Protein AF-A0A6A4HMC8-F1 (afdb_monomer)

Organism: NCBI:txid1447944

Mean predicted aligned error: 9.8 Å

Foldseek 3Di:
DQDPDLAAAAEEEEAEEQAQVCQLLLVLCLVCLVVLLVLLCPFPNHPDLRSYWYKYWYAWAQAPDDDVDRIAIDATDSPSVSVSVVSVPRHRYHHRQFQAGLVLVSVFCVQPVCPGHVDDPVSNVHAAEYEYEEQGHHACQPWDRGPRVQNDRPPDDGDCSFFVLCLQVVCLLSNYQYEYEHEAQSLQRTQCRQLSQQSNRPLSYGYHYDDDSNCSSVVSSLRSQLSSLLVVVLVVLVVVLPDPPPDDDQDAPVNCVRNVLLLLLLVCLVCQVQLPDDQDPVSVVVQVVNQDDPVSVVVVVVPSSHHNVVSLVVVLVVQVVVVRKGWHKDKPWFFDDDPLSVVQSVQSNPDRGSVSSPPRDPDRGRGRPDDNVRIDIDTDIGRDDSSSSSSSSSSCCSVPVPVPD

Radius of gyration: 22.46 Å; Cα contacts (8 Å, |Δi|>4): 718; chains: 1; bounding box: 55×52×68 Å

Sequence (405 aa):
MPPPNNEQLLDLVFVLDCTGSMRPYIRGAESSINEIVKAILNAPQLTSPSSLRVGVQAYRDAIIGFVEFLTKPCPLTSNVAVVHDFLKNLNAAGGGGDGPEAVATALDRTLNDKNELGWQPAQKGAHKIIVHITDAPPHGIKEIKDNFPNGGEPDTRGMFTENILNVNKIMKAHNINYFVVSCGEMGKEYRFAVPFYRRATRGTGYMLPLVRYDLLPKAITALALESLDLDVALEEMKKELGDFKKKGGPYTTSYISDVAPMHRLFMTIVTPEAANEPLTDDELQVIMDNAVTPEDLETLSKAARPKPADAVKTIHGYFKKKGTKIRTMKTNVDYHYTGAALHNWNIMENAKTPADLVGGVAVPEGIPLSSDAEQSVEIVEEPITEEQIERMAIRYKAKYGHQSD

Nearest PDB structures (foldseek):
  6m3y-assembly1_A  TM=6.739E-01  e=4.717E-08  Lacticaseibacillus rhamnosus
  6m48-assembly2_B  TM=6.546E-01  e=2.188E-07  Lacticaseibacillus rhamnosus GG
  6m48-assembly1_A  TM=6.293E-01  e=1.490E-06  Lacticaseibacillus rhamnosus GG
  3rag-assembly2_B  TM=7.246E-01  e=1.752E-01  Alicyclobacillus acidocaldarius subsp. acidocaldarius DSM 446
  6xjn-assembly1_A  TM=2.126E-01  e=6.525E+00  Homo sapiens

Structure (mmCIF, N/CA/C/O backbone):
data_AF-A0A6A4HMC8-F1
#
_entry.id   AF-A0A6A4HMC8-F1
#
loop_
_atom_site.group_PDB
_atom_site.id
_atom_site.type_symbol
_atom_site.label_atom_id
_atom_site.label_alt_id
_atom_site.label_comp_id
_atom_site.label_asym_id
_atom_site.label_entity_id
_atom_site.label_seq_id
_atom_site.pdbx_PDB_ins_code
_atom_site.Cartn_x
_atom_site.Cartn_y
_atom_site.Cartn_z
_atom_site.occupancy
_atom_site.B_iso_or_equiv
_atom_site.auth_seq_id
_atom_site.auth_comp_id
_atom_site.auth_asym_id
_atom_site.auth_atom_id
_atom_site.pdbx_PDB_model_num
ATOM 1 N N . MET A 1 1 ? -29.595 9.388 3.428 1.00 24.64 1 MET A N 1
ATOM 2 C CA . MET A 1 1 ? -29.557 8.252 4.376 1.00 24.64 1 MET A CA 1
ATOM 3 C C . MET A 1 1 ? -28.440 7.322 3.929 1.00 24.64 1 MET A C 1
ATOM 5 O O . MET A 1 1 ? -28.307 7.174 2.717 1.00 24.64 1 MET A O 1
ATOM 9 N N . PRO A 1 2 ? -27.625 6.750 4.830 1.00 31.86 2 PRO A N 1
ATOM 10 C CA . PRO A 1 2 ? -26.753 5.639 4.455 1.00 31.86 2 PRO A CA 1
ATOM 11 C C . PRO A 1 2 ? -27.612 4.458 3.962 1.00 31.86 2 PRO A C 1
ATOM 13 O O . PRO A 1 2 ? -28.777 4.361 4.367 1.00 31.86 2 PRO A O 1
ATOM 16 N N . PRO A 1 3 ? -27.096 3.612 3.054 1.00 34.03 3 PRO A N 1
ATOM 17 C CA . PRO A 1 3 ? -27.858 2.492 2.523 1.00 34.03 3 PRO A CA 1
ATOM 18 C C . PRO A 1 3 ? -28.289 1.527 3.646 1.00 34.03 3 PRO A C 1
ATOM 20 O O . PRO A 1 3 ? -27.579 1.402 4.644 1.00 34.03 3 PRO A O 1
ATOM 23 N N . PRO A 1 4 ? -29.442 0.843 3.510 1.00 34.12 4 PRO A N 1
ATOM 24 C CA . PRO A 1 4 ? -30.077 0.103 4.607 1.00 34.12 4 PRO A CA 1
ATOM 25 C C . PRO A 1 4 ? -29.382 -1.208 4.995 1.00 34.12 4 PRO A C 1
ATOM 27 O O . PRO A 1 4 ? -29.833 -1.865 5.926 1.00 34.12 4 PRO A O 1
ATOM 30 N N . ASN A 1 5 ? -28.301 -1.592 4.312 1.00 43.25 5 ASN A N 1
ATOM 31 C CA . ASN A 1 5 ? -27.521 -2.778 4.635 1.00 43.25 5 ASN A CA 1
ATOM 32 C C . ASN A 1 5 ? -26.105 -2.371 5.029 1.00 43.25 5 ASN A C 1
ATOM 34 O O . ASN A 1 5 ? -25.445 -1.598 4.340 1.00 43.25 5 ASN A O 1
ATOM 38 N N . ASN A 1 6 ? -25.649 -2.948 6.133 1.00 53.34 6 ASN A N 1
ATOM 39 C CA . ASN A 1 6 ? -24.319 -2.844 6.725 1.00 53.34 6 ASN A CA 1
ATOM 40 C C . ASN A 1 6 ? -23.243 -3.554 5.859 1.00 53.34 6 ASN A C 1
ATOM 42 O O . ASN A 1 6 ? -22.357 -4.210 6.394 1.00 53.34 6 ASN A O 1
ATOM 46 N N . GLU A 1 7 ? -23.378 -3.504 4.530 1.00 62.94 7 GLU A N 1
ATOM 47 C CA . GLU A 1 7 ? -22.524 -4.188 3.560 1.00 62.94 7 GLU A CA 1
ATOM 48 C C . GLU A 1 7 ? -21.294 -3.323 3.267 1.00 62.94 7 GLU A C 1
ATOM 50 O O . GLU A 1 7 ? -21.396 -2.257 2.654 1.00 62.94 7 GLU A O 1
ATOM 55 N N . GLN A 1 8 ? -20.122 -3.770 3.725 1.00 72.38 8 GLN A N 1
ATOM 56 C CA . GLN A 1 8 ? -18.859 -3.125 3.388 1.00 72.38 8 GLN A CA 1
ATOM 57 C C . GLN A 1 8 ? -18.488 -3.501 1.953 1.00 72.38 8 GLN A C 1
ATOM 59 O O . GLN A 1 8 ? -18.275 -4.668 1.641 1.00 72.38 8 GLN A O 1
ATOM 64 N N . LEU A 1 9 ? -18.424 -2.508 1.067 1.00 86.44 9 LEU A N 1
ATOM 65 C CA . LEU A 1 9 ? -17.899 -2.695 -0.283 1.00 86.44 9 LEU A CA 1
ATOM 66 C C . LEU A 1 9 ? -16.376 -2.552 -0.249 1.00 86.44 9 LEU A C 1
ATOM 68 O O . LEU A 1 9 ? -15.867 -1.632 0.386 1.00 86.44 9 LEU A O 1
ATOM 72 N N . LEU A 1 10 ? -15.663 -3.421 -0.955 1.00 90.44 10 LEU A N 1
ATOM 73 C CA . LEU A 1 10 ? -14.213 -3.422 -1.092 1.00 90.44 10 LEU A CA 1
ATOM 74 C C . LEU A 1 10 ? -13.833 -3.400 -2.573 1.00 90.44 10 LEU A C 1
ATOM 76 O O . LEU A 1 10 ? -14.146 -4.325 -3.322 1.00 90.44 10 LEU A O 1
ATOM 80 N N . ASP A 1 11 ? -13.111 -2.358 -2.966 1.00 93.25 11 ASP A N 1
ATOM 81 C CA . ASP A 1 11 ? -12.377 -2.302 -4.223 1.00 93.25 11 ASP A CA 1
ATOM 82 C C . ASP A 1 11 ? -10.901 -2.610 -3.944 1.00 93.25 11 ASP A C 1
ATOM 84 O O . ASP A 1 11 ? -10.215 -1.845 -3.259 1.00 93.25 11 ASP A O 1
ATOM 88 N N . LEU A 1 12 ? -10.418 -3.733 -4.475 1.00 94.62 12 LEU A N 1
ATOM 89 C CA . LEU A 1 12 ? -9.025 -4.163 -4.390 1.00 94.62 12 LEU A CA 1
ATOM 90 C C . LEU A 1 12 ? -8.379 -4.062 -5.772 1.00 94.62 12 LEU A C 1
ATOM 92 O O . LEU A 1 12 ? -8.794 -4.741 -6.708 1.00 94.62 12 LEU A O 1
ATOM 96 N N . VAL A 1 13 ? -7.348 -3.234 -5.902 1.00 95.81 13 VAL A N 1
ATOM 97 C CA . VAL A 1 13 ? -6.609 -3.068 -7.156 1.00 95.81 13 VAL A CA 1
ATOM 98 C C . VAL A 1 13 ? -5.182 -3.562 -6.995 1.00 95.81 13 VAL A C 1
ATOM 100 O O . VAL A 1 13 ? -4.468 -3.139 -6.085 1.00 95.81 13 VAL A O 1
ATOM 103 N N . PHE A 1 14 ? -4.755 -4.419 -7.918 1.00 96.31 14 PHE A N 1
ATOM 104 C CA . PHE A 1 14 ? -3.350 -4.767 -8.085 1.00 96.31 14 PHE A CA 1
ATOM 105 C C . PHE A 1 14 ? -2.696 -3.796 -9.052 1.00 96.31 14 PHE A C 1
ATOM 107 O O . PHE A 1 14 ? -3.033 -3.802 -10.230 1.00 96.31 14 PHE A O 1
ATOM 114 N N . VAL A 1 15 ? -1.761 -2.979 -8.581 1.00 97.06 15 VAL A N 1
ATOM 115 C CA . VAL A 1 15 ? -0.849 -2.264 -9.483 1.00 97.06 15 VAL A CA 1
ATOM 116 C C . VAL A 1 15 ? 0.330 -3.202 -9.700 1.00 97.06 15 VAL A C 1
ATOM 118 O O . VAL A 1 15 ? 0.981 -3.581 -8.731 1.00 97.06 15 VAL A O 1
ATOM 121 N N . LEU A 1 16 ? 0.533 -3.672 -10.925 1.00 96.00 16 LEU A N 1
ATOM 122 C CA . LEU A 1 16 ? 1.386 -4.824 -11.205 1.00 96.00 16 LEU A CA 1
ATOM 123 C C . LEU A 1 16 ? 2.454 -4.475 -12.234 1.00 96.00 16 LEU A C 1
ATOM 125 O O . LEU A 1 16 ? 2.151 -4.236 -13.404 1.00 96.00 16 LEU A O 1
ATOM 129 N N . ASP A 1 17 ? 3.697 -4.509 -11.782 1.00 94.69 17 ASP A N 1
ATOM 130 C CA . ASP A 1 17 ? 4.871 -4.440 -12.637 1.00 94.69 17 ASP A CA 1
ATOM 131 C C . ASP A 1 17 ? 4.947 -5.688 -13.535 1.00 94.69 17 ASP A C 1
ATOM 133 O O . ASP A 1 17 ? 4.818 -6.829 -13.076 1.00 94.69 17 ASP A O 1
ATOM 137 N N . CYS A 1 18 ? 5.076 -5.460 -14.842 1.00 93.94 18 CYS A N 1
ATOM 138 C CA . CYS A 1 18 ? 5.064 -6.482 -15.885 1.00 93.94 18 CYS A CA 1
ATOM 139 C C . CYS A 1 18 ? 6.369 -6.556 -16.683 1.00 93.94 18 CYS A C 1
ATOM 141 O O . CYS A 1 18 ? 6.367 -7.018 -17.836 1.00 93.94 18 CYS A O 1
ATOM 143 N N . THR A 1 19 ? 7.469 -6.109 -16.089 1.00 90.75 19 THR A N 1
ATOM 144 C CA . THR A 1 19 ? 8.820 -6.247 -16.637 1.00 90.75 19 THR A CA 1
ATOM 145 C C . THR A 1 19 ? 9.311 -7.694 -16.553 1.00 90.75 19 THR A C 1
ATOM 147 O O . THR A 1 19 ? 8.660 -8.581 -15.989 1.00 90.75 19 THR A O 1
ATOM 150 N N . GLY A 1 20 ? 10.442 -7.995 -17.198 1.00 87.50 20 GLY A N 1
ATOM 151 C CA . GLY A 1 20 ? 10.935 -9.365 -17.345 1.00 87.50 20 GLY A CA 1
ATOM 152 C C . GLY A 1 20 ? 11.198 -10.097 -16.022 1.00 87.50 20 GLY A C 1
ATOM 153 O O . GLY A 1 20 ? 10.907 -11.297 -15.935 1.00 87.50 20 GLY A O 1
ATOM 154 N N . SER A 1 21 ? 11.712 -9.398 -15.007 1.00 86.94 21 SER A N 1
ATOM 155 C CA . SER A 1 21 ? 12.037 -9.936 -13.676 1.00 86.94 21 SER A CA 1
ATOM 156 C C . SER A 1 21 ? 10.790 -10.333 -12.880 1.00 86.94 21 SER A C 1
ATOM 158 O O . SER A 1 21 ? 10.805 -11.334 -12.161 1.00 86.94 21 SER A O 1
ATOM 160 N N . MET A 1 22 ? 9.660 -9.670 -13.129 1.00 92.81 22 MET A N 1
ATOM 161 C CA . MET A 1 22 ? 8.394 -9.898 -12.429 1.00 92.81 22 MET A CA 1
ATOM 162 C C . MET A 1 22 ? 7.649 -11.178 -12.835 1.00 92.81 22 MET A C 1
ATOM 164 O O . MET A 1 22 ? 6.642 -11.548 -12.223 1.00 92.81 22 MET A O 1
ATOM 168 N N . ARG A 1 23 ? 8.152 -11.930 -13.825 1.00 91.69 23 ARG A N 1
ATOM 169 C CA . ARG A 1 23 ? 7.510 -13.153 -14.346 1.00 91.69 23 ARG A CA 1
ATOM 170 C C . ARG A 1 23 ? 7.078 -14.169 -13.271 1.00 91.69 23 ARG A C 1
ATOM 172 O O . ARG A 1 23 ? 5.972 -14.700 -13.404 1.00 91.69 23 ARG A O 1
ATOM 179 N N . PRO A 1 24 ? 7.888 -14.510 -12.247 1.00 90.38 24 PRO A N 1
ATOM 180 C CA . PRO A 1 24 ? 7.466 -15.453 -11.210 1.00 90.38 24 PRO A CA 1
ATOM 181 C C . PRO A 1 24 ? 6.285 -14.931 -10.381 1.00 90.38 24 PRO A C 1
ATOM 183 O O . PRO A 1 24 ? 5.378 -15.701 -10.071 1.00 90.38 24 PRO A O 1
ATOM 186 N N . TYR A 1 25 ? 6.258 -13.630 -10.087 1.00 90.75 25 TYR A N 1
ATOM 187 C CA . TYR A 1 25 ? 5.217 -12.985 -9.285 1.00 90.75 25 TYR A CA 1
ATOM 188 C C . TYR A 1 25 ? 3.895 -12.861 -10.044 1.00 90.75 25 TYR A C 1
ATOM 190 O O . TYR A 1 25 ? 2.848 -13.148 -9.468 1.00 90.75 25 TYR A O 1
ATOM 198 N N . ILE A 1 26 ? 3.929 -12.550 -11.347 1.00 90.56 26 ILE A N 1
ATOM 199 C CA . ILE A 1 26 ? 2.722 -12.550 -12.197 1.00 90.56 26 ILE A CA 1
ATOM 200 C C . ILE A 1 26 ? 2.078 -13.941 -12.213 1.00 90.56 26 ILE A C 1
ATOM 202 O O . ILE A 1 26 ? 0.873 -14.062 -12.001 1.00 90.56 26 ILE A O 1
ATOM 206 N N . ARG A 1 27 ? 2.879 -15.004 -12.378 1.00 89.44 27 ARG A N 1
ATOM 207 C CA . ARG A 1 27 ? 2.373 -16.387 -12.320 1.00 89.44 27 ARG A CA 1
ATOM 208 C C . ARG A 1 27 ? 1.831 -16.758 -10.942 1.00 89.44 27 ARG A C 1
ATOM 210 O O . ARG A 1 27 ? 0.804 -17.419 -10.862 1.00 89.44 27 ARG A O 1
ATOM 217 N N . GLY A 1 28 ? 2.498 -16.327 -9.870 1.00 87.44 28 GLY A N 1
ATOM 218 C CA . GLY A 1 28 ? 2.013 -16.530 -8.502 1.00 87.44 28 GLY A CA 1
ATOM 219 C C . GLY A 1 28 ? 0.676 -15.827 -8.239 1.00 87.44 28 GLY A C 1
ATOM 220 O O . GLY A 1 28 ? -0.197 -16.387 -7.574 1.00 87.44 28 GLY A O 1
ATOM 221 N N . ALA A 1 29 ? 0.482 -14.626 -8.792 1.00 87.44 29 ALA A N 1
ATOM 222 C CA . ALA A 1 29 ? -0.785 -13.904 -8.729 1.00 87.44 29 ALA A CA 1
ATOM 223 C C . ALA A 1 29 ? -1.881 -14.605 -9.551 1.00 87.44 29 ALA A C 1
ATOM 225 O O . ALA A 1 29 ? -2.974 -14.828 -9.034 1.00 87.44 29 ALA A O 1
ATOM 226 N N . GLU A 1 30 ? -1.582 -15.009 -10.792 1.00 91.12 30 GLU A N 1
ATOM 227 C CA . GLU A 1 30 ? -2.493 -15.768 -11.662 1.00 91.12 30 GLU A CA 1
ATOM 228 C C . GLU A 1 30 ? -2.985 -17.049 -10.977 1.00 91.12 30 GLU A C 1
ATOM 230 O O . GLU A 1 30 ? -4.192 -17.260 -10.854 1.00 91.12 30 GLU A O 1
ATOM 235 N N . SER A 1 31 ? -2.066 -17.884 -10.476 1.00 88.62 31 SER A N 1
ATOM 236 C CA . SER A 1 31 ? -2.408 -19.193 -9.907 1.00 88.62 31 SER A CA 1
ATOM 237 C C . SER A 1 31 ? -3.272 -19.102 -8.652 1.00 88.62 31 SER A C 1
ATOM 239 O O . SER A 1 31 ? -3.951 -20.064 -8.300 1.00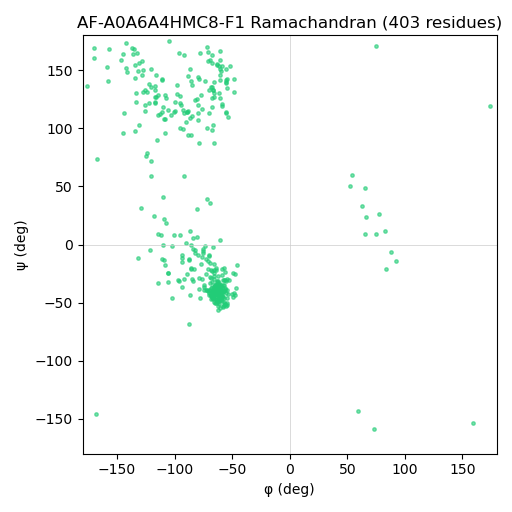 88.62 31 SER A O 1
ATOM 241 N N . SER A 1 32 ? -3.247 -17.955 -7.973 1.00 88.56 32 SER A N 1
ATOM 242 C CA . SER A 1 32 ? -3.755 -17.830 -6.608 1.00 88.56 32 SER A CA 1
ATOM 243 C C . SER A 1 32 ? -4.869 -16.800 -6.462 1.00 88.56 32 SER A C 1
ATOM 245 O O . SER A 1 32 ? -5.460 -16.694 -5.390 1.00 88.56 32 SER A O 1
ATOM 247 N N . ILE A 1 33 ? -5.209 -16.057 -7.521 1.00 91.88 33 ILE A N 1
ATOM 248 C CA . ILE A 1 33 ? -6.241 -15.013 -7.472 1.00 91.88 33 ILE A CA 1
ATOM 249 C C . ILE A 1 33 ? -7.586 -15.537 -6.955 1.00 91.88 33 ILE A C 1
ATOM 251 O O . ILE A 1 33 ? -8.244 -14.883 -6.148 1.00 91.88 33 ILE A O 1
ATOM 255 N N . ASN A 1 34 ? -7.964 -16.754 -7.352 1.00 90.81 34 ASN A N 1
ATOM 256 C CA . ASN A 1 34 ? -9.186 -17.399 -6.879 1.00 90.81 34 ASN A CA 1
ATOM 257 C C . ASN A 1 34 ? -9.133 -17.695 -5.373 1.00 90.81 34 ASN A C 1
ATOM 259 O O . ASN A 1 34 ? -10.136 -17.533 -4.679 1.00 90.81 34 ASN A O 1
ATOM 263 N N . GLU A 1 35 ? -7.972 -18.104 -4.857 1.00 90.19 35 GLU A N 1
ATOM 264 C CA . GLU A 1 35 ? -7.773 -18.376 -3.431 1.00 90.19 35 GLU A CA 1
ATOM 265 C C . GLU A 1 35 ? -7.791 -17.087 -2.609 1.00 90.19 35 GLU A C 1
ATOM 267 O O . GLU A 1 35 ? -8.472 -17.035 -1.587 1.00 90.19 35 GLU A O 1
ATOM 272 N N . ILE A 1 36 ? -7.126 -16.033 -3.095 1.00 91.06 36 ILE A N 1
ATOM 273 C CA . ILE A 1 36 ? -7.125 -14.695 -2.485 1.00 91.06 36 ILE A CA 1
ATOM 274 C C . ILE A 1 36 ? -8.558 -14.172 -2.380 1.00 91.06 36 ILE A C 1
ATOM 276 O O . ILE A 1 36 ? -9.013 -13.811 -1.295 1.00 91.06 36 ILE A O 1
ATOM 280 N N . VAL A 1 37 ? -9.300 -14.172 -3.493 1.00 91.31 37 VAL A N 1
ATOM 281 C CA . VAL A 1 37 ? -10.685 -13.687 -3.511 1.00 91.31 37 VAL A CA 1
ATOM 282 C C . VAL A 1 37 ? -11.560 -14.515 -2.579 1.00 91.31 37 VAL A C 1
ATOM 284 O O . VAL A 1 37 ? -12.314 -13.948 -1.790 1.00 91.31 37 VAL A O 1
ATOM 287 N N . LYS A 1 38 ? -11.438 -15.845 -2.612 1.00 90.06 38 LYS A N 1
ATOM 288 C CA . LYS A 1 38 ? -12.190 -16.722 -1.713 1.00 90.06 38 LYS A CA 1
ATOM 289 C C . LYS A 1 38 ? -11.878 -16.429 -0.243 1.00 90.06 38 LYS A C 1
ATOM 291 O O . LYS A 1 38 ? -12.799 -16.373 0.564 1.00 90.06 38 LYS A O 1
ATOM 296 N N . ALA A 1 39 ? -10.610 -16.232 0.112 1.00 89.38 39 ALA A N 1
ATOM 297 C CA . ALA A 1 39 ? -10.204 -15.927 1.481 1.00 89.38 39 ALA A CA 1
ATOM 298 C C . ALA A 1 39 ? -10.748 -14.572 1.959 1.00 89.38 39 ALA A C 1
ATOM 300 O O . ALA A 1 39 ? -11.254 -14.483 3.077 1.00 89.38 39 ALA A O 1
ATOM 301 N N . ILE A 1 40 ? -10.706 -13.546 1.104 1.00 89.50 40 ILE A N 1
ATOM 302 C CA . ILE A 1 40 ? -11.240 -12.214 1.412 1.00 89.50 40 ILE A CA 1
ATOM 303 C C . ILE A 1 40 ? -12.770 -12.252 1.528 1.00 89.50 40 ILE A C 1
ATOM 305 O O . ILE A 1 40 ? -13.314 -11.713 2.484 1.00 89.50 40 ILE A O 1
ATOM 309 N N . LEU A 1 41 ? -13.476 -12.928 0.617 1.00 88.81 41 LEU A N 1
ATOM 310 C CA . LEU A 1 41 ? -14.940 -13.059 0.667 1.00 88.81 41 LEU A CA 1
ATOM 311 C C . LEU A 1 41 ? -15.445 -13.866 1.870 1.00 88.81 41 LEU A C 1
ATOM 313 O O . LEU A 1 41 ? -16.579 -13.672 2.292 1.00 88.81 41 LEU A O 1
ATOM 317 N N . ASN A 1 42 ? -14.620 -14.748 2.436 1.00 87.94 42 ASN A N 1
ATOM 318 C CA . ASN A 1 42 ? -14.941 -15.452 3.679 1.00 87.94 42 ASN A CA 1
ATOM 319 C C . ASN A 1 42 ? -14.794 -14.564 4.927 1.00 87.94 42 ASN A C 1
ATOM 321 O O . ASN A 1 42 ? -15.096 -15.012 6.035 1.00 87.94 42 ASN A O 1
ATOM 325 N N . ALA A 1 43 ? -14.294 -13.335 4.785 1.00 84.75 43 ALA A N 1
ATOM 326 C CA . ALA A 1 43 ? -14.191 -12.404 5.893 1.00 84.75 43 ALA A CA 1
ATOM 327 C C . ALA A 1 43 ? -15.600 -11.991 6.366 1.00 84.75 43 ALA A C 1
ATOM 329 O O . ALA A 1 43 ? -16.420 -11.606 5.533 1.00 84.75 43 ALA A O 1
ATOM 330 N N . PRO A 1 44 ? -15.888 -11.995 7.683 1.00 82.12 44 PRO A N 1
ATOM 331 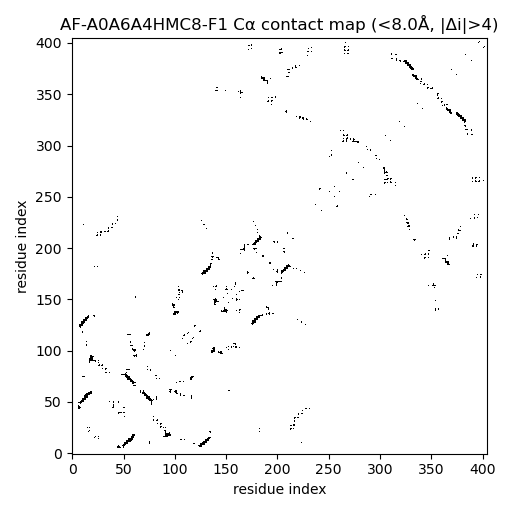C CA . PRO A 1 44 ? -17.220 -11.667 8.211 1.00 82.12 44 PRO A CA 1
ATOM 332 C C . PRO A 1 44 ? -17.748 -10.283 7.807 1.00 82.12 44 PRO A C 1
ATOM 334 O O . PRO A 1 44 ? -18.945 -10.022 7.890 1.00 82.12 44 PRO A O 1
ATOM 337 N N . GLN A 1 45 ? -16.846 -9.387 7.403 1.00 81.19 45 GLN A N 1
ATOM 338 C CA . GLN A 1 45 ? -17.141 -8.022 6.983 1.00 81.19 45 GLN A CA 1
ATOM 339 C C . GLN A 1 45 ? -17.811 -7.935 5.607 1.00 81.19 45 GLN A C 1
ATOM 341 O O . GLN A 1 45 ? -18.515 -6.965 5.326 1.00 81.19 45 GLN A O 1
ATOM 346 N N . LEU A 1 46 ? -17.588 -8.931 4.747 1.00 81.06 46 LEU A N 1
ATOM 347 C CA . LEU A 1 46 ? -18.123 -8.965 3.394 1.00 81.06 46 LEU A CA 1
ATOM 348 C C . LEU A 1 46 ? -19.344 -9.879 3.368 1.00 81.06 46 LEU A C 1
ATOM 350 O O . LEU A 1 46 ? -19.262 -11.081 3.599 1.00 81.06 46 LEU A O 1
ATOM 354 N N . THR A 1 47 ? -20.507 -9.289 3.114 1.00 76.75 47 THR A N 1
ATOM 355 C CA . THR A 1 47 ? -21.795 -9.979 3.256 1.00 76.75 47 THR A CA 1
ATOM 356 C C . THR A 1 47 ? -22.296 -10.611 1.959 1.00 76.75 47 THR A C 1
ATOM 358 O O . THR A 1 47 ? -23.264 -11.369 1.987 1.00 76.75 47 THR A O 1
ATOM 361 N N . SER A 1 48 ? -21.680 -10.300 0.814 1.00 82.00 48 SER A N 1
ATOM 362 C CA . SER A 1 48 ? -22.032 -10.882 -0.479 1.00 82.00 48 SER A CA 1
ATOM 363 C C . SER A 1 48 ? -20.816 -11.042 -1.406 1.00 82.00 48 SER A C 1
ATOM 365 O O . SER A 1 48 ? -19.827 -10.322 -1.275 1.00 82.00 48 SER A O 1
ATOM 367 N N . PRO A 1 49 ? -20.886 -11.928 -2.419 1.00 77.56 49 PRO A N 1
ATOM 368 C CA . PRO A 1 49 ? -19.853 -12.010 -3.455 1.00 77.56 49 PRO A CA 1
ATOM 369 C C . PRO A 1 49 ? -19.651 -10.703 -4.236 1.00 77.56 49 PRO A C 1
ATOM 371 O O . PRO A 1 49 ? -18.566 -10.454 -4.748 1.00 77.56 49 PRO A O 1
ATOM 374 N N . SER A 1 50 ? -20.679 -9.851 -4.324 1.00 82.38 50 SER A N 1
ATOM 375 C CA . SER A 1 50 ? -20.580 -8.522 -4.943 1.00 82.38 50 SER A CA 1
ATOM 376 C C . SER A 1 50 ? -19.950 -7.462 -4.039 1.00 82.38 50 SER A C 1
ATOM 378 O O . SER A 1 50 ? -19.657 -6.368 -4.523 1.00 82.38 50 SER A O 1
ATOM 380 N N . SER A 1 51 ? -19.722 -7.770 -2.756 1.00 86.38 51 SER A N 1
ATOM 381 C CA . SER A 1 51 ? -19.039 -6.870 -1.829 1.00 86.38 51 SER A CA 1
ATOM 382 C C . SER A 1 51 ? -17.562 -6.686 -2.184 1.00 86.38 51 SER A C 1
ATOM 384 O O . SER A 1 51 ? -16.996 -5.665 -1.819 1.00 86.38 51 SER A O 1
ATOM 386 N N . LEU A 1 52 ? -16.941 -7.620 -2.917 1.00 92.00 52 LEU A N 1
ATOM 387 C CA . LEU A 1 52 ? -15.565 -7.501 -3.403 1.00 92.00 52 LEU A CA 1
ATOM 388 C C . LEU A 1 52 ? -15.538 -7.276 -4.916 1.00 92.00 52 LEU A C 1
ATOM 390 O O . LEU A 1 52 ? -16.102 -8.054 -5.688 1.00 92.00 52 LEU A O 1
ATOM 394 N N . ARG A 1 53 ? -14.813 -6.245 -5.346 1.00 93.56 53 ARG A N 1
ATOM 395 C CA . ARG A 1 53 ? -14.428 -6.044 -6.743 1.00 93.56 53 ARG A CA 1
ATOM 396 C C . ARG A 1 53 ? -12.917 -6.003 -6.841 1.00 93.56 53 ARG A C 1
ATOM 398 O O . ARG A 1 53 ? -12.260 -5.338 -6.043 1.00 93.56 53 ARG A O 1
ATOM 405 N N . VAL A 1 54 ? -12.385 -6.702 -7.833 1.00 94.81 54 VAL A N 1
ATOM 406 C CA . VAL A 1 54 ? -10.949 -6.778 -8.079 1.00 94.81 54 VAL A CA 1
ATOM 407 C C . VAL A 1 54 ? -10.633 -6.180 -9.440 1.00 94.81 54 VAL A C 1
ATOM 409 O O . VAL A 1 54 ? -11.360 -6.412 -10.406 1.00 94.81 54 VAL A O 1
ATOM 412 N N . GLY A 1 55 ? -9.579 -5.375 -9.495 1.00 95.19 55 GLY A N 1
ATOM 413 C CA . GLY A 1 55 ? -9.043 -4.780 -10.715 1.00 95.19 55 GLY A CA 1
ATOM 414 C C . GLY A 1 55 ? -7.528 -4.942 -10.776 1.00 95.19 55 GLY A C 1
ATOM 415 O O . GLY A 1 55 ? -6.882 -5.249 -9.772 1.00 95.19 55 GLY A O 1
ATOM 416 N N . VAL A 1 56 ? -6.958 -4.734 -11.958 1.00 96.31 56 VAL A N 1
ATOM 417 C CA . VAL A 1 56 ? -5.506 -4.788 -12.179 1.00 96.31 56 VAL A CA 1
ATOM 418 C C . VAL A 1 56 ? -5.098 -3.580 -13.006 1.00 96.31 56 VAL A C 1
ATOM 420 O O . VAL A 1 56 ? -5.689 -3.333 -14.047 1.00 96.31 56 VAL A O 1
ATOM 423 N N . GLN A 1 57 ? -4.080 -2.849 -12.576 1.00 96.00 57 GLN A N 1
ATOM 424 C CA . GLN A 1 57 ? -3.362 -1.889 -13.397 1.00 96.00 57 GLN A CA 1
ATOM 425 C C . GLN A 1 57 ? -1.980 -2.467 -13.693 1.00 96.00 57 GLN A C 1
ATOM 427 O O . GLN A 1 57 ? -1.068 -2.363 -12.876 1.00 96.00 57 GLN A O 1
ATOM 432 N N . ALA A 1 58 ? -1.830 -3.104 -14.850 1.00 95.38 58 ALA A N 1
ATOM 433 C CA . ALA A 1 58 ? -0.530 -3.580 -15.299 1.00 95.38 58 ALA A CA 1
ATOM 434 C C . ALA A 1 58 ? 0.282 -2.417 -15.878 1.00 95.38 58 ALA A C 1
ATOM 436 O O . ALA A 1 58 ? -0.286 -1.565 -16.566 1.00 95.38 58 ALA A O 1
ATOM 437 N N . TYR A 1 59 ? 1.590 -2.394 -15.643 1.00 92.94 59 TYR A N 1
ATOM 438 C CA . TYR A 1 59 ? 2.488 -1.414 -16.250 1.00 92.94 59 TYR A CA 1
ATOM 439 C C . TYR A 1 59 ? 3.865 -2.008 -16.565 1.00 92.94 59 TYR A C 1
ATOM 441 O O . TYR A 1 59 ? 4.202 -3.094 -16.100 1.00 92.94 59 TYR A O 1
ATOM 449 N N . ARG A 1 60 ? 4.628 -1.317 -17.408 1.00 90.06 60 ARG A N 1
ATOM 450 C CA . ARG A 1 60 ? 6.019 -1.623 -17.790 1.00 90.06 60 ARG A CA 1
ATOM 451 C C . ARG A 1 60 ? 6.791 -0.313 -17.927 1.00 90.06 60 ARG A C 1
ATOM 453 O O . ARG A 1 60 ? 6.149 0.730 -17.952 1.00 90.06 60 ARG A O 1
ATOM 460 N N . ASP A 1 61 ? 8.102 -0.364 -18.132 1.00 86.69 61 ASP A N 1
ATOM 461 C CA . ASP A 1 61 ? 8.851 0.829 -18.518 1.00 86.69 61 ASP A CA 1
ATOM 462 C C . ASP A 1 61 ? 8.526 1.370 -19.922 1.00 86.69 61 ASP A C 1
ATOM 464 O O . ASP A 1 61 ? 8.169 0.645 -20.862 1.00 86.69 61 ASP A O 1
ATOM 468 N N . ALA A 1 62 ? 8.788 2.661 -20.086 1.00 76.62 62 ALA A N 1
ATOM 469 C CA . ALA A 1 62 ? 8.936 3.361 -21.339 1.00 76.62 62 ALA A CA 1
ATOM 470 C C . ALA A 1 62 ? 10.325 3.136 -21.973 1.00 76.62 62 ALA A C 1
ATOM 472 O O . ALA A 1 62 ? 11.235 3.951 -21.867 1.00 76.62 62 ALA A O 1
ATOM 473 N N . ILE A 1 63 ? 10.480 2.077 -22.762 1.00 68.06 63 ILE A N 1
ATOM 474 C CA . ILE A 1 63 ? 11.717 1.852 -23.529 1.00 68.06 63 ILE A CA 1
ATOM 475 C C . ILE A 1 63 ? 11.725 2.711 -24.807 1.00 68.06 63 ILE A C 1
ATOM 477 O O . ILE A 1 63 ? 10.706 2.833 -25.492 1.00 68.06 63 ILE A O 1
ATOM 481 N N . ILE A 1 64 ? 12.897 3.223 -25.215 1.00 53.84 64 ILE A N 1
ATOM 482 C CA . ILE A 1 64 ? 13.124 3.739 -26.581 1.00 53.84 64 ILE A CA 1
ATOM 483 C C . ILE A 1 64 ? 13.020 2.562 -27.572 1.00 53.84 64 ILE A C 1
ATOM 485 O O . ILE A 1 64 ? 14.002 1.890 -27.882 1.00 53.84 64 ILE A O 1
ATOM 489 N N . GLY A 1 65 ? 11.806 2.272 -28.041 1.00 60.91 65 GLY A N 1
ATOM 490 C CA . GLY A 1 65 ? 11.497 1.118 -28.883 1.00 60.91 65 GLY A CA 1
ATOM 491 C C . GLY A 1 65 ? 10.011 0.752 -28.855 1.00 60.91 65 GLY A C 1
ATOM 492 O O . GLY A 1 65 ? 9.157 1.607 -28.631 1.00 60.91 65 GLY A O 1
ATOM 493 N N . PHE A 1 66 ? 9.691 -0.521 -29.111 1.00 55.16 66 PHE A N 1
ATOM 494 C CA . PHE A 1 66 ? 8.311 -1.011 -29.059 1.00 55.16 66 PHE A CA 1
ATOM 495 C C . PHE A 1 66 ? 7.972 -1.517 -27.656 1.00 55.16 66 PHE A C 1
ATOM 497 O O . PHE A 1 66 ? 8.374 -2.614 -27.264 1.00 55.16 66 PHE A O 1
ATOM 504 N N . VAL A 1 67 ? 7.192 -0.728 -26.928 1.00 67.25 67 VAL A N 1
ATOM 505 C CA . VAL A 1 67 ? 6.485 -1.171 -25.729 1.00 67.25 67 VAL A CA 1
ATOM 506 C C . VAL A 1 67 ? 5.068 -1.555 -26.161 1.00 67.25 67 VAL A C 1
ATOM 508 O O . VAL A 1 67 ? 4.353 -0.737 -26.731 1.00 67.25 67 VAL A O 1
ATOM 511 N N . GLU A 1 68 ? 4.656 -2.805 -25.924 1.00 75.94 68 GLU A N 1
ATOM 512 C CA . GLU A 1 68 ? 3.298 -3.280 -26.264 1.00 75.94 68 GLU A CA 1
ATOM 513 C C . GLU A 1 68 ? 2.210 -2.431 -25.584 1.00 75.94 68 GLU A C 1
ATOM 515 O O . GLU A 1 68 ? 1.182 -2.131 -26.184 1.00 75.94 68 GLU A O 1
ATOM 520 N N . PHE A 1 69 ? 2.455 -2.053 -24.328 1.00 86.94 69 PHE A N 1
ATOM 521 C CA . PHE A 1 69 ? 1.659 -1.113 -23.550 1.00 86.94 69 PHE A CA 1
ATOM 522 C C . PHE A 1 69 ? 2.520 -0.533 -22.422 1.00 86.94 69 PHE A C 1
ATOM 524 O O . PHE A 1 69 ? 3.282 -1.272 -21.798 1.00 86.94 69 PHE A O 1
ATOM 531 N N . LEU A 1 70 ? 2.373 0.763 -22.143 1.00 87.31 70 LEU A N 1
ATOM 532 C CA . LEU A 1 70 ? 2.963 1.380 -20.951 1.00 87.31 70 LEU A CA 1
ATOM 533 C C . LEU A 1 70 ? 2.120 1.051 -19.715 1.00 87.31 70 LEU A C 1
ATOM 535 O O . LEU A 1 70 ? 2.634 0.596 -18.701 1.00 87.31 70 LEU A O 1
ATOM 539 N N . THR A 1 71 ? 0.798 1.191 -19.844 1.00 90.75 71 THR A N 1
ATOM 540 C CA . THR A 1 71 ? -0.187 0.739 -18.862 1.00 90.75 71 THR A CA 1
ATOM 541 C C . THR A 1 71 ? -1.304 -0.057 -19.532 1.00 90.75 71 THR A C 1
ATOM 543 O O . THR A 1 71 ? -1.642 0.168 -20.695 1.00 90.75 71 THR A O 1
ATOM 546 N N . LYS A 1 72 ? -1.881 -1.017 -18.806 1.00 92.94 72 LYS A N 1
ATOM 547 C CA . LYS A 1 72 ? -2.996 -1.841 -19.276 1.00 92.94 72 LYS A CA 1
ATOM 548 C C . LYS A 1 72 ? -3.952 -2.150 -18.119 1.00 92.94 72 LYS A C 1
ATOM 550 O O . LYS A 1 72 ? -3.568 -2.883 -17.203 1.00 92.94 72 LYS A O 1
ATOM 555 N N . PRO A 1 73 ? -5.188 -1.631 -18.150 1.00 94.94 73 PRO A N 1
ATOM 556 C CA . PRO A 1 73 ? -6.151 -1.858 -17.084 1.00 94.94 73 PRO A CA 1
ATOM 557 C C . PRO A 1 73 ? -6.984 -3.130 -17.298 1.00 94.94 73 PRO A C 1
ATOM 559 O O . PRO A 1 73 ? -7.400 -3.464 -18.409 1.00 94.94 73 PRO A O 1
ATOM 562 N N . CYS A 1 74 ? -7.298 -3.793 -16.192 1.00 95.38 74 CYS A N 1
ATOM 563 C CA . CYS A 1 74 ? -8.439 -4.674 -16.004 1.00 95.38 74 CYS A CA 1
ATOM 564 C C . CYS A 1 74 ? -9.412 -3.952 -15.062 1.00 95.38 74 CYS A C 1
ATOM 566 O O . CYS A 1 74 ? -9.105 -3.840 -13.868 1.00 95.38 74 CYS A O 1
ATOM 568 N N . PRO A 1 75 ? -10.563 -3.463 -15.559 1.00 94.69 75 PRO A N 1
ATOM 569 C CA . PRO A 1 75 ? -11.521 -2.730 -14.738 1.00 94.69 75 PRO A CA 1
ATOM 570 C C . PRO A 1 75 ? -11.984 -3.512 -13.503 1.00 94.69 75 PRO A C 1
ATOM 572 O O . PRO A 1 75 ? -12.068 -4.742 -13.532 1.00 94.69 75 PRO A O 1
ATOM 575 N N . LEU A 1 76 ? -12.343 -2.793 -12.432 1.00 93.50 76 LEU A N 1
ATOM 576 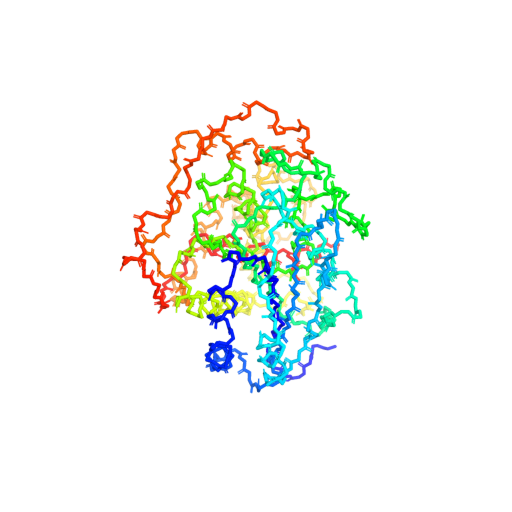C CA . LEU A 1 76 ? -12.876 -3.382 -11.202 1.00 93.50 76 LEU A CA 1
ATOM 577 C C . LEU A 1 76 ? -14.151 -4.181 -11.485 1.00 93.50 76 LEU A C 1
ATOM 579 O O . LEU A 1 76 ? -15.174 -3.638 -11.911 1.00 93.50 76 LEU A O 1
ATOM 583 N N . THR A 1 77 ? -14.114 -5.469 -11.162 1.00 93.00 77 THR A N 1
ATOM 584 C CA . THR A 1 77 ? -15.221 -6.400 -11.390 1.00 93.00 77 THR A CA 1
ATOM 585 C C . THR A 1 77 ? -15.358 -7.387 -10.236 1.00 93.00 77 THR A C 1
ATOM 587 O O . THR A 1 77 ? -14.372 -7.764 -9.608 1.00 93.00 77 THR A O 1
ATOM 590 N N . SER A 1 78 ? -16.583 -7.824 -9.943 1.00 92.56 78 SER A N 1
ATOM 591 C CA . SER A 1 78 ? -16.836 -8.947 -9.027 1.00 92.56 78 SER A CA 1
ATOM 592 C C . SER A 1 78 ? -16.697 -10.311 -9.720 1.00 92.56 78 SER A C 1
ATOM 594 O O . SER A 1 78 ? -16.744 -11.351 -9.066 1.00 92.56 78 SER A O 1
ATOM 596 N N . ASN A 1 79 ? -16.518 -10.334 -11.048 1.00 93.69 79 ASN A N 1
ATOM 597 C CA . ASN A 1 79 ? -16.265 -11.558 -11.796 1.00 93.69 79 ASN A CA 1
ATOM 598 C C . ASN A 1 79 ? -14.767 -11.887 -11.800 1.00 93.69 79 ASN A C 1
ATOM 600 O O . ASN A 1 79 ? -14.017 -11.436 -12.664 1.00 93.69 79 ASN A O 1
ATOM 604 N N . VAL A 1 80 ? -14.352 -12.720 -10.847 1.00 92.06 80 VAL A N 1
ATOM 605 C CA . VAL A 1 80 ? -12.955 -13.150 -10.676 1.00 92.06 80 VAL A CA 1
ATOM 606 C C . VAL A 1 80 ? -12.394 -13.834 -11.922 1.00 92.06 80 VAL A C 1
ATOM 608 O O . VAL A 1 80 ? -11.207 -13.693 -12.193 1.00 92.06 80 VAL A O 1
ATOM 611 N N . ALA A 1 81 ? -13.227 -14.516 -12.718 1.00 94.25 81 ALA A N 1
ATOM 612 C CA . ALA A 1 81 ? -12.768 -15.168 -13.943 1.00 94.25 81 ALA A CA 1
ATOM 613 C C . ALA A 1 81 ? -12.200 -14.157 -14.951 1.00 94.25 81 ALA A C 1
ATOM 615 O O . ALA A 1 81 ? -11.194 -14.440 -15.588 1.00 94.25 81 ALA A O 1
ATOM 616 N N . VAL A 1 82 ? -12.772 -12.948 -15.029 1.00 95.56 82 VAL A N 1
ATOM 617 C CA . VAL A 1 82 ? -12.253 -11.871 -15.891 1.00 95.56 82 VAL A CA 1
ATOM 618 C C . VAL A 1 82 ? -10.859 -11.437 -15.441 1.00 95.56 82 VAL A C 1
ATOM 620 O O . VAL A 1 82 ? -9.973 -11.259 -16.271 1.00 95.56 82 VAL A O 1
ATOM 623 N N . VAL A 1 83 ? -10.649 -11.305 -14.129 1.00 95.19 83 VAL A N 1
ATOM 624 C CA . VAL A 1 83 ? -9.349 -10.923 -13.556 1.00 95.19 83 VAL A CA 1
ATOM 625 C C . VAL A 1 83 ? -8.322 -12.035 -13.753 1.00 95.19 83 VAL A C 1
ATOM 627 O O . VAL A 1 83 ? -7.193 -11.769 -14.157 1.00 95.19 83 VAL A O 1
ATOM 630 N N . HIS A 1 84 ? -8.716 -13.285 -13.513 1.00 94.62 84 HIS A N 1
ATOM 631 C CA . HIS A 1 84 ? -7.877 -14.452 -13.763 1.00 94.62 84 HIS A CA 1
ATOM 632 C C . HIS A 1 84 ? -7.459 -14.534 -15.236 1.00 94.62 84 HIS A C 1
ATOM 634 O O . HIS A 1 84 ? -6.276 -14.672 -15.530 1.00 94.62 84 HIS A O 1
ATOM 640 N N . ASP A 1 85 ? -8.403 -14.396 -16.170 1.00 96.31 85 ASP A N 1
ATOM 641 C CA . ASP A 1 85 ? -8.110 -14.426 -17.602 1.00 96.31 85 ASP A CA 1
ATOM 642 C C . ASP A 1 85 ? -7.238 -13.242 -18.033 1.00 96.31 85 ASP A C 1
ATOM 644 O O . ASP A 1 85 ? -6.371 -13.401 -18.892 1.00 96.31 85 ASP A O 1
ATOM 648 N N . PHE A 1 86 ? -7.409 -12.067 -17.422 1.00 96.12 86 PHE A N 1
ATOM 649 C CA . PHE A 1 86 ? -6.509 -10.939 -17.642 1.00 96.12 86 PHE A CA 1
ATOM 650 C C . PHE A 1 86 ? -5.073 -11.274 -17.219 1.00 96.12 86 PHE A C 1
ATOM 652 O O . PHE A 1 86 ? -4.161 -11.113 -18.027 1.00 96.12 86 PHE A O 1
ATOM 659 N N . LEU A 1 87 ? -4.877 -11.784 -15.995 1.00 93.94 87 LEU A N 1
ATOM 660 C CA . LEU A 1 87 ? -3.561 -12.168 -15.466 1.00 93.94 87 LEU A CA 1
ATOM 661 C C . LEU A 1 87 ? -2.914 -13.284 -16.294 1.00 93.94 87 LEU A C 1
ATOM 663 O O . LEU A 1 87 ? -1.739 -13.195 -16.631 1.00 93.94 87 LEU A O 1
ATOM 667 N N . LYS A 1 88 ? -3.691 -14.291 -16.697 1.00 94.12 88 LYS A N 1
ATOM 668 C CA . LYS A 1 88 ? -3.233 -15.397 -17.547 1.00 94.12 88 LYS A CA 1
ATOM 669 C C . LYS A 1 88 ? -2.709 -14.933 -18.908 1.00 94.12 88 LYS A C 1
ATOM 671 O O . LYS A 1 88 ? -1.793 -15.533 -19.463 1.00 94.12 88 LYS A O 1
ATOM 676 N N . ASN A 1 89 ? -3.304 -13.881 -19.470 1.00 93.06 89 ASN A N 1
ATOM 677 C CA . ASN A 1 89 ? -2.878 -13.297 -20.744 1.00 93.06 89 ASN A CA 1
ATOM 678 C C . ASN A 1 89 ? -1.829 -12.185 -20.571 1.00 93.06 89 ASN A C 1
ATOM 680 O O . ASN A 1 89 ? -1.409 -11.570 -21.557 1.00 93.06 89 ASN A O 1
ATOM 684 N N . LEU A 1 90 ? -1.418 -11.900 -19.335 1.00 90.50 90 LEU A N 1
ATOM 685 C CA . LEU A 1 90 ? -0.433 -10.882 -19.023 1.00 90.50 90 LEU A CA 1
ATOM 686 C C . LEU A 1 90 ? 0.965 -11.496 -19.061 1.00 90.50 90 LEU A C 1
ATOM 688 O O . LEU A 1 90 ? 1.328 -12.342 -18.249 1.00 90.50 90 LEU A O 1
ATOM 692 N N . ASN A 1 91 ? 1.773 -11.053 -20.018 1.00 85.69 91 ASN A N 1
ATOM 693 C CA . ASN A 1 91 ? 3.142 -11.528 -20.155 1.00 85.69 91 ASN A CA 1
ATOM 694 C C . ASN A 1 91 ? 4.117 -10.550 -19.496 1.00 85.69 91 ASN A C 1
ATOM 696 O O . ASN A 1 91 ? 4.116 -9.363 -19.823 1.00 85.69 91 ASN A O 1
ATOM 700 N N . ALA A 1 92 ? 4.999 -11.070 -18.642 1.00 85.75 92 ALA A N 1
ATOM 701 C CA . ALA A 1 92 ? 6.218 -10.370 -18.248 1.00 85.75 92 ALA A CA 1
ATOM 702 C C . ALA A 1 92 ? 7.151 -10.262 -19.457 1.00 85.75 92 ALA A C 1
ATOM 704 O O . ALA A 1 92 ? 7.589 -11.290 -20.000 1.00 85.75 92 ALA A O 1
ATOM 705 N N . ALA A 1 93 ? 7.456 -9.040 -19.880 1.00 79.62 93 ALA A N 1
ATOM 706 C CA . ALA A 1 93 ? 8.284 -8.800 -21.052 1.00 79.62 93 ALA A CA 1
ATOM 707 C C . ALA A 1 93 ? 9.215 -7.605 -20.859 1.00 79.62 93 ALA A C 1
ATOM 709 O O . ALA A 1 93 ? 8.888 -6.654 -20.158 1.00 79.62 93 ALA A O 1
ATOM 710 N N . GLY A 1 94 ? 10.350 -7.664 -21.557 1.00 67.31 94 GLY A N 1
ATOM 711 C CA . GLY A 1 94 ? 11.331 -6.587 -21.600 1.00 67.31 94 GLY A CA 1
ATOM 712 C C . GLY A 1 94 ? 12.151 -6.424 -20.319 1.00 67.31 94 GLY A C 1
ATOM 713 O O . GLY A 1 94 ? 12.307 -7.356 -19.530 1.00 67.31 94 GLY A O 1
ATOM 71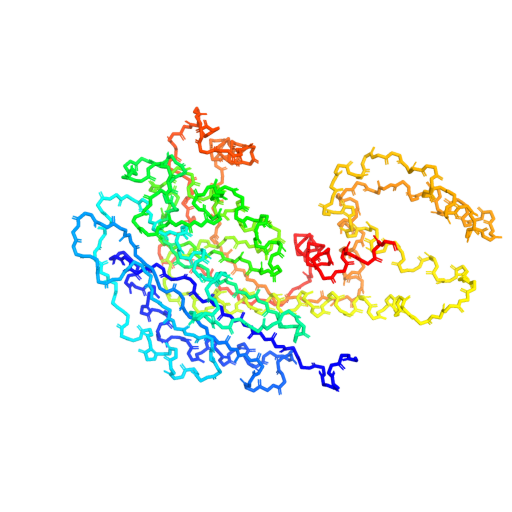4 N N . GLY A 1 95 ? 12.682 -5.212 -20.206 1.00 63.38 95 GLY A N 1
ATOM 715 C CA . GLY A 1 95 ? 13.368 -4.542 -19.105 1.00 63.38 95 GLY A CA 1
ATOM 716 C C . GLY A 1 95 ? 13.631 -3.125 -19.623 1.00 63.38 95 GLY A C 1
ATOM 717 O O . GLY A 1 95 ? 13.971 -3.003 -20.805 1.00 63.38 95 GLY A O 1
ATOM 718 N N . GLY A 1 96 ? 13.410 -2.091 -18.812 1.00 59.34 96 GLY A N 1
ATOM 719 C CA . GLY A 1 96 ? 13.429 -0.682 -19.229 1.00 59.34 96 GLY A CA 1
ATOM 720 C C . GLY A 1 96 ? 14.637 -0.216 -20.041 1.00 59.34 96 GLY A C 1
ATOM 721 O O . GLY A 1 96 ? 14.586 0.713 -20.847 1.00 59.34 96 GLY A O 1
ATOM 722 N N . GLY A 1 97 ? 15.754 -0.925 -19.883 1.00 70.50 97 GLY A N 1
ATOM 723 C CA . GLY A 1 97 ? 17.064 -0.464 -20.327 1.00 70.50 97 GLY A CA 1
ATOM 724 C C . GLY A 1 97 ? 17.695 0.458 -19.282 1.00 70.50 97 GLY A C 1
ATOM 725 O O . GLY A 1 97 ? 18.921 0.564 -19.227 1.00 70.50 97 GLY A O 1
ATOM 726 N N . ASP A 1 98 ? 16.874 1.038 -18.415 1.00 79.31 98 ASP A N 1
ATOM 727 C CA . ASP A 1 98 ? 17.172 1.520 -17.079 1.00 79.31 98 ASP A CA 1
ATOM 728 C C . ASP A 1 98 ? 16.621 0.595 -15.982 1.00 79.31 98 ASP A C 1
ATOM 730 O O . ASP A 1 98 ? 16.062 -0.463 -16.264 1.00 79.31 98 ASP A O 1
ATOM 734 N N . GLY A 1 99 ? 16.953 0.926 -14.731 1.00 84.94 99 GLY A N 1
ATOM 735 C CA . GLY A 1 99 ? 16.492 0.197 -13.551 1.00 84.94 99 GLY A CA 1
ATOM 736 C C . GLY A 1 99 ? 15.130 0.662 -13.008 1.00 84.94 99 GLY A C 1
ATOM 737 O O . GLY A 1 99 ? 14.331 -0.189 -12.640 1.00 84.94 99 GLY A O 1
ATOM 738 N N . PRO A 1 100 ? 14.844 1.976 -12.900 1.00 90.50 100 PRO A N 1
ATOM 739 C CA . PRO A 1 100 ? 13.513 2.444 -12.505 1.00 90.50 100 PRO A CA 1
ATOM 740 C C . PRO A 1 100 ? 12.442 2.152 -13.561 1.00 90.50 100 PRO A C 1
ATOM 742 O O . PRO A 1 100 ? 12.778 1.887 -14.704 1.00 90.50 100 PRO A O 1
ATOM 745 N N . GLU A 1 101 ? 11.171 2.213 -13.158 1.00 91.00 101 GLU A N 1
ATOM 746 C CA . GLU A 1 101 ? 10.018 1.806 -13.972 1.00 91.00 101 GLU A CA 1
ATOM 747 C C . GLU A 1 101 ? 8.859 2.829 -13.904 1.00 91.00 101 GLU A C 1
ATOM 749 O O . GLU A 1 101 ? 8.814 3.696 -13.017 1.00 91.00 101 GLU A O 1
ATOM 754 N N . ALA A 1 102 ? 7.859 2.691 -14.791 1.00 90.44 102 ALA A N 1
ATOM 755 C CA . ALA A 1 102 ? 6.747 3.637 -15.017 1.00 90.44 102 ALA A CA 1
ATOM 756 C C . ALA A 1 102 ? 5.658 3.710 -13.918 1.00 90.44 102 ALA A C 1
ATOM 758 O O . ALA A 1 102 ? 4.449 3.824 -14.169 1.00 90.44 102 ALA A O 1
ATOM 759 N N . VAL A 1 103 ? 6.070 3.645 -12.656 1.00 92.88 103 VAL A N 1
ATOM 760 C CA . VAL A 1 103 ? 5.205 3.644 -11.469 1.00 92.88 103 VAL A CA 1
ATOM 761 C C . VAL A 1 103 ? 4.363 4.919 -11.379 1.00 92.88 103 VAL A C 1
ATOM 763 O O . VAL A 1 103 ? 3.191 4.857 -11.002 1.00 92.88 103 VAL A O 1
ATOM 766 N N . ALA A 1 104 ? 4.933 6.082 -11.714 1.00 90.12 104 ALA A N 1
ATOM 767 C CA . ALA A 1 104 ? 4.213 7.354 -11.657 1.00 90.12 104 ALA A CA 1
ATOM 768 C C . ALA A 1 104 ? 3.010 7.345 -12.613 1.00 90.12 104 ALA A C 1
ATOM 770 O O . ALA A 1 104 ? 1.900 7.694 -12.198 1.00 90.12 104 ALA A O 1
ATOM 771 N N . THR A 1 105 ? 3.211 6.862 -13.846 1.00 89.06 105 THR A N 1
ATOM 772 C CA . THR A 1 105 ? 2.129 6.629 -14.811 1.00 89.06 105 THR A CA 1
ATOM 773 C C . THR A 1 105 ? 1.081 5.690 -14.237 1.00 89.06 105 THR A C 1
ATOM 775 O O . THR A 1 105 ? -0.109 6.004 -14.239 1.00 89.06 105 THR A O 1
ATOM 778 N N . ALA A 1 106 ? 1.513 4.531 -13.738 1.00 91.75 106 ALA A N 1
ATOM 779 C CA . ALA A 1 106 ? 0.612 3.486 -13.279 1.00 91.75 106 ALA A CA 1
ATOM 780 C C . ALA A 1 106 ? -0.293 3.967 -12.137 1.00 91.75 106 ALA A C 1
ATOM 782 O O . ALA A 1 106 ? -1.504 3.733 -12.169 1.00 91.75 106 ALA A O 1
ATOM 783 N N . LEU A 1 107 ? 0.267 4.680 -11.153 1.00 92.44 107 LEU A N 1
ATOM 784 C CA . LEU A 1 107 ? -0.499 5.239 -10.039 1.00 92.44 107 LEU A CA 1
ATOM 785 C C . LEU A 1 107 ? -1.445 6.357 -10.490 1.00 92.44 107 LEU A C 1
ATOM 787 O O . LEU A 1 107 ? -2.585 6.400 -10.028 1.00 92.44 107 LEU A O 1
ATOM 791 N N . ASP A 1 108 ? -1.019 7.229 -11.406 1.00 89.38 108 ASP A N 1
ATOM 792 C CA . ASP A 1 108 ? -1.885 8.288 -11.930 1.00 89.38 108 ASP A CA 1
ATOM 793 C C . ASP A 1 108 ? -3.095 7.706 -12.678 1.00 89.38 108 ASP A C 1
ATOM 795 O O . ASP A 1 108 ? -4.237 8.041 -12.353 1.00 89.38 108 ASP A O 1
ATOM 799 N N . ARG A 1 109 ? -2.866 6.744 -13.584 1.00 88.81 109 ARG A N 1
ATOM 800 C CA . ARG A 1 109 ? -3.934 6.036 -14.314 1.00 88.81 109 ARG A CA 1
ATOM 801 C C . ARG A 1 109 ? -4.867 5.271 -13.389 1.00 88.81 109 ARG A C 1
ATOM 803 O O . ARG A 1 109 ? -6.085 5.375 -13.523 1.00 88.81 109 ARG A O 1
ATOM 810 N N . THR A 1 110 ? -4.298 4.608 -12.383 1.00 91.81 110 THR A N 1
ATOM 811 C CA . THR A 1 110 ? -5.066 3.909 -11.348 1.00 91.81 110 THR A CA 1
ATOM 812 C C . THR A 1 110 ? -6.043 4.848 -10.645 1.00 91.81 110 THR A C 1
ATOM 814 O O . THR A 1 110 ? -7.160 4.446 -10.337 1.00 91.81 110 THR A O 1
ATOM 817 N N . LEU A 1 111 ? -5.655 6.094 -10.367 1.00 87.44 111 LEU A N 1
ATOM 818 C CA . LEU A 1 111 ? -6.442 7.006 -9.535 1.00 87.44 111 LEU A CA 1
ATOM 819 C C . LEU A 1 111 ? -7.380 7.922 -10.319 1.00 87.44 111 LEU A C 1
ATOM 821 O O . LEU A 1 111 ? -8.482 8.213 -9.842 1.00 87.44 111 LEU A O 1
ATOM 825 N N . ASN A 1 112 ? -6.951 8.388 -11.490 1.00 76.62 112 ASN A N 1
ATOM 826 C CA . ASN A 1 112 ? -7.598 9.493 -12.191 1.00 76.62 112 ASN A CA 1
ATOM 827 C C . ASN A 1 112 ? -8.420 9.058 -13.405 1.00 76.62 112 ASN A C 1
ATOM 829 O O . ASN A 1 112 ? -9.380 9.753 -13.757 1.00 76.62 112 ASN A O 1
ATOM 833 N N . ASP A 1 113 ? -8.120 7.914 -14.023 1.00 68.25 113 ASP A N 1
ATOM 834 C CA . ASP A 1 113 ? -8.854 7.499 -15.212 1.00 68.25 113 ASP A CA 1
ATOM 835 C C . ASP A 1 113 ? -10.101 6.684 -14.844 1.00 68.25 113 ASP A C 1
ATOM 837 O O . ASP A 1 113 ? -10.090 5.464 -14.652 1.00 68.25 113 ASP A O 1
ATOM 841 N N . LYS A 1 114 ? -11.231 7.393 -14.742 1.00 61.62 114 LYS A N 1
ATOM 842 C CA . LYS A 1 114 ? -12.547 6.789 -14.483 1.00 61.62 114 LYS A CA 1
ATOM 843 C C . LYS A 1 114 ? -12.950 5.759 -15.543 1.00 61.62 114 LYS A C 1
ATOM 845 O O . LYS A 1 114 ? -13.816 4.938 -15.244 1.00 61.62 114 LYS A O 1
ATOM 850 N N . ASN A 1 115 ? -12.358 5.804 -16.739 1.00 60.84 115 ASN A N 1
ATOM 851 C CA . ASN A 1 115 ? -12.627 4.852 -17.813 1.00 60.84 115 ASN A CA 1
ATOM 852 C C . ASN A 1 115 ? -11.738 3.602 -17.733 1.00 60.84 115 ASN A C 1
ATOM 854 O O . ASN A 1 115 ? -12.043 2.621 -18.406 1.00 60.84 115 ASN A O 1
ATOM 858 N N . GLU A 1 116 ? -10.680 3.611 -16.916 1.00 75.56 116 GLU A N 1
ATOM 859 C CA . GLU A 1 116 ? -9.793 2.458 -16.744 1.00 75.56 116 GLU A CA 1
ATOM 860 C C . GLU A 1 116 ? -10.305 1.514 -15.653 1.00 75.56 116 GLU A C 1
ATOM 862 O O . GLU A 1 116 ? -10.752 0.409 -15.951 1.00 75.56 116 GLU A O 1
ATOM 867 N N . LEU A 1 117 ? -10.286 1.934 -14.382 1.00 84.38 117 LEU A N 1
ATOM 868 C CA . LEU A 1 117 ? -10.600 1.019 -13.275 1.00 84.38 117 LEU A CA 1
ATOM 869 C C . LEU A 1 117 ? -12.041 1.096 -12.772 1.00 84.38 117 LEU A C 1
ATOM 871 O O . LEU A 1 117 ? -12.567 0.087 -12.310 1.00 84.38 117 LEU A O 1
ATOM 875 N N . GLY A 1 118 ? -12.702 2.254 -12.846 1.00 85.00 118 GLY A N 1
ATOM 876 C CA . GLY A 1 118 ? -14.094 2.384 -12.394 1.00 85.00 118 GLY A CA 1
ATOM 877 C C . GLY A 1 118 ? -14.292 2.179 -10.879 1.00 85.00 118 GLY A C 1
ATOM 878 O O . GLY A 1 118 ? -15.186 1.434 -10.446 1.00 85.00 118 GLY A O 1
ATOM 879 N N . TRP A 1 119 ? -13.467 2.842 -10.055 1.00 87.69 119 TRP A N 1
ATOM 880 C CA . TRP A 1 119 ? -13.629 2.882 -8.592 1.00 87.69 119 TRP A CA 1
ATOM 881 C C . TRP A 1 119 ? -15.061 3.229 -8.188 1.00 87.69 119 TRP A C 1
ATOM 883 O O . TRP A 1 119 ? -15.700 4.088 -8.804 1.00 87.69 119 TRP A O 1
ATOM 893 N N . GLN A 1 120 ? -15.565 2.615 -7.114 1.00 77.94 120 GLN A N 1
ATOM 894 C CA . GLN A 1 120 ? -16.871 3.005 -6.598 1.00 77.94 120 GLN A CA 1
ATOM 895 C C . GLN A 1 120 ? -16.812 4.488 -6.189 1.00 77.94 120 GLN A C 1
ATOM 897 O O . GLN A 1 120 ? -15.811 4.951 -5.610 1.00 77.94 120 GLN A O 1
ATOM 902 N N . PRO A 1 121 ? -17.894 5.244 -6.448 1.00 67.31 121 PRO A N 1
ATOM 903 C CA . PRO A 1 121 ? -18.018 6.603 -5.953 1.00 67.31 121 PRO A CA 1
ATOM 904 C C . PRO A 1 121 ? -17.859 6.637 -4.431 1.00 67.31 121 PRO A C 1
ATOM 906 O O . PRO A 1 121 ? -18.377 5.764 -3.732 1.00 67.31 121 PRO A O 1
ATOM 909 N N . ALA A 1 122 ? -17.189 7.667 -3.908 1.00 61.00 122 ALA A N 1
ATOM 910 C CA . ALA A 1 122 ? -16.974 7.842 -2.467 1.00 61.00 122 ALA A CA 1
ATOM 911 C C . ALA A 1 122 ? -18.293 7.815 -1.667 1.00 61.00 122 ALA A C 1
ATOM 913 O O . ALA A 1 122 ? -18.337 7.328 -0.543 1.00 61.00 122 ALA A O 1
ATOM 914 N N . GLN A 1 123 ? -19.395 8.253 -2.282 1.00 55.59 123 GLN A N 1
ATOM 915 C CA . GLN A 1 123 ? -20.740 8.262 -1.700 1.00 55.59 123 GLN A CA 1
ATOM 916 C C . GLN A 1 123 ? -21.295 6.856 -1.430 1.00 55.59 123 GLN A C 1
ATOM 918 O O . GLN A 1 123 ? -22.191 6.710 -0.603 1.00 55.59 123 GLN A O 1
ATOM 923 N N . LYS A 1 124 ? -20.777 5.825 -2.112 1.00 62.34 124 LYS A N 1
ATOM 924 C CA . LYS A 1 124 ? -21.120 4.425 -1.835 1.00 62.34 124 LYS A CA 1
ATOM 925 C C . LYS A 1 124 ? -20.297 3.824 -0.693 1.00 62.34 124 LYS A C 1
ATOM 927 O O . LYS A 1 124 ? -20.554 2.688 -0.320 1.00 62.34 124 LYS A O 1
ATOM 932 N N . GLY A 1 125 ? -19.330 4.567 -0.145 1.00 66.81 125 GLY A N 1
ATOM 933 C CA . GLY A 1 125 ? -18.573 4.169 1.043 1.00 66.81 125 GLY A CA 1
ATOM 934 C C . GLY A 1 125 ? -17.672 2.951 0.848 1.00 66.81 125 GLY A C 1
ATOM 935 O O . GLY A 1 125 ? -17.381 2.271 1.826 1.00 66.81 125 GLY A O 1
ATOM 936 N N . ALA A 1 126 ? -17.259 2.654 -0.389 1.00 76.19 126 ALA A N 1
ATOM 937 C CA . ALA A 1 126 ? -16.370 1.529 -0.644 1.00 76.19 126 ALA A CA 1
ATOM 938 C C . ALA A 1 126 ? -14.990 1.772 -0.033 1.00 76.19 126 ALA A C 1
ATOM 940 O O . ALA A 1 126 ? -14.388 2.834 -0.222 1.00 76.19 126 ALA A O 1
ATOM 941 N N . HIS A 1 127 ? -14.503 0.755 0.661 1.00 86.62 127 HIS A N 1
ATOM 942 C CA . HIS A 1 127 ? -13.133 0.639 1.108 1.00 86.62 127 HIS A CA 1
ATOM 943 C C . HIS A 1 127 ? -12.219 0.407 -0.090 1.00 86.62 127 HIS A C 1
ATOM 945 O O . HIS A 1 127 ? -12.535 -0.416 -0.949 1.00 86.62 127 HIS A O 1
ATOM 951 N N . LYS A 1 128 ? -11.109 1.142 -0.175 1.00 91.12 128 LYS A N 1
ATOM 952 C CA . LYS A 1 128 ? -10.235 1.127 -1.353 1.00 91.12 128 LYS A CA 1
ATOM 953 C C . LYS A 1 128 ? -8.831 0.720 -0.967 1.00 91.12 128 LYS A C 1
ATOM 955 O O . LYS A 1 128 ? -8.189 1.376 -0.145 1.00 91.12 128 LYS A O 1
ATOM 960 N N . ILE A 1 129 ? -8.360 -0.347 -1.593 1.00 94.19 129 ILE A N 1
ATOM 961 C CA . ILE A 1 129 ? -7.032 -0.894 -1.366 1.00 94.19 129 ILE A CA 1
ATOM 962 C C . ILE A 1 129 ? -6.300 -0.961 -2.698 1.00 94.19 129 ILE A C 1
ATOM 964 O O . ILE A 1 129 ? -6.818 -1.496 -3.677 1.00 94.19 129 ILE A O 1
ATOM 968 N N . ILE A 1 130 ? -5.074 -0.451 -2.710 1.00 96.88 130 ILE A N 1
ATOM 969 C CA . ILE A 1 130 ? -4.091 -0.747 -3.743 1.00 96.88 130 ILE A CA 1
ATOM 970 C C . ILE A 1 130 ? -3.032 -1.650 -3.122 1.00 96.88 130 ILE A C 1
ATOM 972 O O . ILE A 1 130 ? -2.429 -1.296 -2.106 1.00 96.88 130 ILE A O 1
ATOM 976 N N . VAL A 1 131 ? -2.783 -2.790 -3.760 1.00 97.12 131 VAL A N 1
ATOM 977 C CA . VAL A 1 131 ? -1.584 -3.591 -3.522 1.00 97.12 131 VAL A CA 1
ATOM 978 C C . VAL A 1 131 ? -0.687 -3.447 -4.742 1.00 97.12 131 VAL A C 1
ATOM 980 O O . VAL A 1 131 ? -1.007 -3.939 -5.822 1.00 97.12 131 VAL A O 1
ATOM 983 N N . HIS A 1 132 ? 0.414 -2.724 -4.577 1.00 97.94 132 HIS A N 1
ATOM 984 C CA . HIS A 1 132 ? 1.394 -2.486 -5.625 1.00 97.94 132 HIS A CA 1
ATOM 985 C C . HIS A 1 132 ? 2.517 -3.517 -5.540 1.00 97.94 132 HIS A C 1
ATOM 987 O O . HIS A 1 132 ? 3.181 -3.621 -4.515 1.00 97.94 132 HIS A O 1
ATOM 993 N N . ILE A 1 133 ? 2.698 -4.295 -6.600 1.00 95.94 133 ILE A N 1
ATOM 994 C CA . ILE A 1 133 ? 3.614 -5.430 -6.680 1.00 95.94 133 ILE A CA 1
ATOM 995 C C . ILE A 1 133 ? 4.699 -5.070 -7.700 1.00 95.94 133 ILE A C 1
ATOM 997 O O . ILE A 1 133 ? 4.393 -4.937 -8.884 1.00 95.94 133 ILE A O 1
ATOM 1001 N N . THR A 1 134 ? 5.933 -4.875 -7.235 1.00 95.12 134 THR A N 1
ATOM 1002 C CA . THR A 1 134 ? 7.064 -4.391 -8.051 1.00 95.12 134 THR A CA 1
ATOM 1003 C C . THR A 1 134 ? 8.399 -4.762 -7.415 1.00 95.12 134 THR A C 1
ATOM 1005 O O . THR A 1 134 ? 8.477 -4.922 -6.194 1.00 95.12 134 THR A O 1
ATOM 1008 N N . ASP A 1 135 ? 9.441 -4.901 -8.225 1.00 92.00 135 ASP A N 1
ATOM 1009 C CA . ASP A 1 135 ? 10.834 -5.069 -7.810 1.00 92.00 135 ASP A CA 1
ATOM 1010 C C . ASP A 1 135 ? 11.717 -3.854 -8.156 1.00 92.00 135 ASP A C 1
ATOM 1012 O O . ASP A 1 135 ? 12.927 -3.901 -7.930 1.00 92.00 135 ASP A O 1
ATOM 1016 N N . ALA A 1 136 ? 11.116 -2.748 -8.614 1.00 91.81 136 ALA A N 1
ATOM 1017 C CA . ALA A 1 136 ? 11.812 -1.536 -9.029 1.00 91.81 136 ALA A CA 1
ATOM 1018 C C . ALA A 1 136 ? 11.168 -0.238 -8.481 1.00 91.81 136 ALA A C 1
ATOM 1020 O O . ALA A 1 136 ? 9.980 -0.181 -8.142 1.00 91.81 136 ALA A O 1
ATOM 1021 N N . PRO A 1 137 ? 11.948 0.847 -8.329 1.00 91.81 137 PRO A N 1
ATOM 1022 C CA . PRO A 1 137 ? 11.437 2.167 -7.966 1.00 91.81 137 PRO A CA 1
ATOM 1023 C C . PRO A 1 137 ? 10.791 2.908 -9.149 1.00 91.81 137 PRO A C 1
ATOM 1025 O O . PRO A 1 137 ? 11.050 2.571 -10.299 1.00 91.81 137 PRO A O 1
ATOM 1028 N N . PRO A 1 138 ? 10.017 3.983 -8.892 1.00 92.25 138 PRO A N 1
ATOM 1029 C CA . PRO A 1 138 ? 9.626 4.928 -9.939 1.00 92.25 138 PRO A CA 1
ATOM 1030 C C . PRO A 1 138 ? 10.832 5.651 -10.550 1.00 92.25 138 PRO A C 1
ATOM 1032 O O . PRO A 1 138 ? 11.816 5.922 -9.855 1.00 92.25 138 PRO A O 1
ATOM 1035 N N . HIS A 1 139 ? 10.690 6.130 -11.784 1.00 89.25 139 HIS A N 1
ATOM 1036 C CA . HIS A 1 139 ? 11.557 7.192 -12.298 1.00 89.25 139 HIS A CA 1
ATOM 1037 C C . HIS A 1 139 ? 11.460 8.484 -11.476 1.00 89.25 139 HIS A C 1
ATOM 1039 O O . HIS A 1 139 ? 10.480 8.765 -10.776 1.00 89.25 139 HIS A O 1
ATOM 1045 N N . GLY A 1 140 ? 12.488 9.327 -11.587 1.00 85.69 140 GLY A N 1
ATOM 1046 C CA . GLY A 1 140 ? 12.469 10.670 -11.009 1.00 85.69 140 GLY A CA 1
ATOM 1047 C C . GLY A 1 140 ? 12.826 10.735 -9.524 1.00 85.69 140 GLY A C 1
ATOM 1048 O O . GLY A 1 140 ? 12.684 11.795 -8.917 1.00 85.69 140 GLY A O 1
ATOM 1049 N N . ILE A 1 141 ? 13.342 9.652 -8.930 1.00 86.56 141 ILE A N 1
ATOM 1050 C CA . ILE A 1 141 ? 13.817 9.634 -7.530 1.00 86.56 141 ILE A CA 1
ATOM 1051 C C . ILE A 1 141 ? 15.346 9.524 -7.396 1.00 86.56 141 ILE A C 1
ATOM 1053 O O . ILE A 1 141 ? 15.859 9.150 -6.344 1.00 86.56 141 ILE A O 1
ATOM 1057 N N . LYS A 1 142 ? 16.084 9.907 -8.449 1.00 84.62 142 LYS A N 1
ATOM 1058 C CA . LYS A 1 142 ? 17.562 9.960 -8.483 1.00 84.62 142 LYS A CA 1
ATOM 1059 C C . LYS A 1 142 ? 18.253 8.605 -8.297 1.00 84.62 142 LYS A C 1
ATOM 1061 O O . LYS A 1 142 ? 19.353 8.544 -7.742 1.00 84.62 142 LYS A O 1
ATOM 1066 N N . GLU A 1 143 ? 17.635 7.535 -8.781 1.00 86.00 143 GLU A N 1
ATOM 1067 C CA . GLU A 1 143 ? 18.311 6.244 -8.895 1.00 86.00 143 GLU A CA 1
ATOM 1068 C C . GLU A 1 143 ? 19.389 6.271 -9.982 1.00 86.00 143 GLU A C 1
ATOM 1070 O O . GLU A 1 143 ? 19.419 7.134 -10.864 1.00 86.00 143 GLU A O 1
ATOM 1075 N N . ILE A 1 144 ? 20.333 5.339 -9.875 1.00 79.56 144 ILE A N 1
ATOM 1076 C CA . ILE A 1 144 ? 21.421 5.206 -10.844 1.00 79.56 144 ILE A CA 1
ATOM 1077 C C . ILE A 1 144 ? 20.851 4.595 -12.128 1.00 79.56 144 ILE A C 1
ATOM 1079 O O . ILE A 1 144 ? 20.062 3.662 -12.051 1.00 79.56 144 ILE A O 1
ATOM 1083 N N . LYS A 1 145 ? 21.312 5.075 -13.295 1.00 81.25 145 LYS A N 1
ATOM 1084 C CA . LYS A 1 145 ? 20.807 4.660 -14.618 1.00 81.25 145 LYS A CA 1
ATOM 1085 C C . LYS A 1 145 ? 19.287 4.834 -14.693 1.00 81.25 145 LYS A C 1
ATOM 1087 O O . LYS A 1 145 ? 18.593 3.853 -14.868 1.00 81.25 145 LYS A O 1
ATOM 1092 N N . ASP A 1 146 ? 18.811 6.062 -14.517 1.00 86.19 146 ASP A N 1
ATOM 1093 C CA . ASP A 1 146 ? 17.424 6.472 -14.766 1.00 86.19 146 ASP A CA 1
ATOM 1094 C C . ASP A 1 146 ? 17.407 7.292 -16.064 1.00 86.19 146 ASP A C 1
ATOM 1096 O O . ASP A 1 146 ? 18.048 8.349 -16.137 1.00 86.19 146 ASP A O 1
ATOM 1100 N N . ASN A 1 147 ? 16.732 6.793 -17.097 1.00 85.75 147 ASN A N 1
ATOM 1101 C CA . ASN A 1 147 ? 16.582 7.460 -18.389 1.00 85.75 147 ASN A CA 1
ATOM 1102 C C . ASN A 1 147 ? 15.534 8.582 -18.331 1.00 85.75 147 ASN A C 1
ATOM 1104 O O . ASN A 1 147 ? 15.565 9.494 -19.164 1.00 85.75 147 ASN A O 1
ATOM 1108 N N . PHE A 1 148 ? 14.678 8.587 -17.305 1.00 83.50 148 PHE A N 1
ATOM 1109 C CA . PHE A 1 148 ? 13.659 9.602 -17.049 1.00 83.50 148 PHE A CA 1
ATOM 1110 C C . PHE A 1 148 ? 13.866 10.275 -15.676 1.00 83.50 148 PHE A C 1
ATOM 1112 O O . PHE A 1 148 ? 12.947 10.346 -14.862 1.00 83.50 148 PHE A O 1
ATOM 1119 N N . PRO A 1 149 ? 15.021 10.921 -15.412 1.00 78.62 149 PRO A N 1
ATOM 1120 C CA . PRO A 1 149 ? 15.402 11.423 -14.081 1.00 78.62 149 PRO A CA 1
ATOM 1121 C C . PRO A 1 149 ? 14.542 12.574 -13.530 1.00 78.62 149 PRO A C 1
ATOM 1123 O O . PRO A 1 149 ? 14.787 13.051 -12.416 1.00 78.62 149 PRO A O 1
ATOM 1126 N N . ASN A 1 150 ? 13.566 13.042 -14.312 1.00 75.75 150 ASN A N 1
ATOM 1127 C CA . ASN A 1 150 ? 12.564 14.038 -13.936 1.00 75.75 150 ASN A CA 1
ATOM 1128 C C . ASN A 1 150 ? 11.132 13.453 -13.898 1.00 75.75 150 ASN A C 1
ATOM 1130 O O . ASN A 1 150 ? 10.183 14.224 -13.811 1.00 75.75 150 ASN A O 1
ATOM 1134 N N . GLY A 1 151 ? 10.966 12.127 -14.010 1.00 69.56 151 GLY A N 1
ATOM 1135 C CA . GLY A 1 151 ? 9.674 11.422 -13.998 1.00 69.56 151 GLY A CA 1
ATOM 1136 C C . GLY A 1 151 ? 8.837 11.548 -15.280 1.00 69.56 151 GLY A C 1
ATOM 1137 O O . GLY A 1 151 ? 7.666 11.184 -15.282 1.00 69.56 151 GLY A O 1
ATOM 1138 N N . GLY A 1 152 ? 9.404 12.118 -16.350 1.00 63.28 152 GLY A N 1
ATOM 1139 C CA . GLY A 1 152 ? 8.698 12.475 -17.586 1.00 63.28 152 GLY A CA 1
ATOM 1140 C C . GLY A 1 152 ? 8.720 11.384 -18.657 1.00 63.28 152 GLY A C 1
ATOM 1141 O O . GLY A 1 152 ? 9.230 11.629 -19.751 1.00 63.28 152 GLY A O 1
ATOM 1142 N N . GLU A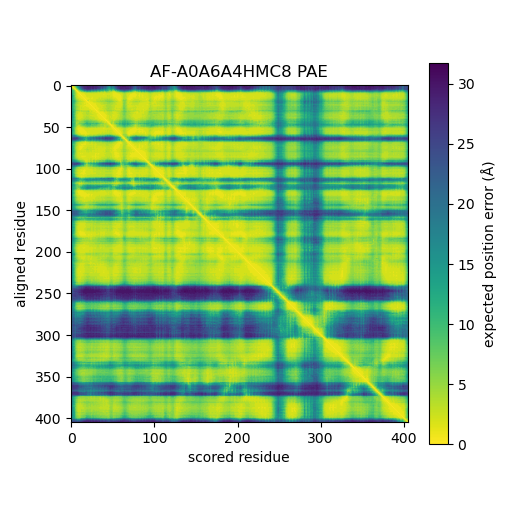 1 153 ? 8.197 10.199 -18.345 1.00 72.62 153 GLU A N 1
ATOM 1143 C CA . GLU A 1 153 ? 7.957 9.125 -19.323 1.00 72.62 153 GLU A CA 1
ATOM 1144 C C . GLU A 1 153 ? 7.001 9.607 -20.448 1.00 72.62 153 GLU A C 1
ATOM 1146 O O . GLU A 1 153 ? 6.170 10.497 -20.220 1.00 72.62 153 GLU A O 1
ATOM 1151 N N . PRO A 1 154 ? 7.051 9.051 -21.675 1.00 59.81 154 PRO A N 1
ATOM 1152 C CA . PRO A 1 154 ? 6.101 9.375 -22.740 1.00 59.81 154 PRO A CA 1
ATOM 1153 C C . PRO A 1 154 ? 4.654 9.166 -22.265 1.00 59.81 154 PRO A C 1
ATOM 1155 O O . PRO A 1 154 ? 4.343 8.161 -21.638 1.00 59.81 154 PRO A O 1
ATOM 1158 N N . ASP A 1 155 ? 3.769 10.123 -22.554 1.00 57.56 155 ASP A N 1
ATOM 1159 C CA . ASP A 1 155 ? 2.367 10.158 -22.096 1.00 57.56 155 ASP A CA 1
ATOM 1160 C C . ASP A 1 155 ? 2.125 10.305 -20.579 1.00 57.56 155 ASP A C 1
ATOM 1162 O O . ASP A 1 155 ? 0.966 10.311 -20.144 1.00 57.56 155 ASP A O 1
ATOM 1166 N N . THR A 1 156 ? 3.165 10.572 -19.778 1.00 58.19 156 THR A N 1
ATOM 1167 C CA . THR A 1 156 ? 2.968 11.086 -18.415 1.00 58.19 156 THR A CA 1
ATOM 1168 C C . 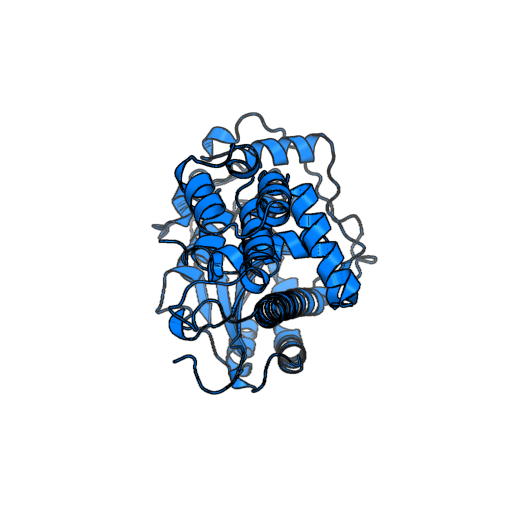THR A 1 156 ? 2.689 12.580 -18.400 1.00 58.19 156 THR A C 1
ATOM 1170 O O . THR A 1 156 ? 3.554 13.431 -18.605 1.00 58.19 156 THR A O 1
ATOM 1173 N N . ARG A 1 157 ? 1.434 12.926 -18.132 1.00 60.31 157 ARG A N 1
ATOM 1174 C CA . ARG A 1 157 ? 1.026 14.272 -17.725 1.00 60.31 157 ARG A CA 1
ATOM 1175 C C . ARG A 1 157 ? 0.078 14.085 -16.557 1.00 60.31 157 ARG A C 1
ATOM 1177 O O . ARG A 1 157 ? -1.082 13.754 -16.773 1.00 60.31 157 ARG A O 1
ATOM 1184 N N . GLY A 1 158 ? 0.572 14.212 -15.332 1.00 63.53 158 GLY A N 1
ATOM 1185 C CA . GLY A 1 158 ? -0.234 13.829 -14.180 1.00 63.53 158 GLY A CA 1
ATOM 1186 C C . GLY A 1 158 ? 0.354 14.245 -12.847 1.00 63.53 158 GLY A C 1
ATOM 1187 O O . GLY A 1 158 ? 1.507 14.662 -12.737 1.00 63.53 158 GLY A O 1
ATOM 1188 N N . MET A 1 159 ? -0.471 14.109 -11.813 1.00 70.62 159 MET A N 1
ATOM 1189 C CA . MET A 1 159 ? -0.169 14.581 -10.464 1.00 70.62 159 MET A CA 1
ATOM 1190 C C . MET A 1 159 ? 1.072 13.891 -9.884 1.00 70.62 159 MET A C 1
ATOM 1192 O O . MET A 1 159 ? 1.822 14.520 -9.141 1.00 70.62 159 MET A O 1
ATOM 1196 N N . PHE A 1 160 ? 1.310 12.624 -10.241 1.00 77.94 160 PHE A N 1
ATOM 1197 C CA . PHE A 1 160 ? 2.436 11.835 -9.736 1.00 77.94 160 PHE A CA 1
ATOM 1198 C C . PHE A 1 160 ? 3.766 12.140 -10.417 1.00 77.94 160 PHE A C 1
ATOM 1200 O O . PHE A 1 160 ? 4.786 12.050 -9.750 1.00 77.94 160 PHE A O 1
ATOM 1207 N N . THR A 1 161 ? 3.784 12.561 -11.679 1.00 68.88 161 THR A N 1
ATOM 1208 C CA . THR A 1 161 ? 5.026 12.932 -12.378 1.00 68.88 161 THR A CA 1
ATOM 1209 C C . THR A 1 161 ? 5.735 14.096 -11.689 1.00 68.88 161 THR A C 1
ATOM 1211 O O . THR A 1 161 ? 6.941 14.063 -11.475 1.00 68.88 161 THR A O 1
ATOM 1214 N N . GLU A 1 162 ? 4.973 15.099 -11.252 1.00 66.94 162 GLU A N 1
ATOM 1215 C CA . GLU A 1 162 ? 5.514 16.266 -10.544 1.00 66.94 162 GLU A CA 1
ATOM 1216 C C . GLU A 1 162 ? 5.662 16.030 -9.032 1.00 66.94 162 GLU A C 1
ATOM 1218 O O . GLU A 1 162 ? 6.436 16.715 -8.363 1.00 66.94 162 GLU A O 1
ATOM 1223 N N . ASN A 1 163 ? 4.925 15.061 -8.475 1.00 76.62 163 ASN A N 1
ATOM 1224 C CA . ASN A 1 163 ? 4.799 14.862 -7.029 1.00 76.62 163 ASN A CA 1
ATOM 1225 C C . ASN A 1 163 ? 5.066 13.423 -6.579 1.00 76.62 163 ASN A C 1
ATOM 1227 O O . ASN A 1 163 ? 4.498 12.990 -5.574 1.00 76.62 163 ASN A O 1
ATOM 1231 N N . ILE A 1 164 ? 5.932 12.679 -7.268 1.00 85.75 164 ILE A N 1
ATOM 1232 C CA . ILE A 1 164 ? 6.190 11.264 -6.961 1.00 85.75 164 ILE A CA 1
ATOM 1233 C C . ILE A 1 164 ? 6.622 11.059 -5.498 1.00 85.75 164 ILE A C 1
ATOM 1235 O O . ILE A 1 164 ? 6.232 10.093 -4.853 1.00 85.75 164 ILE A O 1
ATOM 1239 N N . LEU A 1 165 ? 7.310 12.038 -4.900 1.00 87.00 165 LEU A N 1
ATOM 1240 C CA . LEU A 1 165 ? 7.710 12.025 -3.485 1.00 87.00 165 LEU A CA 1
ATOM 1241 C C . LEU A 1 165 ? 6.558 12.243 -2.482 1.00 87.00 165 LEU A C 1
ATOM 1243 O O . LEU A 1 165 ? 6.745 12.039 -1.281 1.00 87.00 165 LEU A O 1
ATOM 1247 N N . ASN A 1 166 ? 5.380 12.663 -2.951 1.00 87.44 166 ASN A N 1
ATOM 1248 C CA . ASN A 1 166 ? 4.182 12.940 -2.153 1.00 87.44 166 ASN A CA 1
ATOM 1249 C C . ASN A 1 166 ? 3.079 11.876 -2.338 1.00 87.44 166 ASN A C 1
ATOM 1251 O O . ASN A 1 166 ? 1.926 12.140 -1.986 1.00 87.44 166 ASN A O 1
ATOM 1255 N N . VAL A 1 167 ? 3.400 10.677 -2.847 1.00 90.50 167 VAL A N 1
ATOM 1256 C CA . VAL A 1 167 ? 2.430 9.571 -3.023 1.00 90.50 167 VAL A CA 1
ATOM 1257 C C . VAL A 1 167 ? 1.582 9.348 -1.770 1.00 90.50 167 VAL A C 1
ATOM 1259 O O . VAL A 1 167 ? 0.364 9.239 -1.865 1.00 90.50 167 VAL A O 1
ATOM 1262 N N . ASN A 1 168 ? 2.186 9.367 -0.581 1.00 88.88 168 ASN A N 1
ATOM 1263 C CA . ASN A 1 168 ? 1.465 9.175 0.678 1.00 88.88 168 ASN A CA 1
ATOM 1264 C C . ASN A 1 168 ? 0.372 10.226 0.927 1.00 88.88 168 ASN A C 1
ATOM 1266 O O . ASN A 1 168 ? -0.712 9.886 1.396 1.00 88.88 168 ASN A O 1
ATOM 1270 N N . LYS A 1 169 ? 0.628 11.502 0.619 1.00 87.06 169 LYS A N 1
ATOM 1271 C CA . LYS A 1 169 ? -0.361 12.582 0.748 1.00 87.06 169 LYS A CA 1
ATOM 1272 C C . LYS A 1 169 ? -1.502 12.382 -0.239 1.00 87.06 169 LYS A C 1
ATOM 1274 O O . LYS A 1 169 ? -2.657 12.557 0.137 1.00 87.06 169 LYS A O 1
ATOM 1279 N N . ILE A 1 170 ? -1.179 11.971 -1.463 1.00 88.38 170 ILE A N 1
ATOM 1280 C CA . ILE A 1 170 ? -2.175 11.709 -2.501 1.00 88.38 170 ILE A CA 1
ATOM 1281 C C . ILE A 1 170 ? -3.060 10.520 -2.103 1.00 88.38 170 ILE A C 1
ATOM 1283 O O . ILE A 1 170 ? -4.282 10.646 -2.090 1.00 88.38 170 ILE A O 1
ATOM 1287 N N . MET A 1 171 ? -2.471 9.397 -1.683 1.00 90.12 171 MET A N 1
ATOM 1288 C CA . MET A 1 171 ? -3.224 8.219 -1.229 1.00 90.12 171 MET A CA 1
ATOM 1289 C C . MET A 1 171 ? -4.153 8.555 -0.054 1.00 90.12 171 MET A C 1
ATOM 1291 O O . MET A 1 171 ? -5.317 8.152 -0.052 1.00 90.12 171 MET A O 1
ATOM 1295 N N . LYS A 1 172 ? -3.683 9.370 0.904 1.00 85.81 172 LYS A N 1
ATOM 1296 C CA . LYS A 1 172 ? -4.510 9.891 2.009 1.00 85.81 172 LYS A CA 1
ATOM 1297 C C . LYS A 1 172 ? -5.685 10.723 1.500 1.00 85.81 172 LYS A C 1
ATOM 1299 O O . LYS A 1 172 ? -6.810 10.492 1.929 1.00 85.81 172 LYS A O 1
ATOM 1304 N N . ALA A 1 173 ? -5.439 11.657 0.582 1.00 84.06 173 ALA A N 1
ATOM 1305 C CA . ALA A 1 173 ? -6.475 12.526 0.022 1.00 84.06 173 ALA A CA 1
ATOM 1306 C C . ALA A 1 173 ? -7.548 11.747 -0.759 1.00 84.06 173 ALA A C 1
ATOM 1308 O O . ALA A 1 173 ? -8.719 12.117 -0.732 1.00 84.06 173 ALA A O 1
ATOM 1309 N N . HIS A 1 174 ? -7.171 10.642 -1.407 1.00 84.12 174 HIS A N 1
ATOM 1310 C CA . HIS A 1 174 ? -8.102 9.759 -2.115 1.00 84.12 174 HIS A CA 1
ATOM 1311 C C . HIS A 1 174 ? -8.755 8.691 -1.215 1.00 84.12 174 HIS A C 1
ATOM 1313 O O . HIS A 1 174 ? -9.588 7.923 -1.704 1.00 84.12 174 HIS A O 1
ATOM 1319 N N . ASN A 1 175 ? -8.420 8.653 0.083 1.00 84.88 175 ASN A N 1
ATOM 1320 C CA . ASN A 1 175 ? -8.846 7.627 1.039 1.00 84.88 175 ASN A CA 1
ATOM 1321 C C . ASN A 1 175 ? -8.549 6.201 0.536 1.00 84.88 175 ASN A C 1
ATOM 1323 O O . ASN A 1 175 ? -9.432 5.344 0.482 1.00 84.88 175 ASN A O 1
ATOM 1327 N N . ILE A 1 176 ? -7.305 5.979 0.107 1.00 89.25 176 ILE A N 1
ATOM 1328 C CA . ILE A 1 176 ? -6.827 4.694 -0.403 1.00 89.25 176 ILE A CA 1
ATOM 1329 C C . ILE A 1 176 ? -5.742 4.156 0.515 1.00 89.25 176 ILE A C 1
ATOM 1331 O O . ILE A 1 176 ? -4.739 4.823 0.784 1.00 89.25 176 ILE A O 1
ATOM 1335 N N . ASN A 1 177 ? -5.930 2.915 0.951 1.00 92.81 177 ASN A N 1
ATOM 1336 C CA . ASN A 1 177 ? -4.887 2.173 1.635 1.00 92.81 177 ASN A CA 1
ATOM 1337 C C . ASN A 1 177 ? -3.916 1.627 0.598 1.00 92.81 177 ASN A C 1
ATOM 1339 O O . ASN A 1 177 ? -4.306 0.884 -0.302 1.00 92.81 177 ASN A O 1
ATOM 1343 N N . TYR A 1 178 ? -2.660 2.039 0.714 1.00 95.56 178 TYR A N 1
ATOM 1344 C CA . TYR A 1 178 ? -1.621 1.731 -0.253 1.00 95.56 178 TYR A CA 1
ATOM 1345 C C . TYR A 1 178 ? -0.593 0.816 0.395 1.00 95.56 178 TYR A C 1
ATOM 1347 O O . TYR A 1 178 ? 0.120 1.224 1.314 1.00 95.56 178 TYR A O 1
ATOM 1355 N N . PHE A 1 179 ? -0.546 -0.421 -0.081 1.00 96.50 179 PHE A N 1
ATOM 1356 C CA . PHE A 1 179 ? 0.426 -1.422 0.327 1.00 96.50 179 PHE A CA 1
ATOM 1357 C C . PHE A 1 179 ? 1.371 -1.705 -0.829 1.00 96.50 179 PHE A C 1
ATOM 1359 O O . PHE A 1 179 ? 0.940 -1.773 -1.979 1.00 96.50 179 PHE A O 1
ATOM 1366 N N . VAL A 1 180 ? 2.650 -1.894 -0.526 1.00 95.62 180 VAL A N 1
ATOM 1367 C CA . VAL A 1 180 ? 3.657 -2.253 -1.530 1.00 95.62 180 VAL A CA 1
ATOM 1368 C C . VAL A 1 180 ? 4.207 -3.626 -1.187 1.00 95.62 180 VAL A C 1
ATOM 1370 O O . VAL A 1 180 ? 4.744 -3.810 -0.103 1.00 95.62 180 VAL A O 1
ATOM 1373 N N . VAL A 1 181 ? 4.089 -4.581 -2.100 1.00 93.81 181 VAL A N 1
ATOM 1374 C CA . VAL A 1 181 ? 4.795 -5.858 -2.041 1.00 93.81 181 VAL A CA 1
ATOM 1375 C C . VAL A 1 181 ? 6.048 -5.717 -2.890 1.00 93.81 181 VAL A C 1
ATOM 1377 O O . VAL A 1 181 ? 6.003 -5.780 -4.118 1.00 93.81 181 VAL A O 1
ATOM 1380 N N . SER A 1 182 ? 7.162 -5.487 -2.210 1.00 91.00 182 SER A N 1
ATOM 1381 C CA . SER A 1 182 ? 8.463 -5.365 -2.842 1.00 91.00 182 SER A CA 1
ATOM 1382 C C . SER A 1 182 ? 9.008 -6.737 -3.158 1.00 91.00 182 SER A C 1
ATOM 1384 O O . SER A 1 182 ? 9.337 -7.508 -2.260 1.00 91.00 182 SER A O 1
ATOM 1386 N N . CYS A 1 183 ? 9.109 -7.016 -4.440 1.00 89.25 183 CYS A N 1
ATOM 1387 C CA . CYS A 1 183 ? 9.531 -8.296 -4.953 1.00 89.25 183 CYS A CA 1
ATOM 1388 C C . CYS A 1 183 ? 11.059 -8.361 -5.060 1.00 89.25 183 CYS A C 1
ATOM 1390 O O . CYS A 1 183 ? 11.736 -7.342 -5.210 1.00 89.25 183 CYS A O 1
ATOM 1392 N N . GLY A 1 184 ? 11.600 -9.569 -4.927 1.00 83.62 184 GLY A N 1
ATOM 1393 C CA . GLY A 1 184 ? 13.030 -9.830 -5.036 1.00 83.62 184 GLY A CA 1
ATOM 1394 C C . GLY A 1 184 ? 13.874 -9.061 -4.018 1.00 83.62 184 GLY A C 1
ATOM 1395 O O . GLY A 1 184 ? 13.498 -8.870 -2.858 1.00 83.62 184 GLY A O 1
ATOM 1396 N N . GLU A 1 185 ? 15.049 -8.628 -4.464 1.00 79.75 185 GLU A N 1
ATOM 1397 C CA . GLU A 1 185 ? 16.052 -7.968 -3.632 1.00 79.75 185 GLU A CA 1
ATOM 1398 C C . GLU A 1 185 ? 16.194 -6.480 -3.987 1.00 79.75 185 GLU A C 1
ATOM 1400 O O . GLU A 1 185 ? 17.299 -5.948 -3.991 1.00 79.75 185 GLU A O 1
ATOM 1405 N N . MET A 1 186 ? 15.078 -5.782 -4.236 1.00 83.69 186 MET A N 1
ATOM 1406 C CA . MET A 1 186 ? 15.043 -4.367 -4.654 1.00 83.69 186 MET A CA 1
ATOM 1407 C C . MET A 1 186 ? 15.958 -3.445 -3.820 1.00 83.69 186 MET A C 1
ATOM 1409 O O . MET A 1 186 ? 16.617 -2.555 -4.351 1.00 83.69 186 MET A O 1
ATOM 1413 N N . GLY A 1 187 ? 16.068 -3.674 -2.507 1.00 77.00 187 GLY A N 1
ATOM 1414 C CA . GLY A 1 187 ? 16.951 -2.896 -1.627 1.00 77.00 187 GLY A CA 1
ATOM 1415 C C . GLY A 1 187 ? 18.459 -3.132 -1.815 1.00 77.00 187 GLY A C 1
ATOM 1416 O O . GLY A 1 187 ? 19.253 -2.411 -1.211 1.00 77.00 187 GLY A O 1
ATOM 1417 N N . LYS A 1 188 ? 18.871 -4.131 -2.609 1.00 77.88 188 LYS A N 1
ATOM 1418 C CA . LYS A 1 188 ? 20.256 -4.327 -3.078 1.00 77.88 188 LYS A CA 1
ATOM 1419 C C . LYS A 1 188 ? 20.544 -3.604 -4.388 1.00 77.88 188 LYS A C 1
ATOM 1421 O O . LYS A 1 188 ? 21.700 -3.323 -4.682 1.00 77.88 188 LYS A O 1
ATOM 1426 N N . GLU A 1 189 ? 19.521 -3.356 -5.189 1.00 78.88 189 GLU A N 1
ATOM 1427 C CA . GLU A 1 189 ? 19.684 -2.81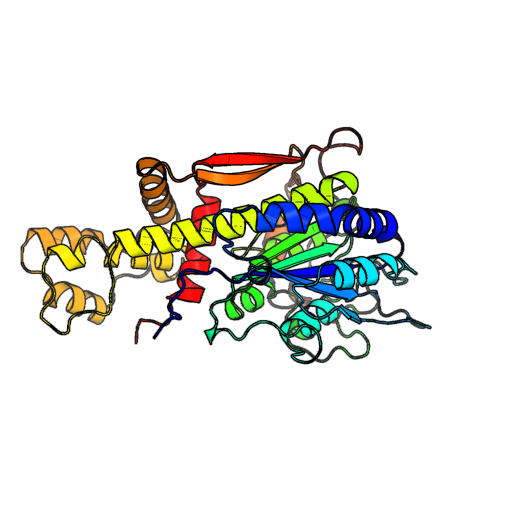5 -6.539 1.00 78.88 189 GLU A CA 1
ATOM 1428 C C . GLU A 1 189 ? 19.507 -1.297 -6.557 1.00 78.88 189 GLU A C 1
ATOM 1430 O O . GLU A 1 189 ? 20.188 -0.595 -7.306 1.00 78.88 189 GLU A O 1
ATOM 1435 N N . TYR A 1 190 ? 18.666 -0.785 -5.657 1.00 83.75 190 TYR A N 1
ATOM 1436 C CA . TYR A 1 190 ? 18.206 0.595 -5.666 1.00 83.75 190 TYR A CA 1
ATOM 1437 C C . TYR A 1 190 ? 18.420 1.272 -4.319 1.00 83.75 190 TYR A C 1
ATOM 1439 O O . TYR A 1 190 ? 18.060 0.764 -3.254 1.00 83.75 190 TYR A O 1
ATOM 1447 N N . ARG A 1 191 ? 19.009 2.464 -4.364 1.00 81.88 191 ARG A N 1
ATOM 1448 C CA . ARG A 1 191 ? 19.459 3.201 -3.180 1.00 81.88 191 ARG A CA 1
ATOM 1449 C C . ARG A 1 191 ? 18.301 3.813 -2.393 1.00 81.88 191 ARG A C 1
ATOM 1451 O O . ARG A 1 191 ? 18.363 3.932 -1.168 1.00 81.88 191 ARG A O 1
ATOM 1458 N N . PHE A 1 192 ? 17.292 4.282 -3.107 1.00 85.38 192 PHE A N 1
ATOM 1459 C CA . PHE A 1 192 ? 16.162 5.036 -2.595 1.00 85.38 192 PHE A CA 1
ATOM 1460 C C . PHE A 1 192 ? 14.848 4.263 -2.661 1.00 85.38 192 PHE A C 1
ATOM 1462 O O . PHE A 1 192 ? 13.914 4.682 -1.986 1.00 85.38 192 PHE A O 1
ATOM 1469 N N . ALA A 1 193 ? 14.765 3.132 -3.366 1.00 86.94 193 ALA A N 1
ATOM 1470 C CA . ALA A 1 193 ? 13.520 2.374 -3.511 1.00 86.94 193 ALA A CA 1
ATOM 1471 C C . ALA A 1 193 ? 12.852 1.982 -2.178 1.00 86.94 193 ALA A C 1
ATOM 1473 O O . ALA A 1 193 ? 11.680 2.293 -1.960 1.00 86.94 193 ALA A O 1
ATOM 1474 N N . VAL A 1 194 ? 13.579 1.347 -1.246 1.00 86.19 194 VAL A N 1
ATOM 1475 C CA . VAL A 1 194 ? 13.007 0.945 0.058 1.00 86.19 194 VAL A CA 1
ATOM 1476 C C . VAL A 1 194 ? 12.574 2.168 0.887 1.00 86.19 194 VAL A C 1
ATOM 1478 O O . VAL A 1 194 ? 11.419 2.207 1.325 1.00 86.19 194 VAL A O 1
ATOM 1481 N N . PRO A 1 195 ? 13.421 3.205 1.083 1.00 85.88 195 PRO A N 1
ATOM 1482 C CA . PRO A 1 195 ? 12.984 4.447 1.713 1.00 85.88 195 PRO A CA 1
ATOM 1483 C C . PRO A 1 195 ? 11.783 5.108 1.030 1.00 85.88 195 PRO A C 1
ATOM 1485 O O . PRO A 1 195 ? 10.869 5.578 1.704 1.00 85.88 195 PRO A O 1
ATOM 1488 N N . PHE A 1 196 ? 11.766 5.127 -0.301 1.00 89.88 196 PHE A N 1
ATOM 1489 C CA . PHE A 1 196 ? 10.697 5.714 -1.092 1.00 89.88 196 PHE A CA 1
ATOM 1490 C C . PHE A 1 196 ? 9.368 5.017 -0.815 1.00 89.88 196 PHE A C 1
ATOM 1492 O O . PHE A 1 196 ? 8.412 5.673 -0.407 1.00 89.88 196 PHE A O 1
ATOM 1499 N N . TYR A 1 197 ? 9.294 3.693 -0.964 1.00 91.56 197 TYR A N 1
ATOM 1500 C CA . TYR A 1 197 ? 8.034 2.969 -0.799 1.00 91.56 197 TYR A CA 1
ATOM 1501 C C . TYR A 1 197 ? 7.548 2.946 0.651 1.00 91.56 197 TYR A C 1
ATOM 1503 O O . TYR A 1 197 ? 6.343 3.051 0.898 1.00 91.56 197 TYR A O 1
ATOM 1511 N N . ARG A 1 198 ? 8.451 2.908 1.637 1.00 88.88 198 ARG A N 1
ATOM 1512 C CA . ARG A 1 198 ? 8.059 3.061 3.050 1.00 88.88 198 ARG A CA 1
ATOM 1513 C C . ARG A 1 198 ? 7.506 4.455 3.338 1.00 88.88 198 ARG A C 1
ATOM 1515 O O . ARG A 1 198 ? 6.516 4.574 4.056 1.00 88.88 198 ARG A O 1
ATOM 1522 N N . ARG A 1 199 ? 8.053 5.506 2.718 1.00 89.25 199 ARG A N 1
ATOM 1523 C CA . ARG A 1 199 ? 7.480 6.858 2.795 1.00 89.25 199 ARG A CA 1
ATOM 1524 C C . ARG A 1 199 ? 6.137 6.923 2.075 1.00 89.25 199 ARG A C 1
ATOM 1526 O O . ARG A 1 199 ? 5.187 7.471 2.629 1.00 89.25 199 ARG A O 1
ATOM 1533 N N . ALA A 1 200 ? 6.047 6.361 0.871 1.00 91.56 200 ALA A N 1
ATOM 1534 C CA . ALA A 1 200 ? 4.867 6.387 0.010 1.00 91.56 200 ALA A CA 1
ATOM 1535 C C . ALA A 1 200 ? 3.660 5.677 0.641 1.00 91.56 200 ALA A C 1
ATOM 1537 O O . ALA A 1 200 ? 2.526 6.113 0.465 1.00 91.56 200 ALA A O 1
ATOM 1538 N N . THR A 1 201 ? 3.905 4.619 1.414 1.00 92.31 201 THR A N 1
ATOM 1539 C CA . THR A 1 201 ? 2.874 3.867 2.148 1.00 92.31 201 THR A CA 1
ATOM 1540 C C . THR A 1 201 ? 2.581 4.444 3.537 1.00 92.31 201 THR A C 1
ATOM 1542 O O . THR A 1 201 ? 1.567 4.096 4.145 1.00 92.31 201 THR A O 1
ATOM 1545 N N . ARG A 1 202 ? 3.417 5.369 4.044 1.00 87.88 202 ARG A N 1
ATOM 1546 C CA . ARG A 1 202 ? 3.355 5.869 5.425 1.00 87.88 202 ARG A CA 1
ATOM 1547 C C . ARG A 1 202 ? 1.967 6.380 5.801 1.00 87.88 202 ARG A C 1
ATOM 1549 O O . ARG A 1 202 ? 1.532 7.474 5.414 1.00 87.88 202 ARG A O 1
ATOM 1556 N N . GLY A 1 203 ? 1.333 5.611 6.679 1.00 84.31 203 GLY A N 1
ATOM 1557 C CA . GLY A 1 203 ? 0.101 5.967 7.357 1.00 84.31 203 GLY A CA 1
ATOM 1558 C C . GLY A 1 203 ? -1.192 5.510 6.681 1.00 84.31 203 GLY A C 1
ATOM 1559 O O . GLY A 1 203 ? -2.230 5.504 7.330 1.00 84.31 203 GLY A O 1
ATOM 1560 N N . THR A 1 204 ? -1.145 5.093 5.418 1.00 87.19 204 THR A N 1
ATOM 1561 C CA . THR A 1 204 ? -2.282 4.446 4.733 1.00 87.19 204 THR A CA 1
ATOM 1562 C C . THR A 1 204 ? -2.053 2.953 4.515 1.00 87.19 204 THR A C 1
ATOM 1564 O O . THR A 1 204 ? -3.007 2.203 4.333 1.00 87.19 204 THR A O 1
ATOM 1567 N N . GLY A 1 205 ? -0.809 2.497 4.611 1.00 92.06 205 GLY A N 1
ATOM 1568 C CA . GLY A 1 205 ? -0.440 1.091 4.600 1.00 92.06 205 GLY A CA 1
ATOM 1569 C C . GLY A 1 205 ? 1.013 0.918 5.022 1.00 92.06 205 GLY A C 1
ATOM 1570 O O . GLY A 1 205 ? 1.506 1.642 5.890 1.00 92.06 205 GLY A O 1
ATOM 1571 N N . TYR A 1 206 ? 1.675 -0.065 4.426 1.00 91.38 206 TYR A N 1
ATOM 1572 C CA . TYR A 1 206 ? 3.089 -0.351 4.634 1.00 91.38 206 TYR A CA 1
ATOM 1573 C C . TYR A 1 206 ? 3.663 -1.116 3.439 1.00 91.38 206 TYR A C 1
ATOM 1575 O O . TYR A 1 206 ? 2.941 -1.585 2.556 1.00 91.38 206 TYR A O 1
ATOM 1583 N N . MET A 1 207 ? 4.986 -1.215 3.416 1.00 90.25 207 MET A N 1
ATOM 1584 C CA . MET A 1 207 ? 5.738 -1.998 2.448 1.00 90.25 207 MET A CA 1
ATOM 1585 C C . MET A 1 207 ? 6.111 -3.350 3.061 1.00 90.25 207 MET A C 1
ATOM 1587 O O . MET A 1 207 ? 6.557 -3.401 4.205 1.00 90.25 207 MET A O 1
ATOM 1591 N N . LEU A 1 208 ? 5.967 -4.419 2.285 1.00 89.12 208 LEU A N 1
ATOM 1592 C CA . LEU A 1 208 ? 6.341 -5.782 2.628 1.00 89.12 208 LEU A CA 1
ATOM 1593 C C . LEU A 1 208 ? 7.431 -6.282 1.665 1.00 89.12 208 LEU A C 1
ATOM 1595 O O . LEU A 1 208 ? 7.168 -6.335 0.463 1.00 89.12 208 LEU A O 1
ATOM 1599 N N . PRO A 1 209 ? 8.608 -6.706 2.151 1.00 88.06 209 PRO A N 1
ATOM 1600 C CA . PRO A 1 209 ? 9.542 -7.498 1.353 1.00 88.06 209 PRO A CA 1
ATOM 1601 C C . PRO A 1 209 ? 8.994 -8.892 1.035 1.00 88.06 209 PRO A C 1
ATOM 1603 O O . PRO A 1 209 ? 8.535 -9.610 1.924 1.00 88.06 209 PRO A O 1
ATOM 1606 N N . LEU A 1 210 ? 9.131 -9.332 -0.211 1.00 88.12 210 LEU A N 1
ATOM 1607 C CA . LEU A 1 210 ? 8.712 -10.650 -0.664 1.00 88.12 210 LEU A CA 1
ATOM 1608 C C . LEU A 1 210 ? 9.671 -11.210 -1.720 1.00 88.12 210 LEU A C 1
ATOM 1610 O O . LEU A 1 210 ? 9.528 -10.967 -2.915 1.00 88.12 210 LEU A O 1
ATOM 1614 N N . VAL A 1 211 ? 10.618 -12.035 -1.286 1.00 84.81 211 VAL A N 1
ATOM 1615 C CA . VAL A 1 211 ? 11.524 -12.732 -2.210 1.00 84.81 211 VAL A CA 1
ATOM 1616 C C . VAL A 1 211 ? 10.814 -13.940 -2.822 1.00 84.81 211 VAL A C 1
ATOM 1618 O O . VAL A 1 211 ? 10.885 -14.188 -4.023 1.00 84.81 211 VAL A O 1
ATOM 1621 N N . ARG A 1 212 ? 10.003 -14.633 -2.020 1.00 86.00 212 ARG A N 1
ATOM 1622 C CA . ARG A 1 212 ? 9.266 -15.831 -2.425 1.00 86.00 212 ARG A CA 1
ATOM 1623 C C . ARG A 1 212 ? 7.913 -15.518 -3.063 1.00 86.00 212 ARG A C 1
ATOM 1625 O O . ARG A 1 212 ? 6.950 -15.173 -2.377 1.00 86.00 212 ARG A O 1
ATOM 1632 N N . TYR A 1 213 ? 7.805 -15.724 -4.374 1.00 85.00 213 TYR A N 1
ATOM 1633 C CA . TYR A 1 213 ? 6.561 -15.496 -5.120 1.00 85.00 213 TYR A CA 1
ATOM 1634 C C . TYR A 1 213 ? 5.392 -16.389 -4.664 1.00 85.00 213 TYR A C 1
ATOM 1636 O O . TYR A 1 213 ? 4.238 -15.981 -4.775 1.00 85.00 213 TYR A O 1
ATOM 1644 N N . ASP A 1 214 ? 5.657 -17.579 -4.114 1.00 86.31 214 ASP A N 1
ATOM 1645 C CA . ASP A 1 214 ? 4.625 -18.496 -3.608 1.00 86.31 214 ASP A CA 1
ATOM 1646 C C . ASP A 1 214 ? 3.917 -17.975 -2.345 1.00 86.31 214 ASP A C 1
ATOM 1648 O O . ASP A 1 214 ? 2.834 -18.442 -1.994 1.00 86.31 214 ASP A O 1
ATOM 1652 N N . LEU A 1 215 ? 4.492 -16.972 -1.675 1.00 89.44 215 LEU A N 1
ATOM 1653 C CA . LEU A 1 215 ? 3.912 -16.330 -0.494 1.00 89.44 215 LEU A CA 1
ATOM 1654 C C . LEU A 1 215 ? 3.089 -15.077 -0.825 1.00 89.44 215 LEU A C 1
ATOM 1656 O O . LEU A 1 215 ? 2.359 -14.584 0.040 1.00 89.44 215 LEU A O 1
ATOM 1660 N N . LEU A 1 216 ? 3.138 -14.602 -2.074 1.00 89.00 216 LEU A N 1
ATOM 1661 C CA . LEU A 1 216 ? 2.366 -13.454 -2.558 1.00 89.00 216 LEU A CA 1
ATOM 1662 C C . LEU A 1 216 ? 0.863 -13.540 -2.222 1.00 89.00 216 LEU A C 1
ATOM 1664 O O . LEU A 1 216 ? 0.304 -12.544 -1.756 1.00 89.00 216 LEU A O 1
ATOM 1668 N N . PRO A 1 217 ? 0.193 -14.702 -2.357 1.00 87.31 217 PRO A N 1
ATOM 1669 C CA . PRO A 1 217 ? -1.238 -14.799 -2.074 1.00 87.31 217 PRO A CA 1
ATOM 1670 C C . PRO A 1 217 ? -1.560 -14.585 -0.596 1.00 87.31 217 PRO A C 1
ATOM 1672 O O . PRO A 1 217 ? -2.533 -13.906 -0.255 1.00 87.31 217 PRO A O 1
ATOM 1675 N N . LYS A 1 218 ? -0.716 -15.126 0.291 1.00 89.81 218 LYS A N 1
ATOM 1676 C CA . LYS A 1 218 ? -0.854 -14.946 1.740 1.00 89.81 218 LYS A CA 1
ATOM 1677 C C . LYS A 1 218 ? -0.632 -13.492 2.129 1.00 89.81 218 LYS A C 1
ATOM 1679 O O . LYS A 1 218 ? -1.424 -12.963 2.901 1.00 89.81 218 LYS A O 1
ATOM 1684 N N . ALA A 1 219 ? 0.387 -12.850 1.558 1.00 91.12 219 ALA A N 1
ATOM 1685 C CA . ALA A 1 219 ? 0.672 -11.438 1.783 1.00 91.12 219 ALA A CA 1
ATOM 1686 C C . ALA A 1 219 ? -0.518 -10.550 1.393 1.00 91.12 219 ALA A C 1
ATOM 1688 O O . ALA A 1 219 ? -1.031 -9.809 2.226 1.00 91.12 219 ALA A O 1
ATOM 1689 N N . ILE A 1 220 ? -1.019 -10.679 0.158 1.00 91.31 220 ILE A N 1
ATOM 1690 C CA . ILE A 1 220 ? -2.176 -9.910 -0.330 1.00 91.31 220 ILE A CA 1
ATOM 1691 C C . ILE A 1 220 ? -3.400 -10.127 0.567 1.00 91.31 220 ILE A C 1
ATOM 1693 O O . ILE A 1 220 ? -4.075 -9.169 0.945 1.00 91.31 220 ILE A O 1
ATOM 1697 N N . THR A 1 221 ? -3.676 -11.384 0.919 1.00 91.88 221 THR A N 1
ATOM 1698 C CA . THR A 1 221 ? -4.808 -11.737 1.782 1.00 91.88 221 THR A CA 1
ATOM 1699 C C . THR A 1 221 ? -4.668 -11.084 3.155 1.00 91.88 221 THR A C 1
ATOM 1701 O O . THR A 1 221 ? -5.618 -10.469 3.631 1.00 91.88 221 THR A O 1
ATOM 1704 N N . ALA A 1 222 ? -3.488 -11.158 3.776 1.00 92.81 222 ALA A N 1
ATOM 1705 C CA . ALA A 1 222 ? -3.233 -10.547 5.077 1.00 92.81 222 ALA A CA 1
ATOM 1706 C C . ALA A 1 222 ? -3.451 -9.029 5.043 1.00 92.81 222 ALA A C 1
ATOM 1708 O O . ALA A 1 222 ? -4.185 -8.506 5.876 1.00 92.81 222 ALA A O 1
ATOM 1709 N N . LEU A 1 223 ? -2.891 -8.346 4.037 1.00 93.19 223 LEU A N 1
ATOM 1710 C CA . LEU A 1 223 ? -3.020 -6.897 3.851 1.00 93.19 223 LEU A CA 1
ATOM 1711 C C . LEU A 1 223 ? -4.490 -6.472 3.719 1.00 93.19 223 LEU A C 1
ATOM 1713 O O . LEU A 1 223 ? -4.931 -5.509 4.352 1.00 93.19 223 LEU A O 1
ATOM 1717 N N . ALA A 1 224 ? -5.270 -7.205 2.919 1.00 91.88 224 ALA A N 1
ATOM 1718 C CA . ALA A 1 224 ? -6.687 -6.921 2.723 1.00 91.88 224 ALA A CA 1
ATOM 1719 C C . ALA A 1 224 ? -7.510 -7.162 4.000 1.00 91.88 224 ALA A C 1
ATOM 1721 O O . ALA A 1 224 ? -8.308 -6.304 4.383 1.00 91.88 224 ALA A O 1
ATOM 1722 N N . LEU A 1 225 ? -7.302 -8.300 4.673 1.00 92.38 225 LEU A N 1
ATOM 1723 C CA . LEU A 1 225 ? -8.033 -8.664 5.889 1.00 92.38 225 LEU A CA 1
ATOM 1724 C C . LEU A 1 225 ? -7.709 -7.733 7.059 1.00 92.38 225 LEU A C 1
ATOM 1726 O O . LEU A 1 225 ? -8.634 -7.239 7.701 1.00 92.38 225 LEU A O 1
ATOM 1730 N N . GLU A 1 226 ? -6.428 -7.427 7.281 1.00 94.00 226 GLU A N 1
ATOM 1731 C CA . GLU A 1 226 ? -5.999 -6.431 8.268 1.00 94.00 226 GLU A CA 1
ATOM 1732 C C . GLU A 1 226 ? -6.698 -5.102 8.001 1.00 94.00 226 GLU A C 1
ATOM 1734 O O . GLU A 1 226 ? -7.247 -4.455 8.895 1.00 94.00 226 GLU A O 1
ATOM 1739 N N . SER A 1 227 ? -6.715 -4.689 6.734 1.00 91.19 227 SER A N 1
ATOM 1740 C CA . SER A 1 227 ? -7.320 -3.429 6.367 1.00 91.19 227 SER A CA 1
ATOM 1741 C C . SER A 1 227 ? -8.825 -3.391 6.630 1.00 91.19 227 SER A C 1
ATOM 1743 O O . SER A 1 227 ? -9.293 -2.331 7.037 1.00 91.19 227 SER A O 1
ATOM 1745 N N . LEU A 1 228 ? -9.563 -4.480 6.415 1.00 89.81 228 LEU A N 1
ATOM 1746 C CA . LEU A 1 228 ? -10.990 -4.562 6.740 1.00 89.81 228 LEU A CA 1
ATOM 1747 C C . LEU A 1 228 ? -11.229 -4.553 8.256 1.00 89.81 228 LEU A C 1
ATOM 1749 O O . LEU A 1 228 ? -12.101 -3.830 8.734 1.00 89.81 228 LEU A O 1
ATOM 1753 N N . ASP A 1 229 ? -10.431 -5.302 9.016 1.00 92.12 229 ASP A N 1
ATOM 1754 C CA . ASP A 1 229 ? -10.570 -5.400 10.472 1.00 92.12 229 ASP A CA 1
ATOM 1755 C C . ASP A 1 229 ? -10.316 -4.056 11.168 1.00 92.12 229 ASP A C 1
ATOM 1757 O O . ASP A 1 229 ? -11.062 -3.673 12.069 1.00 92.12 229 ASP A O 1
ATOM 1761 N N . LEU A 1 230 ? -9.315 -3.292 10.717 1.00 91.44 230 LEU A N 1
ATOM 1762 C CA . LEU A 1 230 ? -9.049 -1.946 11.240 1.00 91.44 230 LEU A CA 1
ATOM 1763 C C . LEU A 1 230 ? -10.215 -0.978 10.985 1.00 91.44 230 LEU A C 1
ATOM 1765 O O . LEU A 1 230 ? -10.503 -0.123 11.821 1.00 91.44 230 LEU A O 1
ATOM 1769 N N . ASP A 1 231 ? -10.909 -1.115 9.854 1.00 86.94 231 ASP A N 1
ATOM 1770 C CA . ASP A 1 231 ? -12.093 -0.309 9.550 1.00 86.94 231 ASP A CA 1
ATOM 1771 C C . ASP A 1 231 ? -13.279 -0.687 10.440 1.00 86.94 231 ASP A C 1
ATOM 1773 O O . ASP A 1 231 ? -13.996 0.191 10.921 1.00 86.94 231 ASP A O 1
ATOM 1777 N N . VAL A 1 232 ? -13.467 -1.980 10.712 1.00 87.62 232 VAL A N 1
ATOM 1778 C CA . VAL A 1 232 ? -14.473 -2.437 11.678 1.00 87.62 232 VAL A CA 1
ATOM 1779 C C . VAL A 1 232 ? -14.163 -1.905 13.067 1.00 87.62 232 VAL A C 1
ATOM 1781 O O . VAL A 1 232 ? -15.047 -1.323 13.688 1.00 87.62 232 VAL A O 1
ATOM 1784 N N . ALA A 1 233 ? -12.919 -2.033 13.533 1.00 89.19 233 ALA A N 1
ATOM 1785 C CA . ALA A 1 233 ? -12.502 -1.507 14.829 1.00 89.19 233 ALA A CA 1
ATOM 1786 C C . ALA A 1 233 ? -12.771 0.005 14.934 1.00 89.19 233 ALA A C 1
ATOM 1788 O O . ALA A 1 233 ? -13.235 0.487 15.968 1.00 89.19 233 ALA A O 1
ATOM 1789 N N . LEU A 1 234 ? -12.552 0.748 13.843 1.00 85.38 234 LEU A N 1
ATOM 1790 C CA . LEU A 1 234 ? -12.842 2.177 13.766 1.00 85.38 234 LEU A CA 1
ATOM 1791 C C . LEU A 1 234 ? -14.341 2.475 13.912 1.00 85.38 234 LEU A C 1
ATOM 1793 O O . LEU A 1 234 ? -14.728 3.368 14.670 1.00 85.38 234 LEU A O 1
ATOM 1797 N N . GLU A 1 235 ? -15.187 1.735 13.193 1.00 80.62 235 GLU A N 1
ATOM 1798 C CA . GLU A 1 235 ? -16.642 1.894 13.254 1.00 80.62 235 GLU A CA 1
ATOM 1799 C C . GLU A 1 235 ? -17.233 1.441 14.587 1.00 80.62 235 GLU A C 1
ATOM 1801 O O . GLU A 1 235 ? -18.154 2.074 15.098 1.00 80.62 235 GLU A O 1
ATOM 1806 N N . GLU A 1 236 ? -16.727 0.356 15.164 1.00 80.50 236 GLU A N 1
ATOM 1807 C CA . GLU A 1 236 ? -17.141 -0.110 16.482 1.00 80.50 236 GLU A CA 1
ATOM 1808 C C . GLU A 1 236 ? -16.822 0.911 17.559 1.00 80.50 236 GLU A C 1
ATOM 1810 O O . GLU A 1 236 ? -17.694 1.252 18.352 1.00 80.50 236 GLU A O 1
ATOM 1815 N N . MET A 1 237 ? -15.598 1.429 17.551 1.00 77.25 237 MET A N 1
ATOM 1816 C CA . MET A 1 237 ? -15.199 2.475 18.473 1.00 77.25 237 MET A CA 1
ATOM 1817 C C . MET A 1 237 ? -16.102 3.696 18.301 1.00 77.25 237 MET A C 1
ATOM 1819 O O . MET A 1 237 ? -16.624 4.214 19.277 1.00 77.25 237 MET A O 1
ATOM 1823 N N . LYS A 1 238 ? -16.399 4.117 17.067 1.00 72.38 238 LYS A N 1
ATOM 1824 C CA . LYS A 1 238 ? -17.370 5.194 16.833 1.00 72.38 238 LYS A CA 1
ATOM 1825 C C . LYS A 1 238 ? -18.759 4.880 17.406 1.00 72.38 238 LYS A C 1
ATOM 1827 O O . LYS A 1 238 ? -19.389 5.773 17.956 1.00 72.38 238 LYS A O 1
ATOM 1832 N N . LYS A 1 239 ? -19.247 3.641 17.288 1.00 70.75 239 LYS A N 1
ATOM 1833 C CA . LYS A 1 239 ? -20.537 3.225 17.869 1.00 70.75 239 LYS A CA 1
ATOM 1834 C C . LYS A 1 239 ? -20.520 3.272 19.393 1.00 70.75 239 LYS A C 1
ATOM 1836 O O . LYS A 1 239 ? -21.489 3.744 19.979 1.00 70.75 239 LYS A O 1
ATOM 1841 N N . GLU A 1 240 ? -19.443 2.809 20.020 1.00 65.44 240 GLU A N 1
ATOM 1842 C CA . GLU A 1 240 ? -19.255 2.880 21.475 1.00 65.44 240 GLU A CA 1
ATOM 1843 C C . GLU A 1 240 ? -19.202 4.326 21.967 1.00 65.44 240 GLU A C 1
ATOM 1845 O O . GLU A 1 240 ? -19.697 4.627 23.048 1.00 65.44 240 GLU A O 1
ATOM 1850 N N . LEU A 1 241 ? -18.685 5.226 21.132 1.00 58.03 241 LEU A N 1
ATOM 1851 C CA . LEU A 1 241 ? -18.673 6.665 21.368 1.00 58.03 241 LEU A CA 1
ATOM 1852 C C . LEU A 1 241 ? -20.005 7.356 20.990 1.00 58.03 241 LEU A C 1
ATOM 1854 O O . LEU A 1 241 ? -20.162 8.542 21.231 1.00 58.03 241 LEU A O 1
ATOM 1858 N N . GLY A 1 242 ? -20.996 6.666 20.421 1.00 52.66 242 GLY A N 1
ATOM 1859 C CA . GLY A 1 242 ? -22.298 7.254 20.077 1.00 52.66 242 GLY A CA 1
ATOM 1860 C C . GLY A 1 242 ? -22.329 8.178 18.839 1.00 52.66 242 GLY A C 1
ATOM 1861 O O . GLY A 1 242 ? -21.323 8.522 18.221 1.00 52.66 242 GLY A O 1
ATOM 1862 N N . ASP A 1 243 ? -23.548 8.552 18.427 1.00 44.50 243 ASP A N 1
ATOM 1863 C CA . ASP A 1 243 ? -23.848 9.220 17.150 1.00 44.50 243 ASP A CA 1
ATOM 1864 C C . ASP A 1 243 ? -23.853 10.761 17.312 1.00 44.50 243 ASP A C 1
ATOM 1866 O O . ASP A 1 243 ? -24.843 11.353 17.742 1.00 44.50 243 ASP A O 1
ATOM 1870 N N . PHE A 1 244 ? -22.754 11.424 16.930 1.00 44.75 244 PHE A N 1
ATOM 1871 C CA . PHE A 1 244 ? -22.511 12.882 17.020 1.00 44.75 244 PHE A CA 1
ATOM 1872 C C . PHE A 1 244 ? -23.657 13.791 16.508 1.00 44.75 244 PHE A C 1
ATOM 1874 O O . PHE A 1 244 ? -23.775 14.937 16.933 1.00 44.75 244 PHE A O 1
ATOM 1881 N N . LYS A 1 245 ? -24.515 13.311 15.592 1.00 41.06 245 LYS A N 1
ATOM 1882 C CA . LYS A 1 245 ? -25.485 14.145 14.845 1.00 41.06 245 LYS A CA 1
ATOM 1883 C C . LYS A 1 245 ? -26.935 14.120 15.335 1.00 41.06 245 LYS A C 1
ATOM 1885 O O . LYS A 1 245 ? -27.800 14.670 14.654 1.00 41.06 245 LYS A O 1
ATOM 1890 N N . LYS A 1 246 ? -27.259 13.512 16.478 1.00 38.22 246 LYS A N 1
ATOM 1891 C CA . LYS A 1 246 ? -28.654 13.482 16.960 1.00 38.22 246 LYS A CA 1
ATOM 1892 C C . LYS A 1 246 ? -28.813 14.035 18.370 1.00 38.22 246 LYS A C 1
ATOM 1894 O O . LYS A 1 246 ? -29.097 13.283 19.295 1.00 38.22 246 LYS A O 1
ATOM 1899 N N . LYS A 1 247 ? -28.758 15.367 18.479 1.00 35.19 247 LYS A N 1
ATOM 1900 C CA . LYS A 1 247 ? -29.823 16.225 19.048 1.00 35.19 247 LYS A CA 1
ATOM 1901 C C . LYS A 1 247 ? -29.326 17.670 19.137 1.00 35.19 247 LYS A C 1
ATOM 1903 O O . LYS A 1 247 ? -28.378 17.950 19.853 1.00 35.19 247 LYS A O 1
ATOM 1908 N N . GLY A 1 248 ? -30.004 18.584 18.443 1.00 36.22 248 GLY A N 1
ATOM 1909 C CA . GLY A 1 248 ? -29.906 20.012 18.736 1.00 36.22 248 GLY A CA 1
ATOM 1910 C C . GLY A 1 248 ? -30.540 20.280 20.100 1.00 36.22 248 GLY A C 1
ATOM 1911 O O . GLY A 1 248 ? -31.761 20.328 20.217 1.00 36.22 248 GLY A O 1
ATOM 1912 N N . GLY A 1 249 ? -29.704 20.370 21.126 1.00 40.91 249 GLY A N 1
ATOM 1913 C CA . GLY A 1 249 ? -30.046 20.707 22.504 1.00 40.91 249 GLY A CA 1
ATOM 1914 C C . GLY A 1 249 ? -28.753 20.946 23.293 1.00 40.91 249 GLY A C 1
ATOM 1915 O O . GLY A 1 249 ? -27.698 20.518 22.828 1.00 40.91 249 GLY A O 1
ATOM 1916 N N . PRO A 1 250 ? -28.799 21.642 24.443 1.00 39.19 250 PRO A N 1
ATOM 1917 C CA . PRO A 1 250 ? -27.610 21.859 25.264 1.00 39.19 250 PRO A CA 1
ATOM 1918 C C . PRO A 1 250 ? -27.025 20.500 25.676 1.00 39.19 250 PRO A C 1
ATOM 1920 O O . PRO A 1 250 ? -27.716 19.673 26.277 1.00 39.19 250 PRO A O 1
ATOM 1923 N N . TYR A 1 251 ? -25.783 20.241 25.271 1.00 40.47 251 TYR A N 1
ATOM 1924 C CA . TYR A 1 251 ? -25.080 18.988 25.530 1.00 40.47 251 TYR A CA 1
ATOM 1925 C C . TYR A 1 251 ? -24.765 18.862 27.037 1.00 40.47 251 TYR A C 1
ATOM 1927 O O . TYR A 1 251 ? -24.351 19.831 27.664 1.00 40.47 251 TYR A O 1
ATOM 1935 N N . THR A 1 252 ? -24.986 17.689 27.642 1.00 40.06 252 THR A N 1
ATOM 1936 C CA . THR A 1 252 ? -24.742 17.426 29.079 1.00 40.06 252 THR A CA 1
ATOM 1937 C C . THR A 1 252 ? -23.330 16.877 29.340 1.00 40.06 252 THR A C 1
ATOM 1939 O O . THR A 1 252 ? -22.693 16.350 28.433 1.00 40.06 252 THR A O 1
ATOM 1942 N N . THR A 1 253 ? -22.855 16.912 30.591 1.00 38.28 253 THR A N 1
ATOM 1943 C CA . THR A 1 253 ? -21.519 16.453 31.048 1.00 38.28 253 THR A CA 1
ATOM 1944 C C . THR A 1 253 ? -21.136 15.023 30.649 1.00 38.28 253 THR A C 1
ATOM 1946 O O . THR A 1 253 ? -19.974 14.767 30.351 1.00 38.28 253 THR A O 1
ATOM 1949 N N . SER A 1 254 ? -22.098 14.105 30.519 1.00 40.34 254 SER A N 1
ATOM 1950 C CA . SER A 1 254 ? -21.850 12.743 30.010 1.00 40.34 254 SER A CA 1
ATOM 1951 C C . SER A 1 254 ? -21.524 12.672 28.507 1.00 40.34 254 SER A C 1
ATOM 1953 O O . SER A 1 254 ? -21.127 11.629 28.009 1.00 40.34 254 SER A O 1
ATOM 1955 N N . TYR A 1 255 ? -21.767 13.747 27.751 1.00 37.09 255 TYR A N 1
ATOM 1956 C CA . TYR A 1 255 ? -21.583 13.819 26.294 1.00 37.09 255 TYR A CA 1
ATOM 1957 C C . TYR A 1 255 ? -20.177 14.324 25.918 1.00 37.09 255 TYR A C 1
ATOM 1959 O O . TYR A 1 255 ? -19.618 13.942 24.891 1.00 37.09 255 TYR A O 1
ATOM 1967 N N . ILE A 1 256 ? -19.590 15.166 26.776 1.00 42.44 256 ILE A N 1
ATOM 1968 C CA . ILE A 1 256 ? -18.252 15.756 26.614 1.00 42.44 256 ILE A CA 1
ATOM 1969 C C . ILE A 1 256 ? -17.161 14.807 27.132 1.00 42.44 256 ILE A C 1
ATOM 1971 O O . ILE A 1 256 ? -16.056 14.800 26.587 1.00 42.44 256 ILE A O 1
ATOM 1975 N N . SER A 1 257 ? -17.471 13.973 28.132 1.00 44.09 257 SER A N 1
ATOM 1976 C CA . SER A 1 257 ? -16.505 13.067 28.764 1.00 44.09 257 SER A CA 1
ATOM 1977 C C . SER A 1 257 ? -16.036 11.917 27.867 1.00 44.09 257 SER A C 1
ATOM 1979 O O . SER A 1 257 ? -14.903 11.470 28.027 1.00 44.09 257 SER A O 1
ATOM 1981 N N . ASP A 1 258 ? -16.861 11.465 26.912 1.00 46.66 258 ASP A N 1
ATOM 1982 C CA . ASP A 1 258 ? -16.634 10.158 26.274 1.00 46.66 258 ASP A CA 1
ATOM 1983 C C . ASP A 1 258 ? -16.282 10.248 24.775 1.00 46.66 258 ASP A C 1
ATOM 1985 O O . ASP A 1 258 ? -15.452 9.478 24.305 1.00 46.66 258 ASP A O 1
ATOM 1989 N N . VAL A 1 259 ? -16.817 11.217 24.015 1.00 46.31 259 VAL A N 1
ATOM 1990 C CA . VAL A 1 259 ? -16.766 11.228 22.527 1.00 46.31 259 VAL A CA 1
ATOM 1991 C C . VAL A 1 259 ? -15.713 12.180 21.946 1.00 46.31 259 VAL A C 1
ATOM 1993 O O . VAL A 1 259 ? -14.942 11.818 21.052 1.00 46.31 259 VAL A O 1
ATOM 1996 N N . ALA A 1 260 ? -15.656 13.409 22.468 1.00 54.31 260 ALA A N 1
ATOM 1997 C CA . ALA A 1 260 ? -14.678 14.421 22.074 1.00 54.31 260 ALA A CA 1
ATOM 1998 C C . ALA A 1 260 ? -13.214 13.997 22.321 1.00 54.31 260 ALA A C 1
ATOM 2000 O O . ALA A 1 260 ? -12.368 14.326 21.484 1.00 54.31 260 ALA A O 1
ATOM 2001 N N . PRO A 1 261 ? -12.879 13.241 23.390 1.00 62.28 261 PRO A N 1
ATOM 2002 C CA . PRO A 1 261 ? -11.507 12.820 23.641 1.00 62.28 261 PRO A CA 1
ATOM 2003 C C . PRO A 1 261 ? -10.948 11.934 22.532 1.00 62.28 261 PRO A C 1
ATOM 2005 O O . PRO A 1 261 ? -9.890 12.249 22.014 1.00 62.28 261 PRO A O 1
ATOM 2008 N N . MET A 1 262 ? -11.648 10.884 22.088 1.00 71.06 262 MET A N 1
ATOM 2009 C CA . MET A 1 262 ? -11.106 9.972 21.067 1.00 71.06 262 MET A CA 1
ATOM 2010 C C . MET A 1 262 ? -10.944 10.650 19.704 1.00 71.06 262 MET A C 1
ATOM 2012 O O . MET A 1 262 ? -9.908 10.475 19.066 1.00 71.06 262 MET A O 1
ATOM 2016 N N . HIS A 1 263 ? -11.912 11.477 19.287 1.00 72.44 263 HIS A N 1
ATOM 2017 C CA . HIS A 1 263 ? -11.761 12.322 18.097 1.00 72.44 263 HIS A CA 1
ATOM 2018 C C . HIS A 1 263 ? -10.491 13.179 18.195 1.00 72.44 263 HIS A C 1
ATOM 2020 O O . HIS A 1 263 ? -9.654 13.151 17.292 1.00 72.44 263 HIS A O 1
ATOM 2026 N N . ARG A 1 264 ? -10.310 13.882 19.323 1.00 71.94 264 ARG A N 1
ATOM 2027 C CA . ARG A 1 264 ? -9.122 14.706 19.583 1.00 71.94 264 ARG A CA 1
ATOM 2028 C C . ARG A 1 264 ? -7.843 13.872 19.587 1.00 71.94 264 ARG A C 1
ATOM 2030 O O . ARG A 1 264 ? -6.885 14.279 18.950 1.00 71.94 264 ARG A O 1
ATOM 2037 N N . LEU A 1 265 ? -7.832 12.695 20.215 1.00 77.69 265 LEU A N 1
ATOM 2038 C CA . LEU A 1 265 ? -6.671 11.803 20.265 1.00 77.69 265 LEU A CA 1
ATOM 2039 C C . LEU A 1 265 ? -6.254 11.325 18.867 1.00 77.69 265 LEU A C 1
ATOM 2041 O O . LEU A 1 265 ? -5.069 11.362 18.546 1.00 77.69 265 LEU A O 1
ATOM 2045 N N . PHE A 1 266 ? -7.196 10.934 18.003 1.00 83.00 266 PHE A N 1
ATOM 2046 C CA . PHE A 1 266 ? -6.851 10.587 16.622 1.00 83.00 266 PHE A CA 1
ATOM 2047 C C . PHE A 1 266 ? -6.368 11.796 15.828 1.00 83.00 266 PHE A C 1
ATOM 2049 O O . PHE A 1 266 ? -5.377 11.681 15.111 1.00 83.00 266 PHE A O 1
ATOM 2056 N N . MET A 1 267 ? -7.012 12.957 15.974 1.00 80.06 267 MET A N 1
ATOM 2057 C CA . MET A 1 267 ? -6.551 14.179 15.310 1.00 80.06 267 MET A CA 1
ATOM 2058 C C . MET A 1 267 ? -5.134 14.548 15.761 1.00 80.06 267 MET A C 1
ATOM 2060 O O . MET A 1 267 ? -4.280 14.776 14.912 1.00 80.06 267 MET A O 1
ATOM 2064 N N . THR A 1 268 ? -4.835 14.460 17.057 1.00 79.81 268 THR A N 1
ATOM 2065 C CA . THR A 1 268 ? -3.496 14.625 17.636 1.00 79.81 268 THR A CA 1
ATOM 2066 C C . THR A 1 268 ? -2.450 13.710 16.991 1.00 79.81 268 THR A C 1
ATOM 2068 O O . THR A 1 268 ? -1.348 14.168 16.700 1.00 79.81 268 THR A O 1
ATOM 2071 N N . ILE A 1 269 ? -2.772 12.436 16.734 1.00 86.06 269 ILE A N 1
ATOM 2072 C CA . ILE A 1 269 ? -1.844 11.504 16.068 1.00 86.06 269 ILE A CA 1
ATOM 2073 C C . ILE A 1 269 ? -1.546 11.958 14.633 1.00 86.06 269 ILE A C 1
ATOM 2075 O O . ILE A 1 269 ? -0.403 11.893 14.183 1.00 86.06 269 ILE A O 1
ATOM 2079 N N . VAL A 1 270 ? -2.566 12.416 13.901 1.00 82.75 270 VAL A N 1
ATOM 2080 C CA . VAL A 1 270 ? -2.422 12.771 12.479 1.00 82.75 270 VAL A CA 1
ATOM 2081 C C . VAL A 1 270 ? -1.876 14.185 12.262 1.00 82.75 270 VAL A C 1
ATOM 2083 O O . VAL A 1 270 ? -1.347 14.469 11.187 1.00 82.75 270 VAL A O 1
ATOM 2086 N N . THR A 1 271 ? -1.989 15.074 13.248 1.00 80.06 271 THR A N 1
ATOM 2087 C CA . THR A 1 271 ? -1.419 16.432 13.228 1.00 80.06 271 THR A CA 1
ATOM 2088 C C . THR A 1 271 ? -0.501 16.645 14.437 1.00 80.06 271 THR A C 1
ATOM 2090 O O . THR A 1 271 ? -0.915 17.262 15.423 1.00 80.06 271 THR A O 1
ATOM 2093 N N . PRO A 1 272 ? 0.743 16.136 14.388 1.00 70.69 272 PRO A N 1
ATOM 2094 C CA . PRO A 1 272 ? 1.692 16.229 15.497 1.00 70.69 272 PRO A CA 1
ATOM 2095 C C . PRO A 1 272 ? 2.076 17.663 15.873 1.00 70.69 272 PRO A C 1
ATOM 2097 O O . PRO A 1 272 ? 2.370 17.933 17.032 1.00 70.69 272 PRO A O 1
ATOM 2100 N N . GLU A 1 273 ? 2.092 18.585 14.910 1.00 66.88 273 GLU A N 1
ATOM 2101 C CA . GLU A 1 273 ? 2.487 19.982 15.123 1.00 66.88 273 GLU A CA 1
ATOM 2102 C C . GLU A 1 273 ? 1.461 20.704 15.995 1.00 66.88 273 GLU A C 1
ATOM 2104 O O . GLU A 1 273 ? 1.813 21.337 16.989 1.00 66.88 273 GLU A O 1
ATOM 2109 N N . ALA A 1 274 ? 0.184 20.482 15.679 1.00 64.50 274 ALA A N 1
ATOM 2110 C CA . ALA A 1 274 ? -0.954 20.949 16.450 1.00 64.50 274 ALA A CA 1
ATOM 2111 C C . ALA A 1 274 ? -0.885 20.447 17.904 1.00 64.50 274 ALA A C 1
ATOM 2113 O O . ALA A 1 274 ? -1.313 21.154 18.807 1.00 64.50 274 ALA A O 1
ATOM 2114 N N . ALA A 1 275 ? -0.302 19.270 18.167 1.00 62.50 275 ALA A N 1
ATOM 2115 C CA . ALA A 1 275 ? -0.206 18.707 19.515 1.00 62.50 275 ALA A CA 1
ATOM 2116 C C . ALA A 1 275 ? 0.686 19.504 20.486 1.00 62.50 275 ALA A C 1
ATOM 2118 O O . ALA A 1 275 ? 0.591 19.304 21.693 1.00 62.50 275 ALA A O 1
ATOM 2119 N N . ASN A 1 276 ? 1.541 20.398 19.981 1.00 62.06 276 ASN A N 1
ATOM 2120 C CA . ASN A 1 276 ? 2.419 21.229 20.810 1.00 62.06 276 ASN A CA 1
ATOM 2121 C C . ASN A 1 276 ? 1.922 22.674 20.964 1.00 62.06 276 ASN A C 1
ATOM 2123 O O . ASN A 1 276 ? 2.572 23.472 21.639 1.00 62.06 276 ASN A O 1
ATOM 2127 N N . GLU A 1 277 ? 0.799 23.023 20.338 1.00 64.25 277 GLU A N 1
ATOM 2128 C CA . GLU A 1 277 ? 0.206 24.352 20.450 1.00 64.25 277 GLU A CA 1
ATOM 2129 C C . GLU A 1 277 ? -0.695 24.437 21.692 1.00 64.25 277 GLU A C 1
ATOM 2131 O O . GLU A 1 277 ? -1.411 23.475 22.002 1.00 64.25 277 GLU A O 1
ATOM 2136 N N . PRO A 1 278 ? -0.680 25.569 22.420 1.00 62.72 278 PRO A N 1
ATOM 2137 C CA . PRO A 1 278 ? -1.693 25.835 23.433 1.00 62.72 278 PRO A CA 1
ATOM 2138 C C . PRO A 1 278 ? -3.080 25.895 22.779 1.00 62.72 278 PRO A C 1
ATOM 2140 O O . PRO A 1 278 ? -3.201 26.210 21.595 1.00 62.72 278 PRO A O 1
ATOM 2143 N N . LEU A 1 279 ? -4.124 25.597 23.557 1.00 63.69 279 LEU A N 1
ATOM 2144 C CA . LEU A 1 279 ? -5.508 25.782 23.110 1.00 63.69 279 LEU A CA 1
ATOM 2145 C C . LEU A 1 279 ? -5.711 27.234 22.661 1.00 63.69 279 LEU A C 1
ATOM 2147 O O . LEU A 1 279 ? -5.201 28.152 23.309 1.00 63.69 279 LEU A O 1
ATOM 2151 N N . THR A 1 280 ? -6.445 27.441 21.570 1.00 62.78 280 THR A N 1
ATOM 2152 C CA . THR A 1 280 ? -6.826 28.796 21.151 1.00 62.78 280 THR A CA 1
ATOM 2153 C C . THR A 1 280 ? -7.865 29.376 22.107 1.00 62.78 280 THR A C 1
ATOM 2155 O O . THR A 1 280 ? -8.581 28.626 22.772 1.00 62.78 280 THR A O 1
ATOM 2158 N N . ASP A 1 281 ? -7.986 30.705 22.159 1.00 55.81 281 ASP A N 1
ATOM 2159 C CA . ASP A 1 281 ? -8.996 31.374 22.991 1.00 55.81 281 ASP A CA 1
ATOM 2160 C C . ASP A 1 281 ? -10.423 30.923 22.632 1.00 55.81 281 ASP A C 1
ATOM 2162 O O . ASP A 1 281 ? -11.242 30.738 23.525 1.00 55.81 281 ASP A O 1
ATOM 2166 N N . ASP A 1 282 ? -10.702 30.641 21.355 1.00 53.53 282 ASP A N 1
ATOM 2167 C CA . ASP A 1 282 ? -11.995 30.112 20.899 1.00 53.53 282 ASP A CA 1
ATOM 2168 C C . ASP A 1 282 ? -12.220 28.654 21.341 1.00 53.53 282 ASP A C 1
ATOM 2170 O O . ASP A 1 282 ? -13.318 28.291 21.764 1.00 53.53 282 ASP A O 1
ATOM 2174 N N . GLU A 1 283 ? -11.187 27.803 21.291 1.00 55.62 283 GLU A N 1
ATOM 2175 C CA . GLU A 1 283 ? -11.254 26.428 21.806 1.00 55.62 283 GLU A CA 1
ATOM 2176 C C . GLU A 1 283 ? -11.454 26.429 23.326 1.00 55.62 283 GLU A C 1
ATOM 2178 O O . GLU A 1 283 ? -12.273 25.669 23.842 1.00 55.62 283 GLU A O 1
ATOM 2183 N N . LEU A 1 284 ? -10.736 27.304 24.032 1.00 55.59 284 LEU A N 1
ATOM 2184 C CA . LEU A 1 284 ? -10.893 27.566 25.460 1.00 55.59 284 LEU A CA 1
ATOM 2185 C C . LEU A 1 284 ? -12.296 28.075 25.780 1.00 55.59 284 LEU A C 1
ATOM 2187 O O . LEU A 1 284 ? -12.890 27.594 26.738 1.00 55.59 284 LEU A O 1
ATOM 2191 N N . GLN A 1 285 ? -12.849 28.977 24.972 1.00 54.97 285 GLN A N 1
ATOM 2192 C CA . GLN A 1 285 ? -14.188 29.520 25.171 1.00 54.97 285 GLN A CA 1
ATOM 2193 C C . GLN A 1 285 ? -15.255 28.445 24.966 1.00 54.97 285 GLN A C 1
ATOM 2195 O O . GLN A 1 285 ? -16.101 28.265 25.832 1.00 54.97 285 GLN A O 1
ATOM 2200 N N . VAL A 1 286 ? -15.165 27.640 23.903 1.00 52.44 286 VAL A N 1
ATOM 2201 C CA . VAL A 1 286 ? -16.051 26.481 23.699 1.00 52.44 286 VAL A CA 1
ATOM 2202 C C . VAL A 1 286 ? -15.911 25.478 24.846 1.00 52.44 286 VAL A C 1
ATOM 2204 O O . VAL A 1 286 ? -16.894 24.884 25.278 1.00 52.44 286 VAL A O 1
ATOM 2207 N N . ILE A 1 287 ? -14.704 25.271 25.368 1.00 50.81 287 ILE A N 1
ATOM 2208 C CA . ILE A 1 287 ? -14.465 24.402 26.526 1.00 50.81 287 ILE A CA 1
ATOM 2209 C C . ILE A 1 287 ? -15.118 24.977 27.793 1.00 50.81 287 ILE A C 1
ATOM 2211 O O . ILE A 1 287 ? -15.771 24.236 28.526 1.00 50.81 287 ILE A O 1
ATOM 2215 N N . MET A 1 288 ? -14.967 26.279 28.039 1.00 52.78 288 MET A N 1
ATOM 2216 C CA . MET A 1 288 ? -15.500 26.975 29.211 1.00 52.78 288 MET A CA 1
ATOM 2217 C C . MET A 1 288 ? -17.023 27.106 29.177 1.00 52.78 288 MET A C 1
ATOM 2219 O O . MET A 1 288 ? -17.670 26.849 30.187 1.00 52.78 288 MET A O 1
ATOM 2223 N N . ASP A 1 289 ? -17.600 27.422 28.019 1.00 54.41 289 ASP A N 1
ATOM 2224 C CA . ASP A 1 289 ? -19.047 27.574 27.815 1.00 54.41 289 ASP A CA 1
ATOM 2225 C C . ASP A 1 289 ? -19.816 26.265 28.040 1.00 54.41 289 ASP A C 1
ATOM 2227 O O . ASP A 1 289 ? -21.023 26.274 28.279 1.00 54.41 289 ASP A O 1
ATOM 2231 N N . ASN A 1 290 ? -19.115 25.133 27.973 1.00 49.19 290 ASN A N 1
ATOM 2232 C CA . ASN A 1 290 ? -19.683 23.801 28.123 1.00 49.19 290 ASN A CA 1
ATOM 2233 C C . ASN A 1 290 ? -19.273 23.100 29.435 1.00 49.19 290 ASN A C 1
ATOM 2235 O O . ASN A 1 290 ? -19.702 21.969 29.676 1.00 49.19 290 ASN A O 1
ATOM 2239 N N . ALA A 1 291 ? -18.462 23.740 30.285 1.00 51.03 291 ALA A N 1
ATOM 2240 C CA . ALA A 1 291 ? -18.081 23.207 31.590 1.00 51.03 291 ALA A CA 1
ATOM 2241 C C . ALA A 1 291 ? -19.176 23.507 32.628 1.00 51.03 291 ALA A C 1
ATOM 2243 O O . ALA A 1 291 ? -19.555 24.659 32.832 1.00 51.03 291 ALA A O 1
ATOM 2244 N N . VAL A 1 292 ? -19.699 22.472 33.292 1.00 50.47 292 VAL A N 1
ATOM 2245 C CA . VAL A 1 292 ? -20.861 22.594 34.196 1.00 50.47 292 VAL A CA 1
ATOM 2246 C C . VAL A 1 292 ? -20.438 22.519 35.666 1.00 50.47 292 VAL A C 1
ATOM 2248 O O . VAL A 1 292 ? -21.117 23.054 36.543 1.00 50.47 292 VAL A O 1
ATOM 2251 N N . THR A 1 293 ? -19.299 21.889 35.946 1.00 55.41 293 THR A N 1
ATOM 2252 C CA . THR A 1 293 ? -18.733 21.681 37.279 1.00 55.41 293 THR A CA 1
ATOM 2253 C C . THR A 1 293 ? -17.252 22.084 37.333 1.00 55.41 293 THR A C 1
ATOM 2255 O O . THR A 1 293 ? -16.565 22.092 36.308 1.00 55.41 293 THR A O 1
ATOM 2258 N N . PRO A 1 294 ? -16.714 22.412 38.522 1.00 51.91 294 PRO A N 1
ATOM 2259 C CA . PRO A 1 294 ? -15.279 22.630 38.711 1.00 51.91 294 PRO A CA 1
ATOM 2260 C C . PRO A 1 294 ? -14.420 21.423 38.297 1.00 51.91 294 PRO A C 1
ATOM 2262 O O . PRO A 1 294 ? -13.342 21.609 37.732 1.00 51.91 294 PRO A O 1
ATOM 2265 N N . GLU A 1 295 ? -14.908 20.194 38.499 1.00 51.84 295 GLU A N 1
ATOM 2266 C CA . GLU A 1 295 ? -14.252 18.980 38.004 1.00 51.84 295 GLU A CA 1
ATOM 2267 C C . GLU A 1 295 ? -14.230 18.889 36.464 1.00 51.84 295 GLU A C 1
ATOM 2269 O O . GLU A 1 295 ? -13.279 18.329 35.905 1.00 51.84 295 GLU A O 1
ATOM 2274 N N . ASP A 1 296 ? -15.213 19.469 35.759 1.00 49.34 296 ASP A N 1
ATOM 2275 C CA . ASP A 1 296 ? -15.206 19.559 34.289 1.00 49.34 296 ASP A CA 1
ATOM 2276 C C . ASP A 1 296 ? -14.078 20.470 33.812 1.00 49.34 296 ASP A C 1
ATOM 2278 O O . ASP A 1 296 ? -13.325 20.096 32.917 1.00 49.34 296 ASP A O 1
ATOM 2282 N N . LEU A 1 297 ? -13.901 21.632 34.450 1.00 49.88 297 LEU A N 1
ATOM 2283 C CA . LEU A 1 297 ? -12.799 22.550 34.149 1.00 49.88 297 LEU A CA 1
ATOM 2284 C C . LEU A 1 297 ? -11.436 21.895 34.413 1.00 49.88 297 LEU A C 1
ATOM 2286 O O . LEU A 1 297 ? -10.515 22.066 33.619 1.00 49.88 297 LEU A O 1
ATOM 2290 N N . GLU A 1 298 ? -11.298 21.096 35.473 1.00 45.53 298 GLU A N 1
ATOM 2291 C CA . GLU A 1 298 ? -10.051 20.388 35.783 1.00 45.53 298 GLU A CA 1
ATOM 2292 C C . GLU A 1 298 ? -9.772 19.222 34.812 1.00 45.53 298 GLU A C 1
ATOM 2294 O O . GLU A 1 298 ? -8.636 19.044 34.362 1.00 45.53 298 GLU A O 1
ATOM 2299 N N . THR A 1 299 ? -10.800 18.469 34.414 1.00 47.00 299 THR A N 1
ATOM 2300 C CA . THR A 1 299 ? -10.705 17.387 33.414 1.00 47.00 299 THR A CA 1
ATOM 2301 C C . THR A 1 299 ? -10.412 17.935 32.012 1.00 47.00 299 THR A C 1
ATOM 2303 O O . THR A 1 299 ? -9.600 17.367 31.280 1.00 47.00 299 THR A O 1
ATOM 2306 N N . LEU A 1 300 ? -10.998 19.082 31.660 1.00 49.94 300 LEU A N 1
ATOM 2307 C CA . LEU A 1 300 ? -10.769 19.798 30.404 1.00 49.94 300 LEU A CA 1
ATOM 2308 C C . LEU A 1 300 ? -9.431 20.558 30.399 1.00 49.94 300 LEU A C 1
ATOM 2310 O O . LEU A 1 300 ? -8.802 20.655 29.352 1.00 49.94 300 LEU A O 1
ATOM 2314 N N . SER A 1 301 ? -8.923 21.017 31.551 1.00 43.00 301 SER A N 1
ATOM 2315 C CA . SER A 1 301 ? -7.577 21.613 31.670 1.00 43.00 301 SER A CA 1
ATOM 2316 C C . SER A 1 301 ? -6.453 20.604 31.400 1.00 43.00 301 SER A C 1
ATOM 2318 O O . SER A 1 301 ? -5.383 20.965 30.910 1.00 43.00 301 SER A O 1
ATOM 2320 N N . LYS A 1 302 ? -6.712 19.310 31.647 1.00 46.81 302 LYS A N 1
ATOM 2321 C CA . LYS A 1 302 ? -5.833 18.198 31.249 1.00 46.81 302 LYS A CA 1
ATOM 2322 C C . LYS A 1 302 ? -5.909 17.893 29.748 1.00 46.81 302 LYS A C 1
ATOM 2324 O O . LYS A 1 302 ? -5.084 17.128 29.261 1.00 46.81 302 LYS A O 1
ATOM 2329 N N . ALA A 1 303 ? -6.832 18.517 29.008 1.00 48.06 303 ALA A N 1
ATOM 2330 C CA . ALA A 1 303 ? -6.920 18.473 27.549 1.00 48.06 303 ALA A CA 1
ATOM 2331 C C . ALA A 1 303 ? -5.950 19.448 26.853 1.00 48.06 303 ALA A C 1
ATOM 2333 O O . ALA A 1 303 ? -6.220 19.903 25.739 1.00 48.06 303 ALA A O 1
ATOM 2334 N N . ALA A 1 304 ? -4.790 19.727 27.462 1.00 55.72 304 ALA A N 1
ATOM 2335 C CA . ALA A 1 304 ? -3.601 20.013 26.669 1.00 55.72 304 ALA A CA 1
ATOM 2336 C C . ALA A 1 304 ? -3.489 18.906 25.614 1.00 55.72 304 ALA A C 1
ATOM 2338 O O . ALA A 1 304 ? -3.656 17.730 25.952 1.00 55.72 304 ALA A O 1
ATOM 2339 N N . ARG A 1 305 ? -3.292 19.266 24.340 1.00 66.81 305 ARG A N 1
ATOM 2340 C CA . ARG A 1 305 ? -3.229 18.271 23.265 1.00 66.81 305 ARG A CA 1
ATOM 2341 C C . ARG A 1 305 ? -2.139 17.255 23.654 1.00 66.81 305 ARG A C 1
ATOM 2343 O O . ARG A 1 305 ? -0.982 17.647 23.805 1.00 66.81 305 ARG A O 1
ATOM 2350 N N . PRO A 1 306 ? -2.490 15.984 23.940 1.00 68.94 306 PRO A N 1
ATOM 2351 C CA . PRO A 1 306 ? -1.503 15.035 24.432 1.00 68.94 306 PRO A CA 1
ATOM 2352 C C . PRO A 1 306 ? -0.444 14.844 23.356 1.00 68.94 306 PRO A C 1
ATOM 2354 O O . PRO A 1 306 ? -0.716 15.022 22.170 1.00 68.94 306 PRO A O 1
ATOM 2357 N N . LYS A 1 307 ? 0.779 14.469 23.732 1.00 78.12 307 LYS A N 1
ATOM 2358 C CA . LYS A 1 307 ? 1.772 14.154 22.704 1.00 78.12 307 LYS A CA 1
ATOM 2359 C C . LYS A 1 307 ? 1.241 12.988 21.861 1.00 78.12 307 LYS A C 1
ATOM 2361 O O . LYS A 1 307 ? 0.608 12.091 22.423 1.00 78.12 307 LYS A O 1
ATOM 2366 N N . PRO A 1 308 ? 1.531 12.933 20.550 1.00 85.19 308 PRO A N 1
ATOM 2367 C CA . PRO A 1 308 ? 1.066 11.848 19.685 1.00 85.19 308 PRO A CA 1
ATOM 2368 C C . PRO A 1 308 ? 1.321 10.451 20.267 1.00 85.19 308 PRO A C 1
ATOM 2370 O O . PRO A 1 308 ? 0.423 9.618 20.273 1.00 85.19 308 PRO A O 1
ATOM 2373 N N . ALA A 1 309 ? 2.493 10.226 20.869 1.00 86.00 309 ALA A N 1
ATOM 2374 C CA . ALA A 1 309 ? 2.829 8.958 21.519 1.00 86.00 309 ALA A CA 1
ATOM 2375 C C . ALA A 1 309 ? 1.909 8.609 22.707 1.00 86.00 309 ALA A C 1
ATOM 2377 O O . ALA A 1 309 ? 1.566 7.445 22.911 1.00 86.00 309 ALA A O 1
ATOM 2378 N N . ASP A 1 310 ? 1.487 9.602 23.490 1.00 82.88 310 ASP A N 1
ATOM 2379 C CA . ASP A 1 310 ? 0.577 9.395 24.619 1.00 82.88 310 ASP A CA 1
ATOM 2380 C C . ASP A 1 310 ? -0.853 9.137 24.125 1.00 82.88 310 ASP A C 1
ATOM 2382 O O . ASP A 1 310 ? -1.573 8.306 24.690 1.00 82.88 310 ASP A O 1
ATOM 2386 N N . ALA A 1 311 ? -1.245 9.781 23.021 1.00 83.44 311 ALA A N 1
ATOM 2387 C CA . ALA A 1 311 ? -2.515 9.520 22.356 1.00 83.44 311 ALA A CA 1
ATOM 2388 C C . ALA A 1 311 ? -2.586 8.094 21.793 1.00 83.44 311 ALA A C 1
ATOM 2390 O O . ALA A 1 311 ? -3.558 7.385 22.064 1.00 83.44 311 ALA A O 1
ATOM 2391 N N . VAL A 1 312 ? -1.534 7.637 21.102 1.00 89.38 312 VAL A N 1
ATOM 2392 C CA . VAL A 1 312 ? -1.421 6.253 20.611 1.00 89.38 312 VAL A CA 1
ATOM 2393 C C . VAL A 1 312 ? -1.565 5.261 21.761 1.00 89.38 312 VAL A C 1
ATOM 2395 O O . VAL A 1 312 ? -2.418 4.379 21.694 1.00 89.38 312 VAL A O 1
ATOM 2398 N N . LYS A 1 313 ? -0.810 5.436 22.855 1.00 86.50 313 LYS A N 1
ATOM 2399 C CA . LYS A 1 313 ? -0.886 4.554 24.035 1.00 86.50 313 LYS A CA 1
ATOM 2400 C C . LYS A 1 313 ? -2.277 4.516 24.658 1.00 86.50 313 LYS A C 1
ATOM 2402 O O . LYS A 1 313 ? -2.738 3.452 25.068 1.00 86.50 313 LYS A O 1
ATOM 2407 N N . THR A 1 314 ? -2.947 5.663 24.731 1.00 82.88 314 THR A N 1
ATOM 2408 C CA . THR A 1 314 ? -4.294 5.770 25.306 1.00 82.88 314 THR A CA 1
ATOM 2409 C C . THR A 1 314 ? -5.311 4.993 24.470 1.00 82.88 314 THR A C 1
ATOM 2411 O O . THR A 1 314 ? -6.033 4.149 25.006 1.00 82.88 314 THR A O 1
ATOM 2414 N N . ILE A 1 315 ? -5.323 5.213 23.152 1.00 84.44 315 ILE A N 1
ATOM 2415 C CA . ILE A 1 315 ? -6.230 4.528 22.220 1.00 84.44 315 ILE A CA 1
ATOM 2416 C C . ILE A 1 315 ? -5.897 3.029 22.154 1.00 84.44 315 ILE A C 1
ATOM 2418 O O . ILE A 1 315 ? -6.790 2.186 22.229 1.00 84.44 315 ILE A O 1
ATOM 2422 N N . HIS A 1 316 ? -4.616 2.667 22.084 1.00 90.06 316 HIS A N 1
ATOM 2423 C CA . HIS A 1 316 ? -4.180 1.271 22.133 1.00 90.06 316 HIS A CA 1
ATOM 2424 C C . HIS A 1 316 ? -4.658 0.587 23.424 1.00 90.06 316 HIS A C 1
ATOM 2426 O O . HIS A 1 316 ? -5.222 -0.507 23.380 1.00 90.06 316 HIS A O 1
ATOM 2432 N N . GLY A 1 317 ? -4.522 1.250 24.577 1.00 84.44 317 GLY A N 1
ATOM 2433 C CA . GLY A 1 317 ? -5.023 0.759 25.859 1.00 84.44 317 GLY A CA 1
ATOM 2434 C C . GLY A 1 317 ? -6.538 0.532 25.877 1.00 84.44 317 GLY A C 1
ATOM 2435 O O . GLY A 1 317 ? -6.995 -0.439 26.482 1.00 84.44 317 GLY A O 1
ATOM 2436 N N . TYR A 1 318 ? -7.309 1.381 25.194 1.00 85.38 318 TYR A N 1
ATOM 2437 C CA . TYR A 1 318 ? -8.752 1.207 25.019 1.00 85.38 318 TYR A CA 1
ATOM 2438 C C . TYR A 1 318 ? -9.079 -0.082 24.252 1.00 85.38 318 TYR A C 1
ATOM 2440 O O . TYR A 1 318 ? -9.757 -0.963 24.787 1.00 85.38 318 TYR A O 1
ATOM 2448 N N . PHE A 1 319 ? -8.528 -0.249 23.047 1.00 88.50 319 PHE A N 1
ATOM 2449 C CA . PHE A 1 319 ? -8.788 -1.440 22.234 1.00 88.50 319 PHE A CA 1
ATOM 2450 C C . PHE A 1 319 ? -8.257 -2.725 22.881 1.00 88.50 319 PHE A C 1
ATOM 2452 O O . PHE A 1 319 ? -8.904 -3.772 22.817 1.00 88.50 319 PHE A O 1
ATOM 2459 N N . LYS A 1 320 ? -7.122 -2.648 23.585 1.00 88.81 320 LYS A N 1
ATOM 2460 C CA . LYS A 1 320 ? -6.584 -3.770 24.362 1.00 88.81 320 LYS A CA 1
ATOM 2461 C C . LYS A 1 320 ? -7.532 -4.198 25.484 1.00 88.81 320 LYS A C 1
ATOM 2463 O O . LYS A 1 320 ? -7.730 -5.395 25.669 1.00 88.81 320 LYS A O 1
ATOM 2468 N N . LYS A 1 321 ? -8.135 -3.253 26.220 1.00 85.06 321 LYS A N 1
ATOM 2469 C CA . LYS A 1 321 ? -9.139 -3.554 27.263 1.00 85.06 321 LYS A CA 1
ATOM 2470 C C . LYS A 1 321 ? -10.400 -4.187 26.681 1.00 85.06 321 LYS A C 1
ATOM 2472 O O . LYS A 1 321 ? -10.956 -5.088 27.299 1.00 85.06 321 LYS A O 1
ATOM 2477 N N . LYS A 1 322 ? -10.820 -3.742 25.495 1.00 86.25 322 LYS A N 1
ATOM 2478 C CA . LYS A 1 322 ? -11.942 -4.330 24.752 1.00 86.25 322 LYS A CA 1
ATOM 2479 C C . LYS A 1 322 ? -11.634 -5.737 24.222 1.00 86.25 322 LYS A C 1
ATOM 2481 O O . LYS A 1 322 ? -12.546 -6.513 23.959 1.00 86.25 322 LYS A O 1
ATOM 2486 N N . GLY A 1 323 ? -10.353 -6.078 24.085 1.00 90.44 323 GLY A N 1
ATOM 2487 C CA . GLY A 1 323 ? -9.915 -7.345 23.509 1.00 90.44 323 GLY A CA 1
ATOM 2488 C C . GLY A 1 323 ? -10.017 -7.370 21.986 1.00 90.44 323 GLY A C 1
ATOM 2489 O O . GLY A 1 323 ? -10.155 -8.447 21.412 1.00 90.44 323 GLY A O 1
ATOM 2490 N N . THR A 1 324 ? -9.954 -6.204 21.332 1.00 92.56 324 THR A N 1
ATOM 2491 C CA . THR A 1 324 ? -9.934 -6.106 19.870 1.00 92.56 324 THR A CA 1
ATOM 2492 C C . THR A 1 324 ? -8.722 -6.833 19.312 1.00 92.56 324 THR A C 1
ATOM 2494 O O . THR A 1 324 ? -7.579 -6.559 19.695 1.00 92.56 324 THR A O 1
ATOM 2497 N N . LYS A 1 325 ? -8.992 -7.745 18.382 1.00 94.38 325 LYS A N 1
ATOM 2498 C CA . LYS A 1 325 ? -7.978 -8.459 17.622 1.00 94.38 325 LYS A CA 1
ATOM 2499 C C . LYS A 1 325 ? -8.090 -8.105 16.153 1.00 94.38 325 LYS A C 1
ATOM 2501 O O . LYS A 1 325 ? -9.186 -7.875 15.650 1.00 94.38 325 LYS A O 1
ATOM 2506 N N . ILE A 1 326 ? -6.945 -8.061 15.497 1.00 94.62 326 ILE A N 1
ATOM 2507 C CA . ILE A 1 326 ? -6.810 -7.727 14.089 1.00 94.62 326 ILE A CA 1
ATOM 2508 C C . ILE A 1 326 ? -6.044 -8.868 13.432 1.00 94.62 326 ILE A C 1
ATOM 2510 O O . ILE A 1 326 ? -5.019 -9.318 13.958 1.00 94.62 326 ILE A O 1
ATOM 2514 N N . ARG A 1 327 ? -6.529 -9.348 12.283 1.00 94.00 327 ARG A N 1
ATOM 2515 C CA . ARG A 1 327 ? -5.727 -10.250 11.455 1.00 94.00 327 ARG A CA 1
ATOM 2516 C C . ARG A 1 327 ? -4.554 -9.469 10.898 1.00 94.00 327 ARG A C 1
ATOM 2518 O O . ARG A 1 327 ? -4.737 -8.424 10.292 1.00 94.00 327 ARG A O 1
ATOM 2525 N N . THR A 1 328 ? -3.357 -9.977 11.108 1.00 89.94 328 THR A N 1
ATOM 2526 C CA . THR A 1 328 ? -2.117 -9.349 10.670 1.00 89.94 328 THR A CA 1
ATOM 2527 C C . THR A 1 328 ? -1.191 -10.392 10.077 1.00 89.94 328 THR A C 1
ATOM 2529 O O . THR A 1 328 ? -1.424 -11.602 10.153 1.00 89.94 328 THR A O 1
ATOM 2532 N N . MET A 1 329 ? -0.137 -9.899 9.456 1.00 90.06 329 MET A N 1
ATOM 2533 C CA . MET A 1 329 ? 0.888 -10.704 8.841 1.00 90.06 329 MET A CA 1
ATOM 2534 C C . MET A 1 329 ? 2.096 -10.802 9.766 1.00 90.06 329 MET A C 1
ATOM 2536 O O . MET A 1 329 ? 2.716 -9.793 10.096 1.00 90.06 329 MET A O 1
ATOM 2540 N N . LYS A 1 330 ? 2.484 -12.025 10.123 1.00 89.50 330 LYS A N 1
ATOM 2541 C CA . LYS A 1 330 ? 3.815 -12.299 10.663 1.00 89.50 330 LYS A CA 1
ATOM 2542 C C . LYS A 1 330 ? 4.723 -12.759 9.548 1.00 89.50 330 LYS A C 1
ATOM 2544 O O . LYS A 1 330 ? 4.408 -13.695 8.816 1.00 89.50 330 LYS A O 1
ATOM 2549 N N . THR A 1 331 ? 5.864 -12.100 9.444 1.00 86.25 331 THR A N 1
ATOM 2550 C CA . THR A 1 331 ? 6.948 -12.521 8.573 1.00 86.25 331 THR A CA 1
ATOM 2551 C C . THR A 1 331 ? 8.261 -12.434 9.331 1.00 86.25 331 THR A C 1
ATOM 2553 O O . THR A 1 331 ? 8.460 -11.545 10.154 1.00 86.25 331 THR A O 1
ATOM 2556 N N . ASN A 1 332 ? 9.150 -13.388 9.077 1.00 82.06 332 ASN A N 1
ATOM 2557 C CA . ASN A 1 332 ? 10.520 -13.371 9.586 1.00 82.06 332 ASN A CA 1
ATOM 2558 C C . ASN A 1 332 ? 11.463 -12.535 8.708 1.00 82.06 332 ASN A C 1
ATOM 2560 O O . ASN A 1 332 ? 12.670 -12.526 8.940 1.00 82.06 332 ASN A O 1
ATOM 2564 N N . VAL A 1 333 ? 10.922 -11.857 7.696 1.00 76.69 333 VAL A N 1
ATOM 2565 C CA . VAL A 1 333 ? 11.679 -11.033 6.767 1.00 76.69 333 VAL A CA 1
ATOM 2566 C C . VAL A 1 333 ? 11.329 -9.579 6.993 1.00 76.69 333 VAL A C 1
ATOM 2568 O O . VAL A 1 333 ? 10.218 -9.143 6.710 1.00 76.69 333 VAL A O 1
ATOM 2571 N N . ASP A 1 334 ? 12.314 -8.826 7.461 1.00 70.69 334 ASP A N 1
ATOM 2572 C CA . ASP A 1 334 ? 12.244 -7.374 7.534 1.00 70.69 334 ASP A CA 1
ATOM 2573 C C . ASP A 1 334 ? 13.471 -6.763 6.856 1.00 70.69 334 ASP A C 1
ATOM 2575 O O . ASP A 1 334 ? 14.566 -7.343 6.842 1.00 70.69 334 A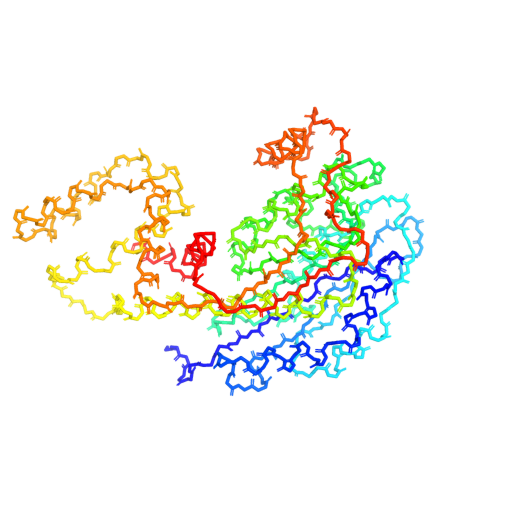SP A O 1
ATOM 2579 N N . TYR A 1 335 ? 13.282 -5.570 6.304 1.00 73.19 335 TYR A N 1
ATOM 2580 C CA . TYR A 1 335 ? 14.370 -4.742 5.817 1.00 73.19 335 TYR A CA 1
ATOM 2581 C C . TYR A 1 335 ? 15.169 -4.220 7.006 1.00 73.19 335 TYR A C 1
ATOM 2583 O O . TYR A 1 335 ? 14.686 -3.394 7.780 1.00 73.19 335 TYR A O 1
ATOM 2591 N N . HIS A 1 336 ? 16.413 -4.674 7.134 1.00 66.06 336 HIS A N 1
ATOM 2592 C CA . HIS A 1 336 ? 17.311 -4.158 8.161 1.00 66.06 336 HIS A CA 1
ATOM 2593 C C . HIS A 1 336 ? 17.866 -2.797 7.753 1.00 66.06 336 HIS A C 1
ATOM 2595 O O . HIS A 1 336 ? 18.406 -2.641 6.661 1.00 66.06 336 HIS A O 1
ATOM 2601 N N . TYR A 1 337 ? 17.756 -1.817 8.650 1.00 62.34 337 TYR A N 1
ATOM 2602 C CA . TYR A 1 337 ? 18.352 -0.502 8.452 1.00 62.34 337 TYR A CA 1
ATOM 2603 C C . TYR A 1 337 ? 19.750 -0.443 9.048 1.00 62.34 337 TYR A C 1
ATOM 2605 O O . TYR A 1 337 ? 19.929 -0.433 10.266 1.00 62.34 337 TYR A O 1
ATOM 2613 N N . THR A 1 338 ? 20.746 -0.308 8.182 1.00 65.56 338 THR A N 1
ATOM 2614 C CA . THR A 1 338 ? 22.046 0.222 8.592 1.00 65.56 338 THR A CA 1
ATOM 2615 C C . THR A 1 338 ? 21.938 1.724 8.884 1.00 65.56 338 THR A C 1
ATOM 2617 O O . THR A 1 338 ? 20.975 2.389 8.488 1.00 65.56 338 THR A O 1
ATOM 2620 N N . GLY A 1 339 ? 22.947 2.308 9.541 1.00 69.00 339 GLY A N 1
ATOM 2621 C CA . GLY A 1 339 ? 22.988 3.759 9.775 1.00 69.00 339 GLY A CA 1
ATOM 2622 C C . GLY A 1 339 ? 22.900 4.587 8.481 1.00 69.00 339 GLY A C 1
ATOM 2623 O O . GLY A 1 339 ? 22.307 5.664 8.475 1.00 69.00 339 GLY A O 1
ATOM 2624 N N . ALA A 1 340 ? 23.414 4.059 7.365 1.00 69.25 340 ALA A N 1
ATOM 2625 C CA . ALA A 1 340 ? 23.313 4.695 6.053 1.00 69.25 340 ALA A CA 1
ATOM 2626 C C . ALA A 1 340 ? 21.906 4.582 5.440 1.00 69.25 340 ALA A C 1
ATOM 2628 O O . ALA A 1 340 ? 21.402 5.556 4.879 1.00 69.25 340 ALA A O 1
ATOM 2629 N N . ALA A 1 341 ? 21.234 3.437 5.596 1.00 69.75 341 ALA A N 1
ATOM 2630 C CA . ALA A 1 341 ? 19.846 3.279 5.166 1.00 69.75 341 ALA A CA 1
ATOM 2631 C C . ALA A 1 341 ? 18.907 4.219 5.951 1.00 69.75 341 ALA A C 1
ATOM 2633 O O . ALA A 1 341 ? 18.014 4.835 5.366 1.00 69.75 341 ALA A O 1
ATOM 2634 N N . LEU A 1 342 ? 19.161 4.413 7.252 1.00 76.69 342 LEU A N 1
ATOM 2635 C CA . LEU A 1 342 ? 18.449 5.397 8.073 1.00 76.69 342 LEU A CA 1
ATOM 2636 C C . LEU A 1 342 ? 18.735 6.844 7.631 1.00 76.69 342 LEU A C 1
ATOM 2638 O O . LEU A 1 342 ? 17.840 7.687 7.633 1.00 76.69 342 LEU A O 1
ATOM 2642 N N . HIS A 1 343 ? 19.964 7.146 7.205 1.00 81.19 343 HIS A N 1
ATOM 2643 C CA . HIS A 1 343 ? 20.303 8.450 6.634 1.00 81.19 343 HIS A CA 1
ATOM 2644 C C . HIS A 1 343 ? 19.532 8.730 5.331 1.00 81.19 343 HIS A C 1
ATOM 2646 O O . HIS A 1 343 ? 18.918 9.789 5.201 1.00 81.19 343 HIS A O 1
ATOM 2652 N N . ASN A 1 344 ? 19.487 7.767 4.404 1.00 79.94 344 ASN A N 1
ATOM 2653 C CA . ASN A 1 344 ? 18.713 7.892 3.165 1.00 79.94 344 ASN A CA 1
ATOM 2654 C C . ASN A 1 344 ? 17.202 7.990 3.437 1.00 79.94 344 ASN A C 1
ATOM 2656 O O . ASN A 1 344 ? 16.516 8.761 2.766 1.00 79.94 344 ASN A O 1
ATOM 2660 N N . TRP A 1 345 ? 16.690 7.277 4.448 1.00 83.19 345 TRP A N 1
ATOM 2661 C CA . TRP A 1 345 ? 15.324 7.460 4.950 1.00 83.19 345 TRP A CA 1
ATOM 2662 C C . TRP A 1 345 ? 15.069 8.898 5.399 1.00 83.19 345 TRP A C 1
ATOM 2664 O O . TRP A 1 345 ? 14.105 9.511 4.952 1.00 83.19 345 TRP A O 1
ATOM 2674 N N . ASN A 1 346 ? 15.957 9.473 6.212 1.00 84.38 346 ASN A N 1
ATOM 2675 C CA . ASN A 1 346 ? 15.812 10.853 6.673 1.00 84.38 346 ASN A CA 1
ATOM 2676 C C . ASN A 1 346 ? 15.856 11.864 5.517 1.00 84.38 346 ASN A C 1
ATOM 2678 O O . ASN A 1 346 ? 15.105 12.837 5.535 1.00 84.38 346 ASN A O 1
ATOM 2682 N N . ILE A 1 347 ? 16.694 11.644 4.500 1.00 85.88 347 ILE A N 1
ATOM 2683 C CA . ILE A 1 347 ? 16.706 12.480 3.288 1.00 85.88 347 ILE A CA 1
ATOM 2684 C C . ILE A 1 347 ? 15.362 12.377 2.562 1.00 85.88 347 ILE A C 1
ATOM 2686 O O . ILE A 1 347 ? 14.719 13.395 2.316 1.00 85.88 347 ILE A O 1
ATOM 2690 N N . MET A 1 348 ? 14.914 11.151 2.273 1.00 86.38 348 MET A N 1
ATOM 2691 C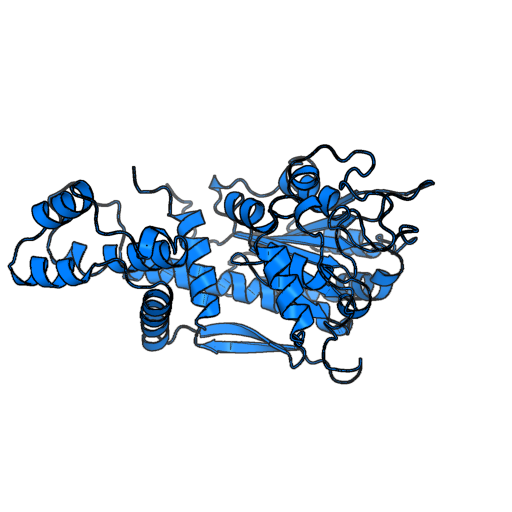 CA . MET A 1 348 ? 13.641 10.885 1.599 1.00 86.38 348 MET A CA 1
ATOM 2692 C C . MET A 1 348 ? 12.467 11.510 2.362 1.00 86.38 348 MET A C 1
ATOM 2694 O O . MET A 1 348 ? 11.548 12.061 1.757 1.00 86.38 348 MET A O 1
ATOM 2698 N N . GLU A 1 349 ? 12.518 11.487 3.695 1.00 83.81 349 GLU A N 1
ATOM 2699 C CA . GLU A 1 349 ? 11.452 12.017 4.534 1.00 83.81 349 GLU A CA 1
ATOM 2700 C C . GLU A 1 349 ? 11.318 13.547 4.442 1.00 83.81 349 GLU A C 1
ATOM 2702 O O . GLU A 1 349 ? 10.212 14.097 4.497 1.00 83.81 349 GLU A O 1
ATOM 2707 N N . ASN A 1 350 ? 12.431 14.243 4.237 1.00 85.44 350 ASN A N 1
ATOM 2708 C CA . ASN A 1 350 ? 12.456 15.701 4.144 1.00 85.44 350 ASN A CA 1
ATOM 2709 C C . ASN A 1 350 ? 12.360 16.220 2.702 1.00 85.44 350 ASN A C 1
ATOM 2711 O O . ASN A 1 350 ? 12.047 17.394 2.496 1.00 85.44 350 ASN A O 1
ATOM 2715 N N . ALA A 1 351 ? 12.582 15.356 1.710 1.00 84.94 351 ALA A N 1
ATOM 2716 C CA . ALA A 1 351 ? 12.558 15.726 0.305 1.00 84.94 351 ALA A CA 1
ATOM 2717 C C . ALA A 1 351 ? 11.156 16.151 -0.160 1.00 84.94 351 ALA A C 1
ATOM 2719 O O . ALA A 1 351 ? 10.154 15.456 0.059 1.00 84.94 351 ALA A O 1
ATOM 2720 N N . LYS A 1 352 ? 11.094 17.307 -0.828 1.00 83.62 352 LYS A N 1
ATOM 2721 C CA . LYS A 1 352 ? 9.887 17.841 -1.474 1.00 83.62 352 LYS A CA 1
ATOM 2722 C C . LYS A 1 352 ? 9.966 17.701 -2.987 1.00 83.62 352 LYS A C 1
ATOM 2724 O O . LYS A 1 352 ? 8.941 17.504 -3.631 1.00 83.62 352 LYS A O 1
ATOM 2729 N N . THR A 1 353 ? 11.174 17.787 -3.528 1.00 82.50 353 THR A N 1
ATOM 2730 C CA . THR A 1 353 ? 11.485 17.665 -4.949 1.00 82.50 353 THR A CA 1
ATOM 2731 C C . THR A 1 353 ? 12.603 16.641 -5.161 1.00 82.50 353 THR A C 1
ATOM 2733 O O . THR A 1 353 ? 13.412 16.417 -4.256 1.00 82.50 353 THR A O 1
ATOM 2736 N N . PRO A 1 354 ? 12.730 16.054 -6.363 1.00 79.38 354 PRO A N 1
ATOM 2737 C CA . PRO A 1 354 ? 13.863 15.188 -6.693 1.00 79.38 354 PRO A CA 1
ATOM 2738 C C . PRO A 1 354 ? 15.241 15.847 -6.515 1.00 79.38 354 PRO A C 1
ATOM 2740 O O . PRO A 1 354 ? 16.240 15.149 -6.350 1.00 79.38 354 PRO A O 1
ATOM 2743 N N . ALA A 1 355 ? 15.324 17.182 -6.557 1.00 81.75 355 ALA A N 1
ATOM 2744 C CA . ALA A 1 355 ? 16.566 17.917 -6.322 1.00 81.75 355 ALA A CA 1
ATOM 2745 C C . ALA A 1 355 ? 17.022 17.875 -4.851 1.00 81.75 355 ALA A C 1
ATOM 2747 O O . ALA A 1 355 ? 18.210 18.030 -4.587 1.00 81.75 355 ALA A O 1
ATOM 2748 N N . ASP A 1 356 ? 16.119 17.603 -3.903 1.00 84.31 356 ASP A N 1
ATOM 2749 C CA . ASP A 1 356 ? 16.448 17.509 -2.473 1.00 84.31 356 ASP A CA 1
ATOM 2750 C C . ASP A 1 356 ? 17.149 16.186 -2.111 1.00 84.31 356 ASP A C 1
ATOM 2752 O O . ASP A 1 356 ? 17.686 16.041 -1.017 1.00 84.31 356 ASP A O 1
ATOM 2756 N N . LEU A 1 357 ? 17.175 15.212 -3.029 1.00 82.31 357 LEU A N 1
ATOM 2757 C CA . LEU A 1 357 ? 17.780 13.889 -2.821 1.00 82.31 357 LEU A CA 1
ATOM 2758 C C . LEU A 1 357 ? 19.317 13.886 -2.988 1.00 82.31 357 LEU A C 1
ATOM 2760 O O . LEU A 1 357 ? 19.959 12.828 -2.964 1.00 82.31 357 LEU A O 1
ATOM 2764 N N . VAL A 1 358 ? 19.923 15.066 -3.164 1.00 73.19 358 VAL A N 1
ATOM 2765 C CA . VAL A 1 358 ? 21.375 15.251 -3.303 1.00 73.19 358 VAL A CA 1
ATOM 2766 C C . VAL A 1 358 ? 22.089 14.882 -2.000 1.00 73.19 358 VAL A C 1
ATOM 2768 O O . VAL A 1 358 ? 21.644 15.206 -0.906 1.00 73.19 358 VAL A O 1
ATOM 2771 N N . GLY A 1 359 ? 23.237 14.214 -2.119 1.00 66.62 359 GLY A N 1
ATOM 2772 C CA . GLY A 1 359 ? 24.128 13.960 -0.984 1.00 66.62 359 GLY A CA 1
ATOM 2773 C C . GLY A 1 359 ? 23.849 12.688 -0.182 1.00 66.62 359 GLY A C 1
ATOM 2774 O O . GLY A 1 359 ? 24.686 12.324 0.638 1.00 66.62 359 GLY A O 1
ATOM 2775 N N . GLY A 1 360 ? 22.763 11.951 -0.445 1.00 64.88 360 GLY A N 1
ATOM 2776 C CA . GLY A 1 360 ? 22.698 10.583 0.079 1.00 64.88 360 GLY A CA 1
ATOM 2777 C C . GLY A 1 360 ? 23.857 9.740 -0.486 1.00 64.88 360 GLY A C 1
ATOM 2778 O O . GLY A 1 360 ? 24.501 10.105 -1.483 1.00 64.88 360 GLY A O 1
ATOM 2779 N N . VAL A 1 361 ? 24.090 8.572 0.093 1.00 61.69 361 VAL A N 1
ATOM 2780 C CA . VAL A 1 361 ? 25.169 7.672 -0.338 1.00 61.69 361 VAL A CA 1
ATOM 2781 C C . VAL A 1 361 ? 24.557 6.429 -0.975 1.00 61.69 361 VAL A C 1
ATOM 2783 O O . VAL A 1 361 ? 23.509 5.955 -0.535 1.00 61.69 361 VAL A O 1
ATOM 2786 N N . ALA A 1 362 ? 25.185 5.917 -2.039 1.00 52.16 362 ALA A N 1
ATOM 2787 C CA . ALA A 1 362 ? 24.868 4.593 -2.561 1.00 52.16 362 ALA A CA 1
ATOM 2788 C C . ALA A 1 362 ? 25.282 3.561 -1.514 1.00 52.16 362 ALA A C 1
ATOM 2790 O O . ALA A 1 362 ? 26.468 3.296 -1.339 1.00 52.16 362 ALA A O 1
ATOM 2791 N N . VAL A 1 363 ? 24.302 3.030 -0.792 1.00 52.97 363 VAL A N 1
ATOM 2792 C CA . VAL A 1 363 ? 24.493 1.850 0.040 1.00 52.97 363 VAL A CA 1
ATOM 2793 C C . VAL A 1 363 ? 23.357 0.897 -0.308 1.00 52.97 363 VAL A C 1
ATOM 2795 O O . VAL A 1 363 ? 22.218 1.162 0.079 1.00 52.97 363 VAL A O 1
ATOM 2798 N N . PRO A 1 364 ? 23.625 -0.144 -1.107 1.00 53.47 364 PRO A N 1
ATOM 2799 C CA . PRO A 1 364 ? 22.666 -1.211 -1.313 1.00 53.47 364 PRO A CA 1
ATOM 2800 C C . PRO A 1 364 ? 22.600 -2.020 -0.024 1.00 53.47 364 PRO A C 1
ATOM 2802 O O . PRO A 1 364 ? 23.514 -2.784 0.240 1.00 53.47 364 PRO A O 1
ATOM 2805 N N . GLU A 1 365 ? 21.586 -1.808 0.816 1.00 57.50 365 GLU A N 1
ATOM 2806 C CA . GLU A 1 365 ? 21.325 -2.673 1.975 1.00 57.50 365 GLU A CA 1
ATOM 2807 C C . GLU A 1 365 ? 19.942 -2.391 2.580 1.00 57.50 365 GLU A C 1
ATOM 2809 O O . GLU A 1 365 ? 19.775 -1.809 3.649 1.00 57.50 365 GLU A O 1
ATOM 2814 N N . GLY A 1 366 ? 18.925 -2.843 1.854 1.00 53.19 366 GLY A N 1
ATOM 2815 C CA . GLY A 1 366 ? 17.692 -3.366 2.424 1.00 53.19 366 GLY A CA 1
ATOM 2816 C C . GLY A 1 366 ? 17.546 -4.797 1.929 1.00 53.19 366 GLY A C 1
ATOM 2817 O O . GLY A 1 366 ? 16.744 -5.058 1.043 1.00 53.19 366 GLY A O 1
ATOM 2818 N N . ILE A 1 367 ? 18.369 -5.717 2.422 1.00 54.22 367 ILE A N 1
ATOM 2819 C CA . ILE A 1 367 ? 18.228 -7.129 2.063 1.00 54.22 367 ILE A CA 1
ATOM 2820 C C . ILE A 1 367 ? 17.109 -7.701 2.937 1.00 54.22 367 ILE A C 1
ATOM 2822 O O . ILE A 1 367 ? 17.205 -7.579 4.161 1.00 54.22 367 ILE A O 1
ATOM 2826 N N . PRO A 1 368 ? 16.062 -8.314 2.364 1.00 59.56 368 PRO A N 1
ATOM 2827 C CA . PRO A 1 368 ? 15.201 -9.197 3.138 1.00 59.56 368 PRO A CA 1
ATOM 2828 C C . PRO A 1 368 ? 16.074 -10.283 3.782 1.00 59.56 368 PRO A C 1
ATOM 2830 O O . PRO A 1 368 ? 16.689 -11.067 3.070 1.00 59.56 368 PRO A O 1
ATOM 2833 N N . LEU A 1 369 ? 16.182 -10.310 5.116 1.00 53.69 369 LEU A N 1
ATOM 2834 C CA . LEU A 1 369 ? 17.184 -11.109 5.848 1.00 53.69 369 LEU A CA 1
ATOM 2835 C C . LEU A 1 369 ? 17.147 -12.639 5.662 1.00 53.69 369 LEU A C 1
ATOM 2837 O O . LEU A 1 369 ? 17.939 -13.338 6.289 1.00 53.69 369 LEU A O 1
ATOM 2841 N N . SER A 1 370 ? 16.285 -13.185 4.811 1.00 52.81 370 SER A N 1
ATOM 2842 C CA . SER A 1 370 ? 16.262 -14.614 4.530 1.00 52.81 370 SER A CA 1
ATOM 2843 C C . SER A 1 370 ? 16.596 -14.882 3.069 1.00 52.81 370 SER A C 1
ATOM 2845 O O . SER A 1 370 ? 15.911 -14.384 2.175 1.00 52.81 370 SER A O 1
ATOM 2847 N N . SER A 1 371 ? 17.582 -15.747 2.831 1.00 53.31 371 SER A N 1
ATOM 2848 C CA . SER A 1 371 ? 17.703 -16.439 1.544 1.00 53.31 371 SER A CA 1
ATOM 2849 C C . SER A 1 371 ? 16.375 -17.126 1.179 1.00 53.31 371 SER A C 1
ATOM 2851 O O . SER A 1 371 ? 15.599 -17.479 2.071 1.00 53.31 371 SER A O 1
ATOM 2853 N N . ASP A 1 372 ? 16.119 -17.332 -0.114 1.00 55.44 372 ASP A N 1
ATOM 2854 C CA . ASP A 1 372 ? 14.864 -17.847 -0.700 1.00 55.44 372 ASP A CA 1
ATOM 2855 C C . ASP A 1 372 ? 14.232 -19.080 -0.017 1.00 55.44 372 ASP A C 1
ATOM 2857 O O . ASP A 1 372 ? 13.049 -19.371 -0.206 1.00 55.44 372 ASP A O 1
ATOM 2861 N N . ALA A 1 373 ? 14.982 -19.824 0.796 1.00 54.25 373 ALA A N 1
ATOM 2862 C CA . ALA A 1 373 ? 14.488 -20.996 1.510 1.00 54.25 373 ALA A CA 1
ATOM 2863 C C . ALA A 1 373 ? 13.814 -20.694 2.866 1.00 54.25 373 ALA A C 1
ATOM 2865 O O . ALA A 1 373 ? 13.035 -21.526 3.327 1.00 54.25 373 ALA A O 1
ATOM 2866 N N . GLU A 1 374 ? 14.060 -19.538 3.493 1.00 74.50 374 GLU A N 1
ATOM 2867 C CA . GLU A 1 374 ? 13.651 -19.268 4.884 1.00 74.50 374 GLU A CA 1
ATOM 2868 C C . GLU A 1 374 ? 12.509 -18.251 5.046 1.00 74.50 374 GLU A C 1
ATOM 2870 O O . GLU A 1 374 ? 11.936 -18.181 6.135 1.00 74.50 374 GLU A O 1
ATOM 2875 N N . GLN A 1 375 ? 12.129 -17.486 4.009 1.00 83.94 375 GLN A N 1
ATOM 2876 C CA . GLN A 1 375 ? 11.013 -16.541 4.146 1.00 83.94 375 GLN A CA 1
ATOM 2877 C C . GLN A 1 375 ? 9.718 -17.290 4.474 1.00 83.94 375 GLN A C 1
ATOM 2879 O O . GLN A 1 375 ? 9.320 -18.229 3.785 1.00 83.94 375 GLN A O 1
ATOM 2884 N N . SER A 1 376 ? 9.031 -16.820 5.508 1.00 87.00 376 SER A N 1
ATOM 2885 C CA . SER A 1 376 ? 7.728 -17.304 5.934 1.00 87.00 376 SER A CA 1
ATOM 2886 C C . SER A 1 376 ? 6.757 -16.138 6.077 1.00 87.00 376 SER A C 1
ATOM 2888 O O . SER A 1 376 ? 7.133 -15.015 6.429 1.00 87.00 376 SER A O 1
ATOM 2890 N N . VAL A 1 377 ? 5.497 -16.420 5.757 1.00 88.88 377 VAL A N 1
ATOM 2891 C CA . VAL A 1 377 ? 4.370 -15.512 5.948 1.00 88.88 377 VAL A CA 1
ATOM 2892 C C . VAL A 1 377 ? 3.241 -16.312 6.580 1.00 88.88 377 VAL A C 1
ATOM 2894 O O . VAL A 1 377 ? 2.783 -17.318 6.022 1.00 88.88 377 VAL A O 1
ATOM 2897 N N . GLU A 1 378 ? 2.796 -15.850 7.740 1.00 91.88 378 GLU A N 1
ATOM 2898 C CA . GLU A 1 378 ? 1.661 -16.391 8.475 1.00 91.88 378 GLU A CA 1
ATOM 2899 C C . GLU A 1 378 ? 0.625 -15.291 8.702 1.00 91.88 378 GLU A C 1
ATOM 2901 O O . GLU A 1 378 ? 0.967 -14.154 9.026 1.00 91.88 378 GLU A O 1
ATOM 2906 N N . ILE A 1 379 ? -0.650 -15.640 8.534 1.00 93.12 379 ILE A N 1
ATOM 2907 C CA . ILE A 1 379 ? -1.760 -14.775 8.926 1.00 93.12 379 ILE A CA 1
ATOM 2908 C C . ILE A 1 379 ? -2.149 -15.179 10.339 1.00 93.12 379 ILE A C 1
ATOM 2910 O O . ILE A 1 379 ? -2.599 -16.303 10.555 1.00 93.12 379 ILE A O 1
ATOM 2914 N N . VAL A 1 380 ? -1.978 -14.265 11.285 1.00 94.62 380 VAL A N 1
ATOM 2915 C CA . VAL A 1 380 ? -2.316 -14.486 12.692 1.00 94.62 380 VAL A CA 1
ATOM 2916 C C . VAL A 1 380 ? -3.354 -13.475 13.138 1.00 94.62 380 VAL A C 1
ATOM 2918 O O . VAL A 1 380 ? -3.408 -12.358 12.633 1.00 94.62 380 VAL A O 1
ATOM 2921 N N . GLU A 1 381 ? -4.182 -13.859 14.099 1.00 94.38 381 GLU A N 1
ATOM 2922 C CA . GLU A 1 381 ? -5.116 -12.948 14.749 1.00 94.38 381 GLU A CA 1
ATOM 2923 C C . GLU A 1 381 ? -4.563 -12.581 16.127 1.00 94.38 381 GLU A C 1
ATOM 2925 O O . GLU A 1 381 ? -4.471 -13.426 17.023 1.00 94.38 381 GLU A O 1
ATOM 2930 N N . GLU A 1 382 ? -4.167 -11.323 16.299 1.00 94.56 382 GLU A N 1
ATOM 2931 C CA . GLU A 1 382 ? -3.516 -10.855 17.521 1.00 94.56 382 GLU A CA 1
ATOM 2932 C C . GLU A 1 382 ? -4.063 -9.501 17.985 1.00 94.56 382 GLU A C 1
ATOM 2934 O O . GLU A 1 382 ? -4.791 -8.842 17.237 1.00 94.56 382 GLU A O 1
ATOM 2939 N N . PRO A 1 383 ? -3.808 -9.099 19.246 1.00 95.38 383 PRO A N 1
ATOM 2940 C CA . PRO A 1 383 ? -4.237 -7.797 19.737 1.00 95.38 383 PRO A CA 1
ATOM 2941 C C . PRO A 1 383 ? -3.727 -6.667 18.842 1.00 95.38 383 PRO A C 1
ATOM 2943 O O . PRO A 1 383 ? -2.590 -6.716 18.374 1.00 95.38 383 PRO A O 1
ATOM 2946 N N . ILE A 1 384 ? -4.562 -5.646 18.646 1.00 94.56 384 ILE A N 1
ATOM 2947 C CA . ILE A 1 384 ? -4.192 -4.481 17.839 1.00 94.56 384 ILE A CA 1
ATOM 2948 C C . ILE A 1 384 ? -2.901 -3.822 18.345 1.00 94.56 384 ILE A C 1
ATOM 2950 O O . ILE A 1 384 ? -2.707 -3.681 19.552 1.00 94.56 384 ILE A O 1
ATOM 2954 N N . THR A 1 385 ? -2.028 -3.404 17.430 1.00 94.31 385 THR A N 1
ATOM 2955 C CA . THR A 1 385 ? -0.734 -2.781 17.749 1.00 94.31 385 THR A CA 1
ATOM 2956 C C . THR A 1 385 ? -0.790 -1.250 17.726 1.00 94.31 385 THR A C 1
ATOM 2958 O O . THR A 1 385 ? -1.704 -0.646 17.167 1.00 94.31 385 THR A O 1
ATOM 2961 N N . GLU A 1 386 ? 0.223 -0.590 18.295 1.00 93.00 386 GLU A N 1
ATOM 2962 C CA . GLU A 1 386 ? 0.345 0.879 18.267 1.00 93.00 386 GLU A CA 1
ATOM 2963 C C . GLU A 1 386 ? 0.463 1.435 16.838 1.00 93.00 386 GLU A C 1
ATOM 2965 O O . GLU A 1 386 ? -0.202 2.409 16.496 1.00 93.00 386 GLU A O 1
ATOM 2970 N N . GLU A 1 387 ? 1.211 0.768 15.955 1.00 90.69 387 GLU A N 1
ATOM 2971 C CA . GLU A 1 387 ? 1.304 1.165 14.543 1.00 90.69 387 GLU A CA 1
ATOM 2972 C C . GLU A 1 387 ? -0.040 1.040 13.809 1.00 90.69 387 GLU A C 1
ATOM 2974 O O . GLU A 1 387 ? -0.366 1.834 12.922 1.00 90.69 387 GLU A O 1
ATOM 2979 N N . GLN A 1 388 ? -0.844 0.039 14.173 1.00 93.50 388 GLN A N 1
ATOM 2980 C CA . GLN A 1 388 ? -2.198 -0.121 13.649 1.00 93.50 388 GLN A CA 1
ATOM 2981 C C . GLN A 1 388 ? -3.122 0.998 14.134 1.00 93.50 388 GLN A C 1
ATOM 2983 O O . GLN A 1 388 ? -3.923 1.500 13.344 1.00 93.50 388 GLN A O 1
ATOM 2988 N N . ILE A 1 389 ? -2.965 1.455 15.381 1.00 92.75 389 ILE A N 1
ATOM 2989 C CA . ILE A 1 389 ? -3.658 2.641 15.897 1.00 92.75 389 ILE A CA 1
ATOM 2990 C C . ILE A 1 389 ? -3.294 3.896 15.103 1.00 92.75 389 ILE A C 1
ATOM 2992 O O . ILE A 1 389 ? -4.185 4.669 14.750 1.00 92.75 389 ILE A O 1
ATOM 2996 N N . GLU A 1 390 ? -2.021 4.090 14.759 1.00 90.56 390 GLU A N 1
ATOM 2997 C CA . GLU A 1 390 ? -1.610 5.222 13.921 1.00 90.56 390 GLU A CA 1
ATOM 2998 C C . GLU A 1 390 ? -2.262 5.181 12.531 1.00 90.56 390 GLU A C 1
ATOM 3000 O O . GLU A 1 390 ? -2.775 6.195 12.048 1.00 90.56 390 GLU A O 1
ATOM 3005 N N . ARG A 1 391 ? -2.319 4.001 11.897 1.00 90.62 391 ARG A N 1
ATOM 3006 C CA . ARG A 1 391 ? -3.034 3.821 10.620 1.00 90.62 391 ARG A CA 1
ATOM 3007 C C . ARG A 1 391 ? -4.531 4.093 10.770 1.00 90.62 391 ARG A C 1
ATOM 3009 O O . ARG A 1 391 ? -5.116 4.783 9.933 1.00 90.62 391 ARG A O 1
ATOM 3016 N N . MET A 1 392 ? -5.150 3.609 11.847 1.00 89.81 392 MET A N 1
ATOM 3017 C CA . MET A 1 392 ? -6.552 3.904 12.155 1.00 89.81 392 MET A CA 1
ATOM 3018 C C . MET A 1 392 ? -6.797 5.400 12.343 1.00 89.81 392 MET A C 1
ATOM 3020 O O . MET A 1 392 ? -7.811 5.896 11.862 1.00 89.81 392 MET A O 1
ATOM 3024 N N . ALA A 1 393 ? -5.867 6.137 12.955 1.00 86.75 393 ALA A N 1
ATOM 3025 C CA . ALA A 1 393 ? -5.957 7.588 13.100 1.00 86.75 393 ALA A CA 1
ATOM 3026 C C . ALA A 1 393 ? -6.060 8.303 11.758 1.00 86.75 393 ALA A C 1
ATOM 3028 O O . ALA A 1 393 ? -6.878 9.202 11.562 1.00 86.75 393 ALA A O 1
ATOM 3029 N N . ILE A 1 394 ? -5.249 7.875 10.798 1.00 84.88 394 ILE A N 1
ATOM 3030 C CA . ILE A 1 394 ? -5.215 8.483 9.471 1.00 84.88 394 ILE A CA 1
ATOM 3031 C C . ILE A 1 394 ? -6.510 8.195 8.718 1.00 84.88 394 ILE A C 1
ATOM 3033 O O . ILE A 1 394 ? -7.086 9.110 8.126 1.00 84.88 394 ILE A O 1
ATOM 3037 N N . ARG A 1 395 ? -7.018 6.962 8.810 1.00 85.38 395 ARG A N 1
ATOM 3038 C CA . ARG A 1 395 ? -8.334 6.600 8.265 1.00 85.38 395 ARG A CA 1
ATOM 3039 C C . ARG A 1 395 ? -9.459 7.376 8.937 1.00 85.38 395 ARG A C 1
ATOM 3041 O O . ARG A 1 395 ? -10.365 7.850 8.256 1.00 85.38 395 ARG A O 1
ATOM 3048 N N . TYR A 1 396 ? -9.372 7.566 10.252 1.00 83.38 396 TYR A N 1
ATOM 3049 C CA . TYR A 1 396 ? -10.305 8.394 11.005 1.00 83.38 396 TYR A CA 1
ATOM 3050 C C . TYR A 1 396 ? -10.353 9.811 10.434 1.00 83.38 396 TYR A C 1
ATOM 3052 O O . TYR A 1 396 ? -11.430 10.291 10.092 1.00 83.38 396 TYR A O 1
ATOM 3060 N N . LYS A 1 397 ? -9.197 10.461 10.241 1.00 80.06 397 LYS A N 1
ATOM 3061 C CA . LYS A 1 397 ? -9.135 11.800 9.641 1.00 80.06 397 LYS A CA 1
ATOM 3062 C C . LYS A 1 397 ? -9.698 11.823 8.219 1.00 80.06 397 LYS A C 1
ATOM 3064 O O . LYS A 1 397 ? -10.465 12.723 7.901 1.00 80.06 397 LYS A O 1
ATOM 3069 N N . ALA A 1 398 ? -9.366 10.852 7.372 1.00 77.62 398 ALA A N 1
ATOM 3070 C CA . ALA A 1 398 ? -9.882 10.810 6.002 1.00 77.62 398 ALA A CA 1
ATOM 3071 C C . ALA A 1 398 ? -11.415 10.666 5.961 1.00 77.62 398 ALA A C 1
ATOM 3073 O O . ALA A 1 398 ? -12.086 11.298 5.147 1.00 77.62 398 ALA A O 1
ATOM 3074 N N . LYS A 1 399 ? -11.982 9.867 6.872 1.00 76.25 399 LYS A N 1
ATOM 3075 C CA . LYS A 1 399 ? -13.422 9.590 6.929 1.00 76.25 399 LYS A CA 1
ATOM 3076 C C . LYS A 1 399 ? -14.223 10.660 7.682 1.00 76.25 399 LYS A C 1
ATOM 3078 O O . LYS A 1 399 ? -15.389 10.888 7.357 1.00 76.25 399 LYS A O 1
ATOM 3083 N N . TYR A 1 400 ? -13.617 11.303 8.682 1.00 73.88 400 TYR A N 1
ATOM 3084 C CA . TYR A 1 400 ? -14.314 12.132 9.675 1.00 73.88 400 TYR A CA 1
ATOM 3085 C C . TYR A 1 400 ? -13.697 13.513 9.927 1.00 73.88 400 TYR A C 1
ATOM 3087 O O . TYR A 1 400 ? -14.343 14.354 10.544 1.00 73.88 400 TYR A O 1
ATOM 3095 N N . GLY A 1 401 ? -12.487 13.784 9.441 1.00 63.03 401 GLY A N 1
ATOM 3096 C CA . GLY A 1 401 ? -11.720 14.995 9.754 1.00 63.03 401 GLY A CA 1
ATOM 3097 C C . GLY A 1 401 ? -12.262 16.301 9.164 1.00 63.03 401 GLY A C 1
ATOM 3098 O O . GLY A 1 401 ? -11.790 17.359 9.549 1.00 63.03 401 GLY A O 1
ATOM 3099 N N . HIS A 1 402 ? -13.249 16.246 8.264 1.00 55.06 402 HIS A N 1
ATOM 3100 C CA . HIS A 1 402 ? -13.938 17.424 7.714 1.00 55.06 402 HIS A CA 1
ATOM 3101 C C . HIS A 1 402 ? -15.247 17.769 8.450 1.00 55.06 402 HIS A C 1
ATOM 3103 O O . HIS A 1 402 ? -16.026 18.576 7.962 1.00 55.06 402 HIS A O 1
ATOM 3109 N N . GLN A 1 403 ? -15.555 17.122 9.582 1.00 46.47 403 GLN A N 1
ATOM 3110 C CA . GLN A 1 403 ? -16.796 17.383 10.335 1.00 46.47 403 GLN A CA 1
ATOM 3111 C C . GLN A 1 403 ? -16.692 18.532 11.351 1.00 46.47 403 GLN A C 1
ATOM 3113 O O . GLN A 1 403 ? -17.601 18.698 12.161 1.00 46.47 403 GLN A O 1
ATOM 3118 N N . SER A 1 404 ? -15.623 19.320 11.291 1.00 35.59 404 SER A N 1
ATOM 3119 C CA . SER A 1 404 ? -15.446 20.557 12.047 1.00 35.59 404 SER A CA 1
ATOM 3120 C C . SER A 1 404 ? -15.382 21.736 11.074 1.00 35.59 404 SER A C 1
ATOM 3122 O O . SER A 1 404 ? -14.297 22.062 10.600 1.00 35.59 404 SER A O 1
ATOM 3124 N N . ASP A 1 405 ? -16.549 22.305 10.778 1.00 30.25 405 ASP A N 1
ATOM 3125 C CA . ASP A 1 405 ? -16.734 23.712 10.401 1.00 30.25 405 ASP A CA 1
ATOM 3126 C C . ASP A 1 405 ? -17.780 24.301 11.354 1.00 30.25 405 ASP A C 1
ATOM 3128 O O . ASP A 1 405 ? -18.835 23.638 11.540 1.00 30.25 405 ASP A O 1
#

Solvent-accessible surface area (backbone atoms only — not comparable to full-atom values): 22044 Å² total; per-residue (Å²): 129,81,73,95,61,94,61,45,32,36,41,41,31,36,37,33,51,29,27,41,86,36,39,62,45,51,51,33,47,38,79,28,48,68,57,33,51,52,58,55,54,68,34,90,64,33,78,47,75,76,22,43,25,44,26,34,38,35,25,27,34,76,39,100,69,93,56,96,49,53,61,48,67,40,47,50,34,57,56,60,66,61,52,41,54,50,43,68,71,55,68,47,47,70,64,36,85,37,62,38,30,42,49,38,52,44,54,37,46,64,73,68,36,68,87,45,35,52,75,75,58,75,91,74,61,48,45,38,35,37,43,33,39,37,54,59,35,46,45,25,65,71,57,78,62,45,89,34,60,68,28,64,46,88,93,54,80,53,75,28,40,81,33,60,79,43,41,25,61,51,32,47,76,69,57,31,30,34,30,35,42,34,27,56,55,33,17,55,78,32,61,46,36,56,43,47,46,44,53,38,10,52,48,48,44,46,59,41,72,36,65,49,38,86,48,48,43,59,51,53,38,23,56,52,49,25,54,52,40,50,52,49,54,52,52,50,50,44,56,78,44,48,74,92,87,76,68,99,62,89,81,53,75,80,57,60,72,60,36,56,52,57,57,48,36,29,50,22,53,68,38,57,70,64,20,75,46,77,79,48,73,67,58,48,46,58,52,56,79,66,44,87,48,74,67,43,50,55,59,52,64,66,60,55,49,50,50,36,72,58,28,40,52,51,55,38,50,51,42,57,74,74,62,45,63,30,44,35,70,50,57,82,42,52,67,53,71,46,77,65,47,50,49,42,32,54,41,57,71,69,32,79,49,61,78,53,59,67,85,62,71,90,55,60,46,30,48,52,75,42,63,83,86,65,67,49,81,44,77,44,77,40,71,65,46,59,70,54,45,51,32,43,19,41,52,45,41,61,77,53,59,80,77,78,126

Secondary structure (DSSP, 8-state):
---SS----EEEEEEEE-SGGGHHHHHHHHHHHHHHHHHHHTSTT--SGGGEEEEEEEE----SS--S-SEEEEEEES-HHHHHHHHHT-------SSSSBSHHHHHHHHHH-TTTT-PPPGGGT-EEEEEEEESSPBTTS--SS-S-TTS--TT--SHHHHHGGGHHHHHHHTT-EEEEEEETTHHHH-SSHHHHHHHHHBTTB-EEEE--GGGHHHHHHHHHHHHHHHHHHHHHHHHHT--TTS--SPPPHHHHTTHHHHHHHHHHHH-TTGGGSPPPHHHHHHHHHT--SHHHHHHHHT-S---HHHHHHHHHHHHHHHT-EEEEEEES--B---HHHHHHHHHHHH-SSGGGGTT------B-BSS-TTT--EEEEEEEPPHHHHHHHHHHHHHHHTT---

InterPro domains:
  IPR002035 von Willebrand factor, type A [PF13519] (12-136)
  IPR002035 von Willebrand factor, type A [PS50234] (11-241)
  IPR036465 von Willebrand factor A-like domain superfamily [G3DSA:3.40.50.410] (8-204)
  IPR036465 von Willebrand factor A-like domain superfamily [SSF53300] (10-187)
  IPR052969 Threonine-specific kinase-like protein [PTHR47763] (6-253)

pLDDT: mean 77.93, std 16.64, range [24.64, 97.94]